Protein AF-A0A2N2PPZ5-F1 (afdb_monomer_lite)

Sequence (526 aa):
MNNPAYANFDLLLERAGGGSEGCYSARVIDSPAGQGSNDFPPPFTPEELADFPLANPTPALARDRGGRLFEAVFAGPVRDRFRASLHGAEIEGGSLRLRLRLVAVPALVAWPWEYLYDRERDRFLALSGRTPVVRYLDLPGRVGPLAVQPPLHMLVVIAQPRDYPPVEGEAEWMGLQTELASLVGRGLLVLERLKTPTVAALQRRLQEGGWHILHFVGHGGYDPHAGGLLVLEDGAGRGDVIPADRLAPLLHDERDTLRLAVLNACSGGMTAPDDAFSGTAQALVRGGIPAVLAAQARLEGAVAQTFAREFYAALAAGQPVDMALAEARKAIYARGGSMAWGALALYLRAADARLFDFGAGSATGNEEENMSKPDQADTGGGAFVGGNVDTGGGKFVGRDEIISIGRGGVYAGGDISGSTIVTGDDNVVGSPAADASLADLTDLLAQIRALLPDAGLDEDSNAAVTGELDDVEKQVARDKPNQAIVVAKLKTIAEFMAAAGGLAAAAGKLAPLVEKALQVAGQVLR

Structure (mmCIF, N/CA/C/O backbone):
data_AF-A0A2N2PPZ5-F1
#
_entry.id   AF-A0A2N2PPZ5-F1
#
loop_
_atom_site.group_PDB
_atom_site.id
_atom_site.type_symbol
_atom_site.label_atom_id
_atom_site.label_alt_id
_atom_site.label_comp_id
_atom_site.label_asym_id
_atom_site.label_entity_id
_atom_site.label_seq_id
_atom_site.pdbx_PDB_ins_code
_atom_site.Cartn_x
_atom_site.Cartn_y
_atom_site.Cartn_z
_atom_site.occupancy
_atom_site.B_iso_or_equiv
_atom_site.auth_seq_id
_atom_site.auth_comp_id
_atom_site.auth_asym_id
_atom_site.auth_atom_id
_atom_site.pdbx_PDB_model_num
ATOM 1 N N . MET A 1 1 ? -17.965 10.147 -13.844 1.00 34.16 1 MET A N 1
ATOM 2 C CA . MET A 1 1 ? -16.891 10.099 -14.862 1.00 34.16 1 MET A CA 1
ATOM 3 C C . MET A 1 1 ? -16.569 8.635 -15.098 1.00 34.16 1 MET A C 1
ATOM 5 O O . MET A 1 1 ? -16.349 7.940 -14.114 1.00 34.16 1 MET A O 1
ATOM 9 N N . ASN A 1 2 ? -16.619 8.148 -16.342 1.00 40.94 2 ASN A N 1
ATOM 10 C CA . ASN A 1 2 ? -16.209 6.774 -16.645 1.00 40.94 2 ASN A CA 1
ATOM 11 C C . ASN A 1 2 ? -14.732 6.610 -16.282 1.00 40.94 2 ASN A C 1
ATOM 13 O O . ASN A 1 2 ? -13.900 7.411 -16.703 1.00 40.94 2 ASN A O 1
ATOM 17 N N . ASN A 1 3 ? -14.431 5.604 -15.469 1.00 52.03 3 ASN A N 1
ATOM 18 C CA . ASN A 1 3 ? -13.064 5.257 -15.109 1.00 52.03 3 ASN A CA 1
ATOM 19 C C . ASN A 1 3 ? -12.295 4.870 -16.386 1.00 52.03 3 ASN A C 1
ATOM 21 O O . ASN A 1 3 ? -12.849 4.083 -17.161 1.00 52.03 3 ASN A O 1
ATOM 25 N N . PRO A 1 4 ? -11.085 5.397 -16.658 1.00 56.66 4 PRO A N 1
ATOM 26 C CA . PRO A 1 4 ? -10.316 4.966 -17.820 1.00 56.66 4 PRO A CA 1
ATOM 27 C C . PRO A 1 4 ? -10.116 3.447 -17.784 1.00 56.66 4 PRO A C 1
ATOM 29 O O . PRO A 1 4 ? -9.725 2.878 -16.764 1.00 56.66 4 PRO A O 1
ATOM 32 N N . ALA A 1 5 ? -10.402 2.780 -18.901 1.00 79.12 5 ALA A N 1
ATOM 33 C CA . ALA A 1 5 ? -10.145 1.355 -19.031 1.00 79.12 5 ALA A CA 1
ATOM 34 C C . ALA A 1 5 ? -8.631 1.099 -18.924 1.00 79.12 5 ALA A C 1
ATOM 36 O O . ALA A 1 5 ? -7.829 1.759 -19.591 1.00 79.12 5 ALA A O 1
ATOM 37 N N . TYR A 1 6 ? -8.241 0.150 -18.071 1.00 88.69 6 TYR A N 1
ATOM 38 C CA . TYR A 1 6 ? -6.851 -0.287 -17.952 1.00 88.69 6 TYR A CA 1
ATOM 39 C C . TYR A 1 6 ? -6.580 -1.450 -18.900 1.00 88.69 6 TYR A C 1
ATOM 41 O O . TYR A 1 6 ? -7.206 -2.505 -18.789 1.00 88.69 6 TYR A O 1
ATOM 49 N N . ALA A 1 7 ? -5.584 -1.284 -19.766 1.00 93.56 7 ALA A N 1
ATOM 50 C CA . ALA A 1 7 ? -4.878 -2.404 -20.365 1.00 93.56 7 ALA A CA 1
ATOM 51 C C . ALA A 1 7 ? -3.838 -2.950 -19.372 1.00 93.56 7 ALA A C 1
ATOM 53 O O . ALA A 1 7 ? -3.322 -2.209 -18.532 1.00 93.56 7 ALA A O 1
ATOM 54 N N . ASN A 1 8 ? -3.503 -4.236 -19.475 1.00 95.12 8 ASN A N 1
ATOM 55 C CA . ASN A 1 8 ? -2.490 -4.867 -18.630 1.00 95.12 8 ASN A CA 1
ATOM 56 C C . ASN A 1 8 ? -1.185 -5.088 -19.405 1.00 95.12 8 ASN A C 1
ATOM 58 O O . ASN A 1 8 ? -1.199 -5.423 -20.585 1.00 95.12 8 ASN A O 1
ATOM 62 N N . PHE A 1 9 ? -0.060 -4.920 -18.716 1.00 97.31 9 PHE A N 1
ATOM 63 C CA . PHE A 1 9 ? 1.270 -5.322 -19.153 1.00 97.31 9 PHE A CA 1
ATOM 64 C C . PHE A 1 9 ? 1.804 -6.354 -18.159 1.00 97.31 9 PHE A C 1
ATOM 66 O O . PHE A 1 9 ? 2.238 -6.001 -17.059 1.00 97.31 9 PHE A O 1
ATOM 73 N N . ASP A 1 10 ? 1.719 -7.632 -18.516 1.00 97.31 10 ASP A N 1
ATOM 74 C CA . ASP A 1 10 ? 2.119 -8.743 -17.661 1.00 97.31 10 ASP A CA 1
ATOM 75 C C . ASP A 1 10 ? 3.583 -9.091 -17.855 1.00 97.31 10 ASP A C 1
ATOM 77 O O . ASP A 1 10 ? 3.980 -9.653 -18.879 1.00 97.31 10 ASP A O 1
ATOM 81 N N . LEU A 1 11 ? 4.370 -8.802 -16.826 1.00 97.88 11 LEU A N 1
ATOM 82 C CA . LEU A 1 11 ? 5.794 -9.064 -16.803 1.00 97.88 11 LEU A CA 1
ATOM 83 C C . LEU A 1 11 ? 6.090 -10.219 -15.847 1.00 97.88 11 LEU A C 1
ATOM 85 O O . LEU A 1 11 ? 5.963 -10.082 -14.629 1.00 97.88 11 LEU A O 1
ATOM 89 N N . LEU A 1 12 ? 6.479 -11.361 -16.407 1.00 97.25 12 LEU A N 1
ATOM 90 C CA . LEU A 1 12 ? 6.986 -12.511 -15.673 1.00 97.25 12 LEU A CA 1
ATOM 91 C C . LEU A 1 12 ? 8.489 -12.368 -15.457 1.00 97.25 12 LEU A C 1
ATOM 93 O O . LEU A 1 12 ? 9.233 -12.143 -16.410 1.00 97.25 12 LEU A O 1
ATOM 97 N N . LEU A 1 13 ? 8.914 -12.515 -14.204 1.00 96.00 13 LEU A N 1
ATOM 98 C CA . LEU A 1 13 ? 10.319 -12.561 -13.829 1.00 96.00 13 LEU A CA 1
ATOM 99 C C . LEU A 1 13 ? 10.661 -13.994 -13.424 1.00 96.00 13 LEU A C 1
ATOM 101 O O . LEU A 1 13 ? 9.966 -14.601 -12.608 1.00 96.00 13 LEU A O 1
ATOM 105 N N . GLU A 1 14 ? 11.732 -14.532 -13.993 1.00 94.19 14 GLU A N 1
ATOM 106 C CA . GLU A 1 14 ? 12.215 -15.889 -13.733 1.00 94.19 14 GLU A CA 1
ATOM 107 C C . GLU A 1 14 ? 13.750 -15.935 -13.746 1.00 94.19 14 GLU A C 1
ATOM 109 O O . GLU A 1 14 ? 14.406 -14.957 -14.104 1.00 94.19 14 GLU A O 1
ATOM 114 N N . ARG A 1 15 ? 14.362 -17.040 -13.305 1.00 92.19 15 ARG A N 1
ATOM 115 C CA . ARG A 1 15 ? 15.813 -17.220 -13.488 1.00 92.19 15 ARG A CA 1
ATOM 116 C C . ARG A 1 15 ? 16.101 -17.472 -14.966 1.00 92.19 15 ARG A C 1
ATOM 118 O O . ARG A 1 15 ? 15.378 -18.239 -15.597 1.00 92.19 15 ARG A O 1
ATOM 125 N N . ALA A 1 16 ? 17.155 -16.857 -15.499 1.00 90.00 16 ALA A N 1
ATOM 126 C CA . ALA A 1 16 ? 17.576 -17.119 -16.871 1.00 90.00 16 ALA A CA 1
ATOM 127 C C . ALA A 1 16 ? 18.029 -18.584 -17.021 1.00 90.00 16 ALA A C 1
ATOM 129 O O . ALA A 1 16 ? 18.671 -19.147 -16.131 1.00 90.00 16 ALA A O 1
ATOM 130 N N . GLY A 1 17 ? 17.674 -19.214 -18.142 1.00 81.50 17 GLY A N 1
ATOM 131 C CA . GLY A 1 17 ? 18.150 -20.552 -18.496 1.00 81.50 17 GLY A CA 1
ATOM 132 C C . GLY A 1 17 ? 19.462 -20.508 -19.291 1.00 81.50 17 GLY A C 1
ATOM 133 O O . GLY A 1 17 ? 19.814 -19.481 -19.855 1.00 81.50 17 GLY A O 1
ATOM 134 N N . GLY A 1 18 ? 20.169 -21.640 -19.389 1.00 64.19 18 GLY A N 1
ATOM 135 C CA . GLY A 1 18 ? 21.185 -21.853 -20.434 1.00 64.19 18 GLY A CA 1
ATOM 136 C C . GLY A 1 18 ? 22.507 -21.078 -20.302 1.00 64.19 18 GLY A C 1
ATOM 137 O O . GLY A 1 18 ? 22.875 -20.349 -21.213 1.00 64.19 18 GLY A O 1
ATOM 138 N N . GLY A 1 19 ? 23.272 -21.293 -19.225 1.00 57.31 19 GLY A N 1
ATOM 139 C CA . GLY A 1 19 ? 24.676 -20.847 -19.111 1.00 57.31 19 GLY A CA 1
ATOM 140 C C . GLY A 1 19 ? 24.894 -19.431 -18.562 1.00 57.31 19 GLY A C 1
ATOM 141 O O . GLY A 1 19 ? 26.019 -19.092 -18.207 1.00 57.31 19 GLY A O 1
ATOM 142 N N . SER A 1 20 ? 23.834 -18.635 -18.412 1.00 61.69 20 SER A N 1
ATOM 143 C CA . SER A 1 20 ? 23.875 -17.314 -17.766 1.00 61.69 20 SER A CA 1
ATOM 144 C C . SER A 1 20 ? 23.659 -17.425 -16.251 1.00 61.69 20 SER A C 1
ATOM 146 O O . SER A 1 20 ? 22.636 -16.989 -15.716 1.00 61.69 20 SER A O 1
ATOM 148 N N . GLU A 1 21 ? 24.607 -18.055 -15.546 1.00 67.19 21 GLU A N 1
ATOM 149 C CA . GLU A 1 21 ? 24.556 -18.177 -14.082 1.00 67.19 21 GLU A CA 1
ATOM 150 C C . GLU A 1 21 ? 24.406 -16.802 -13.410 1.00 67.19 21 GLU A C 1
ATOM 152 O O . GLU A 1 21 ? 25.110 -15.845 -13.722 1.00 67.19 21 GLU A O 1
ATOM 157 N N . GLY A 1 22 ? 23.448 -16.698 -12.486 1.00 80.31 22 GLY A N 1
ATOM 158 C CA . GLY A 1 22 ? 23.180 -15.472 -11.727 1.00 80.31 22 GLY A CA 1
ATOM 159 C C . GLY A 1 22 ? 22.303 -14.426 -12.428 1.00 80.31 22 GLY A C 1
ATOM 160 O O . GLY A 1 22 ? 21.941 -13.446 -11.782 1.00 80.31 22 GLY A O 1
ATOM 161 N N . CYS A 1 23 ? 21.916 -14.627 -13.693 1.00 91.75 23 CYS A N 1
ATOM 162 C CA . CYS A 1 23 ? 21.013 -13.721 -14.410 1.00 91.75 23 CYS A CA 1
ATOM 163 C C . CYS A 1 23 ? 19.527 -14.069 -14.211 1.00 91.75 23 CYS A C 1
ATOM 165 O O . CYS A 1 23 ? 19.147 -15.206 -13.904 1.00 91.75 23 CYS A O 1
ATOM 167 N N . TYR A 1 24 ? 18.677 -13.074 -14.441 1.00 95.44 24 TYR A N 1
ATOM 168 C CA . TYR A 1 24 ? 17.223 -13.193 -14.480 1.00 95.44 24 TYR A CA 1
ATOM 169 C C . TYR A 1 24 ? 16.715 -12.991 -15.909 1.00 95.44 24 TYR A C 1
ATOM 171 O O . TYR A 1 24 ? 17.406 -12.407 -16.739 1.00 95.44 24 TYR A O 1
ATOM 179 N N . SER A 1 25 ? 15.505 -13.464 -16.188 1.00 96.19 25 SER A N 1
ATOM 180 C CA . SER A 1 25 ? 14.792 -13.225 -17.440 1.00 96.19 25 SER A CA 1
ATOM 181 C C . SER A 1 25 ? 13.526 -12.427 -17.163 1.00 96.19 25 SER A C 1
ATOM 183 O O . SER A 1 25 ? 12.759 -12.760 -16.255 1.00 96.19 25 SER A O 1
ATOM 185 N N . ALA A 1 26 ? 13.321 -11.360 -17.932 1.00 97.75 26 ALA A N 1
ATOM 186 C CA . ALA A 1 26 ? 12.090 -10.588 -17.967 1.00 97.75 26 ALA A CA 1
ATOM 187 C C . ALA A 1 26 ? 11.310 -10.988 -19.218 1.00 97.75 26 ALA A C 1
ATOM 189 O O . ALA A 1 26 ? 11.809 -10.855 -20.336 1.00 97.75 26 ALA A O 1
ATOM 190 N N . ARG A 1 27 ? 10.080 -11.473 -19.045 1.00 97.81 27 ARG A N 1
ATOM 191 C CA . ARG A 1 27 ? 9.231 -11.944 -20.141 1.00 97.81 27 ARG A CA 1
ATOM 192 C C . ARG A 1 27 ? 7.858 -11.293 -20.090 1.00 97.81 27 ARG A C 1
ATOM 194 O O . ARG A 1 27 ? 7.096 -11.484 -19.147 1.00 97.81 27 ARG A O 1
ATOM 201 N N . VAL A 1 28 ? 7.529 -10.548 -21.137 1.00 98.19 28 VAL A N 1
ATOM 202 C CA . VAL A 1 28 ? 6.182 -10.033 -21.387 1.00 98.19 28 VAL A CA 1
ATOM 203 C C . VAL A 1 28 ? 5.331 -11.194 -21.874 1.00 98.19 28 VAL A C 1
ATOM 205 O O . VAL A 1 28 ? 5.500 -11.659 -23.002 1.00 98.19 28 VAL A O 1
ATOM 208 N N . ILE A 1 29 ? 4.449 -11.685 -21.011 1.00 96.38 29 ILE A N 1
ATOM 209 C CA . ILE A 1 29 ? 3.576 -12.824 -21.326 1.00 96.38 29 ILE A CA 1
ATOM 210 C C . ILE A 1 29 ? 2.256 -12.376 -21.956 1.00 96.38 29 ILE A C 1
ATOM 212 O O . ILE A 1 29 ? 1.688 -13.117 -22.755 1.00 96.38 29 ILE A O 1
ATOM 216 N N . ASP A 1 30 ? 1.796 -11.168 -21.634 1.00 94.06 30 ASP A N 1
ATOM 217 C CA . ASP A 1 30 ? 0.604 -10.555 -22.209 1.00 94.06 30 ASP A CA 1
ATOM 218 C C . ASP A 1 30 ? 0.754 -9.028 -22.208 1.00 94.06 30 ASP A C 1
ATOM 220 O O . ASP A 1 30 ? 1.181 -8.432 -21.215 1.00 94.06 30 ASP A O 1
ATOM 224 N N . SER A 1 31 ? 0.466 -8.399 -23.345 1.00 96.56 31 SER A N 1
ATOM 225 C CA . SER A 1 31 ? 0.394 -6.944 -23.477 1.00 96.56 31 SER A CA 1
ATOM 226 C C . SER A 1 31 ? -0.303 -6.546 -24.783 1.00 96.56 31 SER A C 1
ATOM 228 O O . SER A 1 31 ? -0.255 -7.315 -25.751 1.00 96.56 31 SER A O 1
ATOM 230 N N . PRO A 1 32 ? -0.862 -5.324 -24.880 1.00 94.94 32 PRO A N 1
ATOM 231 C CA . PRO A 1 32 ? -1.435 -4.808 -26.124 1.00 94.94 32 PRO A CA 1
ATOM 232 C C . PRO A 1 32 ? -0.480 -4.857 -27.324 1.00 94.94 32 PRO A C 1
ATOM 234 O O . PRO A 1 32 ? -0.912 -5.069 -28.453 1.00 94.94 32 PRO A O 1
ATOM 237 N N . ALA A 1 33 ? 0.825 -4.680 -27.095 1.00 96.25 33 ALA A N 1
ATOM 238 C CA . ALA A 1 33 ? 1.830 -4.675 -28.156 1.00 96.25 33 ALA A CA 1
ATOM 239 C C . ALA A 1 33 ? 2.471 -6.050 -28.422 1.00 96.25 33 ALA A C 1
ATOM 241 O O . ALA A 1 33 ? 3.455 -6.123 -29.168 1.00 96.25 33 ALA A O 1
ATOM 242 N N . GLY A 1 34 ? 1.948 -7.126 -27.824 1.00 95.75 34 GLY A N 1
ATOM 243 C CA . GLY A 1 34 ? 2.445 -8.494 -27.968 1.00 95.75 34 GLY A CA 1
ATOM 244 C C . GLY A 1 34 ? 3.489 -8.898 -26.922 1.00 95.75 34 GLY A C 1
ATOM 245 O O . GLY A 1 34 ? 3.626 -8.282 -25.867 1.00 95.75 34 GLY A O 1
ATOM 246 N N . GLN A 1 35 ? 4.235 -9.960 -27.215 1.00 97.56 35 GLN A N 1
ATOM 247 C CA . GLN A 1 35 ? 5.193 -10.569 -26.288 1.00 97.56 35 GLN A CA 1
ATOM 248 C C . GLN A 1 35 ? 6.642 -10.165 -26.601 1.00 97.56 35 GLN A C 1
ATOM 250 O O . GLN A 1 35 ? 6.967 -9.679 -27.690 1.00 97.56 35 GLN A O 1
ATOM 255 N N . GLY A 1 36 ? 7.527 -10.370 -25.631 1.00 95.56 36 GLY A N 1
ATOM 256 C CA . GLY A 1 36 ? 8.960 -10.117 -25.751 1.00 95.56 36 GLY A CA 1
ATOM 257 C C . GLY A 1 36 ? 9.694 -10.541 -24.487 1.00 95.56 36 GLY A C 1
ATOM 258 O O . GLY A 1 36 ? 9.092 -10.598 -23.418 1.00 95.56 36 GLY A O 1
ATOM 259 N N . SER A 1 37 ? 10.981 -10.850 -24.599 1.00 97.12 37 SER A N 1
ATOM 260 C CA . SER A 1 37 ? 11.803 -11.193 -23.442 1.00 97.12 37 SER A CA 1
ATOM 261 C C . SER A 1 37 ? 13.235 -10.709 -23.600 1.00 97.12 37 SER A C 1
ATOM 263 O O . SER A 1 37 ? 13.728 -10.553 -24.720 1.00 97.12 37 SER A O 1
ATOM 265 N N . ASN A 1 38 ? 13.901 -10.496 -22.473 1.00 96.44 38 ASN A N 1
ATOM 266 C CA . ASN A 1 38 ? 15.340 -10.297 -22.397 1.00 96.44 38 ASN A CA 1
ATOM 267 C C . ASN A 1 38 ? 15.869 -10.842 -21.071 1.00 96.44 38 ASN A C 1
ATOM 269 O O . ASN A 1 38 ? 15.173 -10.817 -20.056 1.00 96.44 38 ASN A O 1
ATOM 273 N N . ASP A 1 39 ? 17.124 -11.273 -21.083 1.00 96.25 39 ASP A N 1
ATOM 274 C CA . ASP A 1 39 ? 17.845 -11.592 -19.858 1.00 96.25 39 ASP A CA 1
ATOM 275 C C . ASP A 1 39 ? 18.559 -10.344 -19.335 1.00 96.25 39 ASP A C 1
ATOM 277 O O . ASP A 1 39 ? 18.905 -9.438 -20.103 1.00 96.25 39 ASP A O 1
ATOM 281 N N . PHE A 1 40 ? 18.753 -10.280 -18.022 1.00 95.44 40 PHE A N 1
ATOM 282 C CA . PHE A 1 40 ? 19.432 -9.180 -17.354 1.00 95.44 40 PHE A CA 1
ATOM 283 C C . PHE A 1 40 ? 20.177 -9.658 -16.096 1.00 95.44 40 PHE A C 1
ATOM 285 O O . PHE A 1 40 ? 19.691 -10.538 -15.375 1.00 95.44 40 PHE A O 1
ATOM 292 N N . PRO A 1 41 ? 21.365 -9.099 -15.805 1.00 93.94 41 PRO A N 1
ATOM 293 C CA . PRO A 1 41 ? 22.054 -9.346 -14.546 1.00 93.94 41 PRO A CA 1
ATOM 294 C C . PRO A 1 41 ? 21.383 -8.570 -13.396 1.00 93.94 41 PRO A C 1
ATOM 296 O O . PRO A 1 41 ? 20.683 -7.585 -13.647 1.00 93.94 41 PRO A O 1
ATOM 299 N N . PRO A 1 42 ? 21.611 -8.948 -12.125 1.00 93.75 42 PRO A N 1
ATOM 300 C CA . PRO A 1 42 ? 21.162 -8.158 -10.986 1.00 93.75 42 PRO A CA 1
ATOM 301 C C . PRO A 1 42 ? 21.702 -6.720 -11.085 1.00 93.75 42 PRO A C 1
ATOM 303 O O . PRO A 1 42 ? 22.915 -6.540 -11.198 1.00 93.75 42 PRO A O 1
ATOM 306 N N . PRO A 1 43 ? 20.844 -5.686 -11.036 1.00 95.12 43 PRO A N 1
ATOM 307 C CA . PRO A 1 43 ? 21.284 -4.306 -11.140 1.00 95.12 43 PRO A CA 1
ATOM 308 C C . PRO A 1 43 ? 21.878 -3.783 -9.835 1.00 95.12 43 PRO A C 1
ATOM 310 O O . PRO A 1 43 ? 22.309 -2.637 -9.834 1.00 95.12 43 PRO A O 1
ATOM 313 N N . PHE A 1 44 ? 21.894 -4.574 -8.755 1.00 91.94 44 PHE A N 1
ATOM 314 C CA . PHE A 1 44 ? 22.351 -4.201 -7.414 1.00 91.94 44 PHE A CA 1
ATOM 315 C C . PHE A 1 44 ? 23.159 -5.330 -6.776 1.00 91.94 44 PHE A C 1
ATOM 317 O O . PHE A 1 44 ? 22.886 -6.507 -7.034 1.00 91.94 44 PHE A O 1
ATOM 324 N N . THR A 1 45 ? 24.091 -4.980 -5.892 1.00 91.00 45 THR A N 1
ATOM 325 C CA . THR A 1 45 ? 24.658 -5.947 -4.939 1.00 91.00 45 THR A CA 1
ATOM 326 C C . THR A 1 45 ? 23.698 -6.179 -3.757 1.00 91.00 45 THR A C 1
ATOM 328 O O . THR A 1 45 ? 22.792 -5.369 -3.537 1.00 91.00 45 THR A O 1
ATOM 331 N N . PRO A 1 46 ? 23.858 -7.267 -2.977 1.00 87.00 46 PRO A N 1
ATOM 332 C CA . PRO A 1 46 ? 23.084 -7.473 -1.750 1.00 87.00 46 PRO A CA 1
ATOM 333 C C . PRO A 1 46 ? 23.211 -6.317 -0.748 1.00 87.00 46 PRO A C 1
ATOM 335 O O . PRO A 1 46 ? 22.223 -5.941 -0.126 1.00 87.00 46 PRO A O 1
ATOM 338 N N . GLU A 1 47 ? 24.399 -5.721 -0.633 1.00 88.12 47 GLU A N 1
ATOM 339 C CA . GLU A 1 47 ? 24.656 -4.564 0.232 1.00 88.12 47 GLU A CA 1
ATOM 340 C C . GLU A 1 47 ? 23.889 -3.333 -0.261 1.00 88.12 47 GLU A C 1
ATOM 342 O O . GLU A 1 47 ? 23.209 -2.673 0.515 1.00 88.12 47 GLU A O 1
ATOM 347 N N . GLU A 1 48 ? 23.903 -3.068 -1.572 1.00 90.50 48 GLU A N 1
ATOM 348 C CA . GLU A 1 48 ? 23.164 -1.943 -2.154 1.00 90.50 48 GLU A CA 1
ATOM 349 C C . GLU A 1 48 ? 21.643 -2.032 -1.966 1.00 90.50 48 GLU A C 1
ATOM 351 O O . GLU A 1 48 ? 20.976 -0.993 -2.004 1.00 90.50 48 GLU A O 1
ATOM 356 N N . LEU A 1 49 ? 21.104 -3.249 -1.830 1.00 85.88 49 LEU A N 1
ATOM 357 C CA . LEU A 1 49 ? 19.697 -3.500 -1.515 1.00 85.88 49 LEU A CA 1
ATOM 358 C C . LEU A 1 49 ? 19.415 -3.286 -0.029 1.00 85.88 49 LEU A C 1
ATOM 360 O O . LEU A 1 49 ? 18.476 -2.564 0.294 1.00 85.88 49 LEU A O 1
ATOM 364 N N . ALA A 1 50 ? 20.244 -3.858 0.848 1.00 84.69 50 ALA A N 1
ATOM 365 C CA . ALA A 1 50 ? 20.108 -3.708 2.296 1.00 84.69 50 ALA A CA 1
ATOM 366 C C . ALA A 1 50 ? 20.246 -2.242 2.750 1.00 84.69 50 ALA A C 1
ATOM 368 O O . ALA A 1 50 ? 19.569 -1.806 3.678 1.00 84.69 50 ALA A O 1
ATOM 369 N N . ASP A 1 51 ? 21.081 -1.463 2.058 1.00 87.00 51 ASP A N 1
ATOM 370 C CA . ASP A 1 51 ? 21.308 -0.046 2.343 1.00 87.00 51 ASP A CA 1
ATOM 371 C C . ASP A 1 51 ? 20.221 0.878 1.765 1.00 87.00 51 ASP A C 1
ATOM 373 O O . ASP A 1 51 ? 20.294 2.096 1.944 1.00 87.00 51 ASP A O 1
ATOM 377 N N . PHE A 1 52 ? 19.217 0.356 1.048 1.00 88.38 52 PHE A N 1
ATOM 378 C CA . PHE A 1 52 ? 18.134 1.176 0.507 1.00 88.38 52 PHE A CA 1
ATOM 379 C C . PHE A 1 52 ? 17.073 1.446 1.586 1.00 88.38 52 PHE A C 1
ATOM 381 O O . PHE A 1 52 ? 16.315 0.545 1.949 1.00 88.38 52 PHE A O 1
ATOM 388 N N . PRO A 1 53 ? 16.939 2.685 2.098 1.00 89.19 53 PRO A N 1
ATOM 389 C CA . PRO A 1 53 ? 16.075 2.946 3.240 1.00 89.19 53 PRO A CA 1
ATOM 390 C C . PRO A 1 53 ? 14.622 3.086 2.774 1.00 89.19 53 PRO A C 1
ATOM 392 O O . PRO A 1 53 ? 14.138 4.193 2.547 1.00 89.19 53 PRO A O 1
ATOM 395 N N . LEU A 1 54 ? 13.916 1.958 2.642 1.00 83.31 54 LEU A N 1
ATOM 396 C CA . LEU A 1 54 ? 12.540 1.879 2.124 1.00 83.31 54 LEU A CA 1
ATOM 397 C C . LEU A 1 54 ? 11.554 2.829 2.814 1.00 83.31 54 LEU A C 1
ATOM 399 O O . LEU A 1 54 ? 10.627 3.311 2.163 1.00 83.31 54 LEU A O 1
ATOM 403 N N . ALA A 1 55 ? 11.784 3.133 4.094 1.00 85.44 55 ALA A N 1
ATOM 404 C CA . ALA A 1 55 ? 10.998 4.095 4.859 1.00 85.44 55 ALA A CA 1
ATOM 405 C C . ALA A 1 55 ? 11.005 5.490 4.231 1.00 85.44 55 ALA A C 1
ATOM 407 O O . ALA A 1 55 ? 9.963 6.133 4.166 1.00 85.44 55 ALA A O 1
ATOM 408 N N . ASN A 1 56 ? 12.168 5.975 3.787 1.00 89.12 56 ASN A N 1
ATOM 409 C CA . ASN A 1 56 ? 12.297 7.318 3.235 1.00 89.12 56 ASN A CA 1
ATOM 410 C C . ASN A 1 56 ? 13.633 7.502 2.483 1.00 89.12 56 ASN A C 1
ATOM 412 O O . ASN A 1 56 ? 14.565 8.105 3.027 1.00 89.12 56 ASN A O 1
ATOM 416 N N . PRO A 1 57 ? 13.774 7.000 1.243 1.00 92.81 57 PRO A N 1
ATOM 417 C CA . PRO A 1 57 ? 14.994 7.212 0.472 1.00 92.81 57 PRO A CA 1
ATOM 418 C C . PRO A 1 57 ? 15.172 8.675 0.082 1.00 92.81 57 PRO A C 1
ATOM 420 O O . PRO A 1 57 ? 14.214 9.425 -0.080 1.00 92.81 57 PRO A O 1
ATOM 423 N N . THR A 1 58 ? 16.417 9.107 -0.122 1.00 94.62 58 THR A N 1
ATOM 424 C CA . THR A 1 58 ? 16.634 10.429 -0.719 1.00 94.62 58 THR A CA 1
ATOM 425 C C . THR A 1 58 ? 16.120 10.423 -2.165 1.00 94.62 58 THR A C 1
ATOM 427 O O . THR A 1 58 ? 16.205 9.391 -2.842 1.00 94.62 58 THR A O 1
ATOM 430 N N . PRO A 1 59 ? 15.624 11.556 -2.699 1.00 94.94 59 PRO A N 1
ATOM 431 C CA . PRO A 1 59 ? 15.160 11.615 -4.084 1.00 94.94 59 PRO A CA 1
ATOM 432 C C . PRO A 1 59 ? 16.220 11.166 -5.099 1.00 94.94 59 PRO A C 1
ATOM 434 O O . PRO A 1 59 ? 15.895 10.476 -6.063 1.00 94.94 59 PRO A O 1
ATOM 437 N N . ALA A 1 60 ? 17.491 11.513 -4.867 1.00 95.44 60 ALA A N 1
ATOM 438 C CA . ALA A 1 60 ? 18.602 11.105 -5.722 1.00 95.44 60 ALA A CA 1
ATOM 439 C C . ALA A 1 60 ? 18.813 9.583 -5.701 1.00 95.44 60 ALA A C 1
ATOM 441 O O . ALA A 1 60 ? 18.902 8.968 -6.762 1.00 95.44 60 ALA A O 1
ATOM 442 N N . LEU A 1 61 ? 18.821 8.967 -4.512 1.00 95.38 61 LEU A N 1
ATOM 443 C CA . LEU A 1 61 ? 18.988 7.520 -4.374 1.00 95.38 61 LEU A CA 1
ATOM 444 C C . LEU A 1 61 ? 17.805 6.755 -4.980 1.00 95.38 61 LEU A C 1
ATOM 446 O O . LEU A 1 61 ? 18.006 5.768 -5.682 1.00 95.38 61 LEU A O 1
ATOM 450 N N . ALA A 1 62 ? 16.578 7.235 -4.770 1.00 95.94 62 ALA A N 1
ATOM 451 C CA . ALA A 1 62 ? 15.380 6.649 -5.364 1.00 95.94 62 ALA A CA 1
ATOM 452 C C . ALA A 1 62 ? 15.414 6.689 -6.903 1.00 95.94 62 ALA A C 1
ATOM 454 O O . ALA A 1 62 ? 15.100 5.689 -7.544 1.00 95.94 62 ALA A O 1
ATOM 455 N N . ARG A 1 63 ? 15.833 7.812 -7.509 1.00 97.19 63 ARG A N 1
ATOM 456 C CA . ARG A 1 63 ? 15.996 7.927 -8.973 1.00 97.19 63 ARG A CA 1
ATOM 457 C C . ARG A 1 63 ? 17.130 7.051 -9.501 1.00 97.19 63 ARG A C 1
ATOM 459 O O . ARG A 1 63 ? 16.998 6.467 -10.576 1.00 97.19 63 ARG A O 1
ATOM 466 N N . ASP A 1 64 ? 18.238 6.950 -8.769 1.00 96.81 64 ASP A N 1
ATOM 467 C CA . ASP A 1 64 ? 19.355 6.084 -9.148 1.00 96.81 64 ASP A CA 1
ATOM 468 C C . ASP A 1 64 ? 18.938 4.609 -9.157 1.00 96.81 64 ASP A C 1
ATOM 470 O O . ASP A 1 64 ? 18.992 3.959 -10.204 1.00 96.81 64 ASP A O 1
ATOM 474 N N . ARG A 1 65 ? 18.457 4.107 -8.013 1.00 96.25 65 ARG A N 1
ATOM 475 C CA . ARG A 1 65 ? 18.041 2.709 -7.852 1.00 96.25 65 ARG A CA 1
ATOM 476 C C . ARG A 1 65 ? 16.875 2.375 -8.771 1.00 96.25 65 ARG A C 1
ATOM 478 O O . ARG A 1 65 ? 16.934 1.398 -9.512 1.00 96.25 65 ARG A O 1
ATOM 485 N N . GLY A 1 66 ? 15.870 3.241 -8.811 1.00 97.62 66 GLY A N 1
ATOM 486 C CA . GLY A 1 66 ? 14.736 3.125 -9.716 1.00 97.62 66 GLY A CA 1
ATOM 487 C C . GLY A 1 66 ? 15.123 3.057 -11.190 1.00 97.62 66 GLY A C 1
ATOM 488 O O . GLY A 1 66 ? 14.558 2.261 -11.940 1.00 97.62 66 GLY A O 1
ATOM 489 N N . GLY A 1 67 ? 16.094 3.877 -11.603 1.00 98.31 67 GLY A N 1
ATOM 490 C CA . GLY A 1 67 ? 16.571 3.944 -12.981 1.00 98.31 67 GLY A CA 1
ATOM 491 C C . GLY A 1 67 ? 17.392 2.722 -13.376 1.00 98.31 67 GLY A C 1
ATOM 492 O O . GLY A 1 67 ? 17.131 2.133 -14.420 1.00 98.31 67 GLY A O 1
ATOM 493 N N . ARG A 1 68 ? 18.319 2.283 -12.514 1.00 98.19 68 ARG A N 1
ATOM 494 C CA . ARG A 1 68 ? 19.089 1.040 -12.715 1.00 98.19 68 ARG A CA 1
ATOM 495 C C . ARG A 1 68 ? 18.169 -0.176 -12.826 1.00 98.19 68 ARG A C 1
ATOM 497 O O . ARG A 1 68 ? 18.371 -1.015 -13.701 1.00 98.19 68 ARG A O 1
ATOM 504 N N . LEU A 1 69 ? 17.139 -0.255 -11.978 1.00 98.06 69 LEU A N 1
ATOM 505 C CA . LEU A 1 69 ? 16.144 -1.325 -12.045 1.00 98.06 69 LEU A CA 1
ATOM 506 C C . LEU A 1 69 ? 15.350 -1.282 -13.355 1.00 98.06 69 LEU A C 1
ATOM 508 O O . LEU A 1 69 ? 15.183 -2.313 -14.006 1.00 98.06 69 LEU A O 1
ATOM 512 N N . PHE A 1 70 ? 14.880 -0.097 -13.756 1.00 98.44 70 PHE A N 1
ATOM 513 C CA . PHE A 1 70 ? 14.138 0.069 -15.002 1.00 98.44 70 PHE A CA 1
ATOM 514 C C . PHE A 1 70 ? 14.985 -0.324 -16.217 1.00 98.44 70 PHE A C 1
ATOM 516 O O . PHE A 1 70 ? 14.523 -1.095 -17.048 1.00 98.44 70 PHE A O 1
ATOM 523 N N . GLU A 1 71 ? 16.227 0.150 -16.308 1.00 97.69 71 GLU A N 1
ATOM 524 C CA . GLU A 1 71 ? 17.127 -0.129 -17.435 1.00 97.69 71 GLU A CA 1
ATOM 525 C C . GLU A 1 71 ? 17.515 -1.603 -17.550 1.00 97.69 71 GLU A C 1
ATOM 527 O O . GLU A 1 71 ? 17.625 -2.114 -18.663 1.00 97.69 71 GLU A O 1
ATOM 532 N N . ALA A 1 72 ? 17.699 -2.293 -16.422 1.00 97.25 72 ALA A N 1
ATOM 533 C CA . ALA A 1 72 ? 17.999 -3.719 -16.429 1.00 97.25 72 ALA A CA 1
ATOM 534 C C . ALA A 1 72 ? 16.802 -4.548 -16.921 1.00 97.25 72 ALA A C 1
ATOM 536 O O . ALA A 1 72 ? 16.954 -5.431 -17.761 1.00 97.25 72 ALA A O 1
ATOM 537 N N . VAL A 1 73 ? 15.601 -4.249 -16.420 1.00 97.75 73 VAL A N 1
ATOM 538 C CA . VAL A 1 73 ? 14.400 -5.052 -16.690 1.00 97.75 73 VAL A CA 1
ATOM 539 C C . VAL A 1 73 ? 13.757 -4.696 -18.032 1.00 97.75 73 VAL A C 1
ATOM 541 O O . VAL A 1 73 ? 13.361 -5.580 -18.787 1.00 97.75 73 VAL A O 1
ATOM 544 N N . PHE A 1 74 ? 13.646 -3.408 -18.351 1.00 97.56 74 PHE A N 1
ATOM 545 C CA . PHE A 1 74 ? 13.045 -2.904 -19.584 1.00 97.56 74 PHE A CA 1
ATOM 546 C C . PHE A 1 74 ? 14.138 -2.625 -20.613 1.00 97.56 74 PHE A C 1
ATOM 548 O O . PHE A 1 74 ? 14.420 -1.474 -20.953 1.00 97.56 74 PHE A O 1
ATOM 555 N N . ALA A 1 75 ? 14.722 -3.699 -21.144 1.00 96.00 75 ALA A N 1
ATOM 556 C CA . ALA A 1 75 ? 15.712 -3.651 -22.214 1.00 96.00 75 ALA A CA 1
ATOM 557 C C . ALA A 1 75 ? 15.222 -4.382 -23.471 1.00 96.00 75 ALA A C 1
ATOM 559 O O . ALA A 1 75 ? 14.367 -5.266 -23.415 1.00 96.00 75 ALA A O 1
ATOM 560 N N . GLY A 1 76 ? 15.761 -3.986 -24.628 1.00 96.62 76 GLY A N 1
ATOM 561 C CA . GLY A 1 76 ? 15.473 -4.619 -25.918 1.00 96.62 76 GLY A CA 1
ATOM 562 C C . GLY A 1 76 ? 13.969 -4.862 -26.155 1.00 96.62 76 GLY A C 1
ATOM 563 O O . GLY A 1 76 ? 13.175 -3.933 -25.973 1.00 96.62 76 GLY A O 1
ATOM 564 N N . PRO A 1 77 ? 13.555 -6.102 -26.497 1.00 97.75 77 PRO A N 1
ATOM 565 C CA . PRO A 1 77 ? 12.156 -6.417 -26.784 1.00 97.75 77 PRO A CA 1
ATOM 566 C C . PRO A 1 77 ? 11.176 -6.048 -25.665 1.00 97.75 77 PRO A C 1
ATOM 568 O O . PRO A 1 77 ? 10.071 -5.604 -25.962 1.00 97.75 77 PRO A O 1
ATOM 571 N N . VAL A 1 78 ? 11.542 -6.195 -24.386 1.00 98.19 78 VAL A N 1
ATOM 572 C CA . VAL A 1 78 ? 10.637 -5.861 -23.268 1.00 98.19 78 VAL A CA 1
ATOM 573 C C . VAL A 1 78 ? 10.357 -4.361 -23.235 1.00 98.19 78 VAL A C 1
ATOM 575 O O . VAL A 1 78 ? 9.200 -3.952 -23.100 1.00 98.19 78 VAL A O 1
ATOM 578 N N . ARG A 1 79 ? 11.392 -3.533 -23.435 1.00 97.62 79 ARG A N 1
ATOM 579 C CA . ARG A 1 79 ? 11.236 -2.075 -23.527 1.00 97.62 79 ARG A CA 1
ATOM 580 C C . ARG A 1 79 ? 10.329 -1.694 -24.684 1.00 97.62 79 ARG A C 1
ATOM 582 O O . ARG A 1 79 ? 9.401 -0.915 -24.490 1.00 97.62 79 ARG A O 1
ATOM 589 N N . ASP A 1 80 ? 10.570 -2.261 -25.861 1.00 97.81 80 ASP A N 1
ATOM 590 C CA . ASP A 1 80 ? 9.817 -1.931 -27.072 1.00 97.81 80 ASP A CA 1
ATOM 591 C C . ASP A 1 80 ? 8.325 -2.251 -26.897 1.00 97.81 80 ASP A C 1
ATOM 593 O O . ASP A 1 80 ? 7.468 -1.420 -27.209 1.00 97.81 80 ASP A O 1
ATOM 597 N N . ARG A 1 81 ? 8.001 -3.410 -26.301 1.00 98.25 81 ARG A N 1
ATOM 598 C CA . ARG A 1 81 ? 6.615 -3.794 -25.980 1.00 98.25 81 ARG A CA 1
ATOM 599 C C . ARG A 1 81 ? 5.992 -2.878 -24.936 1.00 98.25 81 ARG A C 1
ATOM 601 O O . ARG A 1 81 ? 4.833 -2.492 -25.093 1.00 98.25 81 ARG A O 1
ATOM 608 N N . PHE A 1 82 ? 6.740 -2.503 -23.898 1.00 97.62 82 PHE A N 1
ATOM 609 C CA . PHE A 1 82 ? 6.257 -1.582 -22.869 1.00 97.62 82 PHE A CA 1
ATOM 610 C C . PHE A 1 82 ? 5.933 -0.207 -23.456 1.00 97.62 82 PHE A C 1
ATOM 612 O O . PHE A 1 82 ? 4.834 0.307 -23.255 1.00 97.62 82 PHE A O 1
ATOM 619 N N . ARG A 1 83 ? 6.851 0.368 -24.245 1.00 96.00 83 ARG A N 1
ATOM 620 C CA . ARG A 1 83 ? 6.665 1.673 -24.897 1.00 96.00 83 ARG A CA 1
ATOM 621 C C . ARG A 1 83 ? 5.489 1.671 -25.866 1.00 96.00 83 ARG A C 1
ATOM 623 O O . ARG A 1 83 ? 4.671 2.584 -25.805 1.00 96.00 83 ARG A O 1
ATOM 630 N N . ALA A 1 84 ? 5.392 0.657 -26.725 1.00 96.88 84 ALA A N 1
ATOM 631 C CA . ALA A 1 84 ? 4.307 0.544 -27.693 1.00 96.88 84 ALA A CA 1
ATOM 632 C C . ALA A 1 84 ? 2.942 0.361 -27.008 1.00 96.88 84 ALA A C 1
ATOM 634 O O . ALA A 1 84 ? 1.984 1.033 -27.381 1.00 96.88 84 ALA A O 1
ATOM 635 N N . SER A 1 85 ? 2.863 -0.476 -25.967 1.00 97.12 85 SER A N 1
ATOM 636 C CA . SER A 1 85 ? 1.622 -0.679 -25.201 1.00 97.12 85 SER A CA 1
ATOM 637 C C . SER A 1 85 ? 1.189 0.591 -24.475 1.00 97.12 85 SER A C 1
ATOM 639 O O . SER A 1 85 ? 0.009 0.931 -24.467 1.00 97.12 85 SER A O 1
ATOM 641 N N . LEU A 1 86 ? 2.147 1.307 -23.881 1.00 94.69 86 LEU A N 1
ATOM 642 C CA . LEU A 1 86 ? 1.879 2.549 -23.167 1.00 94.69 86 LEU A CA 1
ATOM 643 C C . LEU A 1 86 ? 1.378 3.632 -24.123 1.00 94.69 86 LEU A C 1
ATOM 645 O O . LEU A 1 86 ? 0.379 4.282 -23.839 1.00 94.69 86 LEU A O 1
ATOM 649 N N . HIS A 1 87 ? 2.039 3.785 -25.270 1.00 94.00 87 HIS A N 1
ATOM 650 C CA . HIS A 1 87 ? 1.632 4.739 -26.295 1.00 94.00 87 HIS A CA 1
ATOM 651 C C . HIS A 1 87 ? 0.244 4.417 -26.871 1.00 94.00 87 HIS A C 1
ATOM 653 O O . HIS A 1 87 ? -0.573 5.321 -27.026 1.00 94.00 87 HIS A O 1
ATOM 659 N N . GLY A 1 88 ? -0.048 3.137 -27.132 1.00 93.88 88 GLY A N 1
ATOM 660 C CA . GLY A 1 88 ? -1.370 2.694 -27.583 1.00 93.88 88 GLY A CA 1
ATOM 661 C C . GLY A 1 88 ? -2.471 3.034 -26.575 1.00 93.88 88 GLY A C 1
ATOM 662 O O . GLY A 1 88 ? -3.455 3.674 -26.935 1.00 93.88 88 GLY A O 1
ATOM 663 N N . ALA A 1 89 ? -2.257 2.711 -25.295 1.00 92.19 89 ALA A N 1
ATOM 664 C CA . ALA A 1 89 ? -3.195 3.063 -24.229 1.00 92.19 89 ALA A CA 1
ATOM 665 C C . ALA A 1 89 ? -3.385 4.587 -24.099 1.00 92.19 89 ALA A C 1
ATOM 667 O O . ALA A 1 89 ? -4.497 5.054 -23.863 1.00 92.19 89 ALA A O 1
ATOM 668 N N . GLU A 1 90 ? -2.320 5.377 -24.275 1.00 89.88 90 GLU A N 1
ATOM 669 C CA . GLU A 1 90 ? -2.398 6.840 -24.243 1.00 89.88 90 GLU A CA 1
ATOM 670 C C . GLU A 1 90 ? -3.258 7.411 -25.384 1.00 89.88 90 GLU A C 1
ATOM 672 O O . GLU A 1 90 ? -4.061 8.309 -25.121 1.00 89.88 90 GLU A O 1
ATOM 677 N N . ILE A 1 91 ? -3.133 6.878 -26.608 1.00 89.56 91 ILE A N 1
ATOM 678 C CA . ILE A 1 91 ? -3.942 7.270 -27.780 1.00 89.56 91 ILE A CA 1
ATOM 679 C C . ILE A 1 91 ? -5.427 6.969 -27.557 1.00 89.56 91 ILE A C 1
ATOM 681 O O . ILE A 1 91 ? -6.282 7.784 -27.896 1.00 89.56 91 ILE A O 1
ATOM 685 N N . GLU A 1 92 ? -5.737 5.821 -26.960 1.00 88.31 92 GLU A N 1
ATOM 686 C CA . GLU A 1 92 ? -7.112 5.387 -26.688 1.00 88.31 92 GLU A CA 1
ATOM 687 C C . GLU A 1 92 ? -7.740 6.095 -25.471 1.00 88.31 92 GLU A C 1
ATOM 689 O O . GLU A 1 92 ? -8.871 5.799 -25.086 1.00 88.31 92 GLU A O 1
ATOM 694 N N . GLY A 1 93 ? -7.021 7.033 -24.840 1.00 85.31 93 GLY A N 1
ATOM 695 C CA . GLY A 1 93 ? -7.472 7.719 -23.625 1.00 85.31 93 GLY A CA 1
ATOM 696 C C . GLY A 1 93 ? -7.492 6.822 -22.380 1.00 85.31 93 GLY A C 1
ATOM 697 O O . GLY A 1 93 ? -8.046 7.211 -21.352 1.00 85.31 93 GLY A O 1
ATOM 698 N N . GLY A 1 94 ? -6.888 5.636 -22.463 1.00 88.69 94 GLY A N 1
ATOM 699 C CA . GLY A 1 94 ? -6.779 4.663 -21.386 1.00 88.69 94 GLY A CA 1
ATOM 700 C C . GLY A 1 94 ? -5.485 4.778 -20.576 1.00 88.69 94 GLY A C 1
ATOM 701 O O . GLY A 1 94 ? -4.737 5.769 -20.626 1.00 88.69 94 GLY A O 1
ATOM 702 N N . SER A 1 95 ? -5.239 3.715 -19.815 1.00 93.44 95 SER A N 1
ATOM 703 C CA . SER A 1 95 ? -4.104 3.553 -18.903 1.00 93.44 95 SER A CA 1
ATOM 704 C C . SER A 1 95 ? -3.477 2.164 -19.063 1.00 93.44 95 SER A C 1
ATOM 706 O O . SER A 1 95 ? -4.147 1.225 -19.492 1.00 93.44 95 SER A O 1
ATOM 708 N N . LEU A 1 96 ? -2.202 2.008 -18.692 1.00 95.75 96 LEU A N 1
ATOM 709 C CA . LEU A 1 96 ? -1.479 0.734 -18.761 1.00 95.75 96 LEU A CA 1
ATOM 710 C C . LEU A 1 96 ? -1.016 0.300 -17.366 1.00 95.75 96 LEU A C 1
ATOM 712 O O . LEU A 1 96 ? -0.105 0.891 -16.795 1.00 95.75 96 LEU A O 1
ATOM 716 N N . ARG A 1 97 ? -1.601 -0.768 -16.827 1.00 96.56 97 ARG A N 1
ATOM 717 C CA . ARG A 1 97 ? -1.193 -1.363 -15.550 1.00 96.56 97 ARG A CA 1
ATOM 718 C C . ARG A 1 97 ? -0.004 -2.297 -15.742 1.00 96.56 97 ARG A C 1
ATOM 720 O O . ARG A 1 97 ? -0.108 -3.287 -16.461 1.00 96.56 97 ARG A O 1
ATOM 727 N N . LEU A 1 98 ? 1.092 -2.041 -15.033 1.00 97.44 98 LEU A N 1
ATOM 728 C CA . LEU A 1 98 ? 2.239 -2.944 -14.968 1.00 97.44 98 LEU A CA 1
ATOM 729 C C . LEU A 1 98 ? 2.003 -4.012 -13.891 1.00 97.44 98 LEU A C 1
ATOM 731 O O . LEU A 1 98 ? 1.992 -3.707 -12.697 1.00 97.44 98 LEU A O 1
ATOM 735 N N . ARG A 1 99 ? 1.832 -5.268 -14.316 1.00 97.31 99 ARG A N 1
ATOM 736 C CA . ARG A 1 99 ? 1.634 -6.431 -13.441 1.00 97.31 99 ARG A CA 1
ATOM 737 C C . ARG A 1 99 ? 2.929 -7.230 -13.326 1.00 97.31 99 ARG A C 1
ATOM 739 O O . ARG A 1 99 ? 3.295 -7.963 -14.241 1.00 97.31 99 ARG A O 1
ATOM 746 N N . LEU A 1 100 ? 3.609 -7.095 -12.192 1.00 97.25 100 LEU A N 1
ATOM 747 C CA . LEU A 1 100 ? 4.858 -7.791 -11.888 1.00 97.25 100 LEU A CA 1
ATOM 748 C C . LEU A 1 100 ? 4.563 -9.171 -11.299 1.00 97.25 100 LEU A C 1
ATOM 750 O O . LEU A 1 100 ? 3.986 -9.272 -10.217 1.00 97.25 100 LEU A O 1
ATOM 754 N N . ARG A 1 101 ? 4.980 -10.239 -11.979 1.00 95.25 101 ARG A N 1
ATOM 755 C CA . ARG A 1 101 ? 4.825 -11.622 -11.511 1.00 95.25 101 ARG A CA 1
ATOM 756 C C . ARG A 1 101 ? 6.172 -12.144 -11.025 1.00 95.25 101 ARG A C 1
ATOM 758 O O . ARG A 1 101 ? 7.016 -12.549 -11.818 1.00 95.25 101 ARG A O 1
ATOM 765 N N . LEU A 1 102 ? 6.352 -12.123 -9.706 1.00 91.75 102 LEU A N 1
ATOM 766 C CA . LEU A 1 102 ? 7.631 -12.396 -9.033 1.00 91.75 102 LEU A CA 1
ATOM 767 C C . LEU A 1 102 ? 7.712 -13.801 -8.404 1.00 91.75 102 LEU A C 1
ATOM 769 O O . LEU A 1 102 ? 8.733 -14.160 -7.828 1.00 91.75 102 LEU A O 1
ATOM 773 N N . VAL A 1 103 ? 6.648 -14.611 -8.505 1.00 85.81 103 VAL A N 1
ATOM 774 C CA . VAL A 1 103 ? 6.503 -15.888 -7.771 1.00 85.81 103 VAL A CA 1
ATOM 775 C C . VAL A 1 103 ? 7.640 -16.879 -8.053 1.00 85.81 103 VAL A C 1
ATOM 777 O O . VAL A 1 103 ? 8.037 -17.615 -7.155 1.00 85.81 103 VAL A O 1
ATOM 780 N N . ALA A 1 104 ? 8.178 -16.899 -9.275 1.00 85.69 104 ALA A N 1
ATOM 781 C CA . ALA A 1 104 ? 9.262 -17.810 -9.649 1.00 85.69 104 ALA A CA 1
ATOM 782 C C . ALA A 1 104 ? 10.634 -17.400 -9.076 1.00 85.69 104 ALA A C 1
ATOM 784 O O . ALA A 1 104 ? 11.579 -18.188 -9.117 1.00 85.69 104 ALA A O 1
ATOM 785 N N . VAL A 1 105 ? 10.760 -16.179 -8.548 1.00 88.56 105 VAL A N 1
ATOM 786 C CA . VAL A 1 105 ? 12.019 -15.588 -8.074 1.00 88.56 105 VAL A CA 1
ATOM 787 C C . VAL A 1 105 ? 11.802 -14.772 -6.791 1.00 88.56 105 VAL A C 1
ATOM 789 O O . VAL A 1 105 ? 11.893 -13.545 -6.818 1.00 88.56 105 VAL A O 1
ATOM 792 N N . PRO A 1 106 ? 11.572 -15.432 -5.636 1.00 81.75 106 PRO A N 1
ATOM 793 C CA . PRO A 1 106 ? 11.334 -14.747 -4.361 1.00 81.75 106 PRO A CA 1
ATOM 794 C C . PRO A 1 106 ? 12.410 -13.715 -3.992 1.00 81.75 106 PRO A C 1
ATOM 796 O O . PRO A 1 106 ? 12.091 -12.659 -3.466 1.00 81.75 106 PRO A O 1
ATOM 799 N N . ALA A 1 107 ? 13.671 -13.946 -4.376 1.00 82.62 107 ALA A N 1
ATOM 800 C CA . ALA A 1 107 ? 14.771 -13.003 -4.150 1.00 82.62 107 ALA A CA 1
ATOM 801 C C . ALA A 1 107 ? 14.544 -11.601 -4.755 1.00 82.62 107 ALA A C 1
ATOM 803 O O . ALA A 1 107 ? 15.125 -10.629 -4.281 1.00 82.62 107 ALA A O 1
ATOM 804 N N . LEU A 1 108 ? 13.710 -11.479 -5.795 1.00 89.12 108 LEU A N 1
ATOM 805 C CA . LEU A 1 108 ? 13.399 -10.190 -6.416 1.00 89.12 108 LEU A CA 1
ATOM 806 C C . LEU A 1 108 ? 12.324 -9.405 -5.670 1.00 89.12 108 LEU A C 1
ATOM 808 O O . LEU A 1 108 ? 12.127 -8.230 -5.951 1.00 89.12 108 LEU A O 1
ATOM 812 N N . VAL A 1 109 ? 11.601 -10.018 -4.739 1.00 85.06 109 VAL A N 1
ATOM 813 C CA . VAL A 1 109 ? 10.531 -9.349 -3.995 1.00 85.06 109 VAL A CA 1
ATOM 814 C C . VAL A 1 109 ? 11.057 -8.146 -3.210 1.00 85.06 109 VAL A C 1
ATOM 816 O O . VAL A 1 109 ? 10.385 -7.114 -3.175 1.00 85.06 109 VAL A O 1
ATOM 819 N N . ALA A 1 110 ? 12.233 -8.269 -2.594 1.00 83.00 110 ALA A N 1
ATOM 820 C CA . ALA A 1 110 ? 12.837 -7.213 -1.781 1.00 83.00 110 ALA A CA 1
ATOM 821 C C . ALA A 1 110 ? 13.280 -5.991 -2.606 1.00 83.00 110 ALA A C 1
ATOM 823 O O . ALA A 1 110 ? 13.648 -4.959 -2.056 1.00 83.00 110 ALA A O 1
ATOM 824 N N . TRP A 1 111 ? 13.268 -6.085 -3.939 1.00 91.00 111 TRP A N 1
ATOM 825 C CA . TRP A 1 111 ? 13.712 -4.987 -4.785 1.00 91.00 111 TRP A CA 1
ATOM 826 C C . TRP A 1 111 ? 12.690 -3.839 -4.793 1.00 91.00 111 TRP A C 1
ATOM 828 O O . TRP A 1 111 ? 11.480 -4.083 -4.696 1.00 91.00 111 TRP A O 1
ATOM 838 N N . PRO A 1 112 ? 13.151 -2.585 -4.974 1.00 92.94 112 PRO A N 1
ATOM 839 C CA . PRO A 1 112 ? 12.314 -1.389 -4.901 1.00 92.94 112 PRO A CA 1
ATOM 840 C C . PRO A 1 112 ? 11.510 -1.167 -6.196 1.00 92.94 112 PRO A C 1
ATOM 842 O O . PRO A 1 112 ? 11.633 -0.136 -6.856 1.00 92.94 112 PRO A O 1
ATOM 845 N N . TRP A 1 113 ? 10.682 -2.140 -6.585 1.00 95.81 113 TRP A N 1
ATOM 846 C CA . TRP A 1 113 ? 9.856 -2.103 -7.802 1.00 95.81 113 TRP A CA 1
ATOM 847 C C . TRP A 1 113 ? 8.942 -0.883 -7.872 1.00 95.81 113 TRP A C 1
ATOM 849 O O . TRP A 1 113 ? 8.696 -0.327 -8.943 1.00 95.81 113 TRP A O 1
ATOM 859 N N . GLU A 1 114 ? 8.450 -0.444 -6.720 1.00 96.19 114 GLU A N 1
ATOM 860 C CA . GLU A 1 114 ? 7.616 0.740 -6.585 1.00 96.19 114 GLU A CA 1
ATOM 861 C C . GLU A 1 114 ? 8.365 2.023 -6.993 1.00 96.19 114 GLU A C 1
ATOM 863 O O . GLU A 1 114 ? 7.736 2.989 -7.414 1.00 96.19 114 GLU A O 1
ATOM 868 N N . TYR A 1 115 ? 9.700 2.015 -6.970 1.00 97.06 115 TYR A N 1
ATOM 869 C CA . TYR A 1 115 ? 10.547 3.131 -7.386 1.00 97.06 115 TYR A CA 1
ATOM 870 C C . TYR A 1 115 ? 11.031 3.031 -8.837 1.00 97.06 115 TYR A C 1
ATOM 872 O O . TYR A 1 115 ? 11.890 3.820 -9.217 1.00 97.06 115 TYR A O 1
ATOM 880 N N . LEU A 1 116 ? 10.498 2.126 -9.673 1.00 98.12 116 LEU A N 1
ATOM 881 C CA . LEU A 1 116 ? 10.818 2.072 -11.109 1.00 98.12 116 LEU A CA 1
ATOM 882 C C . LEU A 1 116 ? 10.768 3.475 -11.739 1.00 98.12 116 LEU A C 1
ATOM 884 O O . LEU A 1 116 ? 9.715 4.125 -11.764 1.00 98.12 116 LEU A O 1
ATOM 888 N N . TYR A 1 117 ? 11.916 3.926 -12.243 1.00 98.12 117 TYR A N 1
ATOM 889 C CA . TYR A 1 117 ? 12.113 5.291 -12.717 1.00 98.12 117 TYR A CA 1
ATOM 890 C C . TYR A 1 117 ? 12.564 5.294 -14.171 1.00 98.12 117 TYR A C 1
ATOM 892 O O . TYR A 1 117 ? 13.593 4.735 -14.541 1.00 98.12 117 TYR A O 1
ATOM 900 N N . ASP A 1 118 ? 11.770 5.950 -15.002 1.00 97.00 118 ASP A N 1
ATOM 901 C CA . ASP A 1 118 ? 12.019 6.094 -16.422 1.00 97.00 118 ASP A CA 1
ATOM 902 C C . ASP A 1 118 ? 12.834 7.365 -16.671 1.00 97.00 118 ASP A C 1
ATOM 904 O O . ASP A 1 118 ? 12.281 8.467 -16.692 1.00 97.00 118 ASP A O 1
ATOM 908 N N . ARG A 1 119 ? 14.148 7.207 -16.869 1.00 96.62 119 ARG A N 1
ATOM 909 C CA . ARG A 1 119 ? 15.074 8.328 -17.098 1.00 96.62 119 ARG A CA 1
ATOM 910 C C . ARG A 1 119 ? 14.783 9.091 -18.387 1.00 96.62 119 ARG A C 1
ATOM 912 O O . ARG A 1 119 ? 14.995 10.296 -18.431 1.00 96.62 119 ARG A O 1
ATOM 919 N N . GLU A 1 120 ? 14.265 8.421 -19.416 1.00 93.56 120 GLU A N 1
ATOM 920 C CA . GLU A 1 120 ? 13.927 9.074 -20.688 1.00 93.56 120 GLU A CA 1
ATOM 921 C C . GLU A 1 120 ? 12.736 10.028 -20.536 1.00 93.56 120 GLU A C 1
ATOM 923 O O . GLU A 1 120 ? 12.660 11.036 -21.233 1.00 93.56 120 GLU A O 1
ATOM 928 N N . ARG A 1 121 ? 11.794 9.707 -19.637 1.00 91.19 121 ARG A N 1
ATOM 929 C CA . ARG A 1 121 ? 10.594 10.521 -19.363 1.00 91.19 121 ARG A CA 1
ATOM 930 C C . ARG A 1 121 ? 10.669 11.302 -18.050 1.00 91.19 121 ARG A C 1
ATOM 932 O O . ARG A 1 121 ? 9.667 11.906 -17.678 1.00 91.19 121 ARG A O 1
ATOM 939 N N . ASP A 1 122 ? 11.804 11.246 -17.353 1.00 95.38 122 ASP A N 1
ATOM 940 C CA . ASP A 1 122 ? 12.044 11.858 -16.039 1.00 95.38 122 ASP A CA 1
ATOM 941 C C . ASP A 1 122 ? 10.887 11.629 -15.044 1.00 95.38 122 ASP A C 1
ATOM 943 O O . ASP A 1 122 ? 10.359 12.557 -14.429 1.00 95.38 122 ASP A O 1
ATOM 947 N N . ARG A 1 123 ? 10.424 10.377 -14.911 1.00 95.25 123 ARG A N 1
ATOM 948 C CA . ARG A 1 123 ? 9.277 10.069 -14.039 1.00 95.25 123 ARG A CA 1
ATOM 949 C C . ARG A 1 123 ? 9.326 8.689 -13.403 1.00 95.25 123 ARG A C 1
ATOM 951 O O . ARG A 1 123 ? 9.730 7.710 -14.025 1.00 95.25 123 ARG A O 1
ATOM 958 N N . PHE A 1 124 ? 8.815 8.600 -12.178 1.00 97.50 124 PHE A N 1
ATOM 959 C CA . PHE A 1 124 ? 8.496 7.325 -11.538 1.00 97.50 124 PHE A CA 1
ATOM 960 C C . PHE A 1 124 ? 7.200 6.759 -12.119 1.00 97.50 124 PHE A C 1
ATOM 962 O O . PHE A 1 124 ? 6.209 7.481 -12.238 1.00 97.50 124 PHE A O 1
ATOM 969 N N . LEU A 1 125 ? 7.178 5.464 -12.440 1.00 97.19 125 LEU A N 1
ATOM 970 C CA . LEU A 1 125 ? 5.976 4.826 -12.990 1.00 97.19 125 LEU A CA 1
ATOM 971 C C . LEU A 1 125 ? 4.830 4.801 -11.970 1.00 97.19 125 LEU A C 1
ATOM 973 O O . LEU A 1 125 ? 3.688 5.100 -12.309 1.00 97.19 125 LEU A O 1
ATOM 977 N N . ALA A 1 126 ? 5.152 4.507 -10.709 1.00 96.56 126 ALA A N 1
ATOM 978 C CA . ALA A 1 126 ? 4.196 4.364 -9.613 1.00 96.56 126 ALA A CA 1
ATOM 979 C C . ALA A 1 126 ? 3.556 5.683 -9.133 1.00 96.56 126 ALA A C 1
ATOM 981 O O . ALA A 1 126 ? 2.569 5.633 -8.398 1.00 96.56 126 ALA A O 1
ATOM 982 N N . LEU A 1 127 ? 4.083 6.843 -9.549 1.00 95.81 127 LEU A N 1
ATOM 983 C CA . LEU A 1 127 ? 3.527 8.179 -9.274 1.00 95.81 127 LEU A CA 1
ATOM 984 C C . LEU A 1 127 ? 2.538 8.633 -10.359 1.00 95.81 127 LEU A C 1
ATOM 986 O O . LEU A 1 127 ? 2.449 9.810 -10.706 1.00 95.81 127 LEU A O 1
ATOM 990 N N . SER A 1 128 ? 1.792 7.693 -10.932 1.00 93.94 128 SER A N 1
ATOM 991 C CA . SER A 1 128 ? 0.834 7.969 -11.994 1.00 93.94 128 SER A CA 1
ATOM 992 C C . SER A 1 128 ? -0.306 6.965 -11.948 1.00 93.94 128 SER A C 1
ATOM 994 O O . SER A 1 128 ? -0.092 5.760 -12.064 1.00 93.94 128 SER A O 1
ATOM 996 N N . GLY A 1 129 ? -1.539 7.474 -11.879 1.00 91.94 129 GLY A N 1
ATOM 997 C CA . GLY A 1 129 ? -2.735 6.654 -12.072 1.00 91.94 129 GLY A CA 1
ATOM 998 C C . GLY A 1 129 ? -2.798 6.028 -13.470 1.00 91.94 129 GLY A C 1
ATOM 999 O O . GLY A 1 129 ? -3.514 5.059 -13.667 1.00 91.94 129 GLY A O 1
ATOM 1000 N N . ARG A 1 130 ? -2.017 6.512 -14.446 1.00 91.81 130 ARG A N 1
ATOM 1001 C CA . ARG A 1 130 ? -1.977 5.939 -15.801 1.00 91.81 130 ARG A CA 1
ATOM 1002 C C . ARG A 1 130 ? -1.031 4.750 -15.943 1.00 91.81 130 ARG A C 1
ATOM 1004 O O . ARG A 1 130 ? -1.155 4.008 -16.912 1.00 91.81 130 ARG A O 1
ATOM 1011 N N . THR A 1 131 ? -0.095 4.588 -15.008 1.00 94.75 131 THR A N 1
ATOM 1012 C CA . THR A 1 131 ? 0.918 3.521 -15.024 1.00 94.75 131 THR A CA 1
ATOM 1013 C C . THR A 1 131 ? 1.070 2.833 -13.665 1.00 94.75 131 THR A C 1
ATOM 1015 O O . THR A 1 131 ? 2.184 2.760 -13.143 1.00 94.75 131 THR A O 1
ATOM 1018 N N . PRO A 1 132 ? -0.022 2.339 -13.050 1.00 95.06 132 PRO A N 1
ATOM 1019 C CA . PRO A 1 132 ? 0.063 1.710 -11.742 1.00 95.06 132 PRO A CA 1
ATOM 1020 C C . PRO A 1 132 ? 0.956 0.468 -11.803 1.00 95.06 132 PRO A C 1
ATOM 1022 O O . PRO A 1 132 ? 0.892 -0.322 -12.748 1.00 95.06 132 PRO A O 1
ATOM 1025 N N . VAL A 1 133 ? 1.782 0.304 -10.771 1.00 96.94 133 VAL A N 1
ATOM 1026 C CA . VAL A 1 133 ? 2.688 -0.835 -10.595 1.00 96.94 133 VAL A CA 1
ATOM 1027 C C . VAL A 1 133 ? 2.128 -1.725 -9.493 1.00 96.94 133 VAL A C 1
ATOM 1029 O O . VAL A 1 133 ? 1.942 -1.257 -8.366 1.00 96.94 133 VAL A O 1
ATOM 1032 N N . VAL A 1 134 ? 1.853 -2.990 -9.819 1.00 96.44 134 VAL A N 1
ATOM 1033 C CA . VAL A 1 134 ? 1.280 -3.974 -8.887 1.00 96.44 134 VAL A CA 1
ATOM 1034 C C . VAL A 1 134 ? 2.061 -5.284 -8.910 1.00 96.44 134 VAL A C 1
ATOM 1036 O O . VAL A 1 134 ? 2.537 -5.718 -9.959 1.00 96.44 134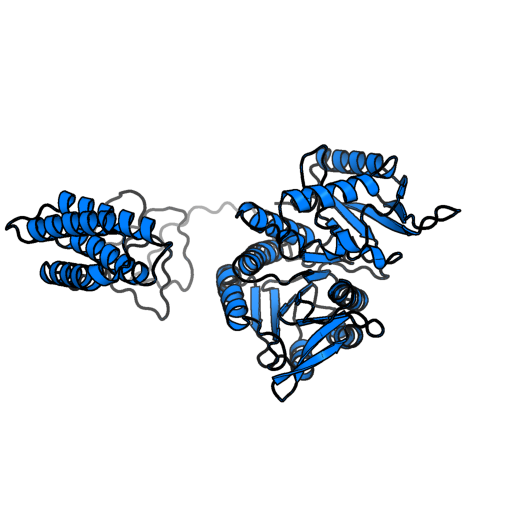 VAL A O 1
ATOM 1039 N N . ARG A 1 135 ? 2.150 -5.952 -7.758 1.00 95.69 135 ARG A N 1
ATOM 1040 C CA . ARG A 1 135 ? 2.696 -7.308 -7.626 1.00 95.69 135 ARG A CA 1
ATOM 1041 C C . ARG A 1 135 ? 1.551 -8.300 -7.829 1.00 95.69 135 ARG A C 1
ATOM 1043 O O . ARG A 1 135 ? 0.681 -8.442 -6.973 1.00 95.69 135 ARG A O 1
ATOM 1050 N N . TYR A 1 136 ? 1.498 -8.936 -8.993 1.00 94.75 136 TYR A N 1
ATOM 1051 C CA . TYR A 1 136 ? 0.361 -9.751 -9.414 1.00 94.75 136 TYR A CA 1
ATOM 1052 C C . TYR A 1 136 ? 0.584 -11.242 -9.149 1.00 94.75 136 TYR A C 1
ATOM 1054 O O . TYR A 1 136 ? 1.612 -11.808 -9.531 1.00 94.75 136 TYR A O 1
ATOM 1062 N N . LEU A 1 137 ? -0.403 -11.884 -8.523 1.00 91.81 137 LEU A N 1
ATOM 1063 C CA . LEU A 1 137 ? -0.439 -13.326 -8.297 1.00 91.81 137 LEU A CA 1
ATOM 1064 C C . LEU A 1 137 ? -1.501 -13.948 -9.205 1.00 91.81 137 LEU A C 1
ATOM 1066 O O . LEU A 1 137 ? -2.699 -13.736 -9.016 1.00 91.81 137 LEU A O 1
ATOM 1070 N N . ASP A 1 138 ? -1.049 -14.746 -10.169 1.00 86.12 138 ASP A N 1
ATOM 1071 C CA . ASP A 1 138 ? -1.929 -15.502 -11.056 1.00 86.12 138 ASP A CA 1
ATOM 1072 C C . ASP A 1 138 ? -2.368 -16.797 -10.364 1.00 86.12 138 ASP A C 1
ATOM 1074 O O . ASP A 1 138 ? -1.619 -17.774 -10.291 1.00 86.12 138 ASP A O 1
ATOM 1078 N N . LEU A 1 139 ? -3.557 -16.761 -9.762 1.00 85.75 139 LEU A N 1
ATOM 1079 C CA . LEU A 1 139 ? -4.144 -17.872 -9.019 1.00 85.75 139 LEU A CA 1
ATOM 1080 C C . LEU A 1 139 ? -5.434 -18.345 -9.699 1.00 85.75 139 LEU A C 1
ATOM 1082 O O . LEU A 1 139 ? -6.198 -17.512 -10.194 1.00 85.75 139 LEU A O 1
ATOM 1086 N N . PRO A 1 140 ? -5.743 -19.656 -9.662 1.00 77.31 140 PRO A N 1
ATOM 1087 C CA . PRO A 1 140 ? -7.007 -20.174 -10.169 1.00 77.31 140 PRO A CA 1
ATOM 1088 C C . PRO A 1 140 ? -8.225 -19.504 -9.516 1.00 77.31 140 PRO A C 1
ATOM 1090 O O . PRO A 1 140 ? -8.230 -19.203 -8.318 1.00 77.31 140 PRO A O 1
ATOM 1093 N N . GLY A 1 141 ? -9.284 -19.327 -10.309 1.00 70.69 141 GLY A N 1
ATOM 1094 C CA . GLY A 1 141 ? -10.536 -18.701 -9.884 1.00 70.69 141 GLY A CA 1
ATOM 1095 C C . GLY A 1 141 ? -10.546 -17.188 -10.108 1.00 70.69 141 GLY A C 1
ATOM 1096 O O . GLY A 1 141 ? -9.652 -16.461 -9.668 1.00 70.69 141 GLY A O 1
ATOM 1097 N N . ARG A 1 142 ? -11.587 -16.709 -10.801 1.00 71.31 142 ARG A N 1
ATOM 1098 C CA . ARG A 1 142 ? -11.816 -15.276 -11.001 1.00 71.31 142 ARG A CA 1
ATOM 1099 C C . ARG A 1 142 ? -12.366 -14.655 -9.725 1.00 71.31 142 ARG A C 1
ATOM 1101 O O . ARG A 1 142 ? -13.312 -15.171 -9.142 1.00 71.31 142 ARG A O 1
ATOM 1108 N N . VAL A 1 143 ? -11.800 -13.514 -9.360 1.00 80.94 143 VAL A N 1
ATOM 1109 C CA . VAL A 1 143 ? -12.321 -12.648 -8.307 1.00 80.94 143 VAL A CA 1
ATOM 1110 C C . VAL A 1 143 ? -12.890 -11.409 -8.984 1.00 80.94 143 VAL A C 1
ATOM 1112 O O . VAL A 1 143 ? -12.138 -10.647 -9.590 1.00 80.94 143 VAL A O 1
ATOM 1115 N N . GLY A 1 144 ? -14.213 -11.264 -8.939 1.00 81.12 144 GLY A N 1
ATOM 1116 C CA . GLY A 1 144 ? -14.904 -10.061 -9.397 1.00 81.12 144 GLY A CA 1
ATOM 1117 C C . GLY A 1 144 ? -15.060 -9.027 -8.276 1.00 81.12 144 GLY A C 1
ATOM 1118 O O . GLY A 1 144 ? -14.871 -9.367 -7.101 1.00 81.12 144 GLY A O 1
ATOM 1119 N N . PRO A 1 145 ? -15.427 -7.781 -8.618 1.00 87.44 145 PRO A N 1
ATOM 1120 C CA . PRO A 1 145 ? -15.777 -6.778 -7.621 1.00 87.44 145 PRO A CA 1
ATOM 1121 C C . PRO A 1 145 ? -16.970 -7.245 -6.776 1.00 87.44 145 PRO A C 1
ATOM 1123 O O . PRO A 1 145 ? -17.865 -7.937 -7.264 1.00 87.44 145 PRO A O 1
ATOM 1126 N N . LEU A 1 146 ? -16.986 -6.866 -5.498 1.00 90.50 146 LEU A N 1
ATOM 1127 C CA . LEU A 1 146 ? -18.162 -7.033 -4.646 1.00 90.50 146 LEU A CA 1
ATOM 1128 C C . LEU A 1 146 ? -19.168 -5.927 -4.941 1.00 90.50 146 LEU A C 1
ATOM 1130 O O . LEU A 1 146 ? -18.818 -4.756 -4.824 1.00 90.50 146 LEU A O 1
ATOM 1134 N N . ALA A 1 147 ? -20.411 -6.290 -5.243 1.00 91.81 147 ALA A N 1
ATOM 1135 C CA . ALA A 1 147 ? -21.502 -5.328 -5.212 1.00 91.81 147 ALA A CA 1
ATOM 1136 C C . ALA A 1 147 ? -21.733 -4.884 -3.759 1.00 91.81 147 ALA A C 1
ATOM 1138 O O . ALA A 1 147 ? -22.080 -5.709 -2.914 1.00 91.81 147 ALA A O 1
ATOM 1139 N N . VAL A 1 148 ? -21.517 -3.604 -3.465 1.00 91.19 148 VAL A N 1
ATOM 1140 C CA . VAL A 1 148 ? -21.672 -3.033 -2.121 1.00 91.19 148 VAL A CA 1
ATOM 1141 C C . VAL A 1 148 ? -22.571 -1.814 -2.203 1.00 91.19 148 VAL A C 1
ATOM 1143 O O . VAL A 1 148 ? -22.316 -0.911 -2.989 1.00 91.19 148 VAL A O 1
ATOM 1146 N N . GLN A 1 149 ? -23.587 -1.741 -1.350 1.00 90.62 149 GLN A N 1
ATOM 1147 C CA . GLN A 1 149 ? -24.212 -0.457 -1.049 1.00 90.62 149 GLN A CA 1
ATOM 1148 C C . GLN A 1 149 ? -23.445 0.181 0.110 1.00 90.62 149 GLN A C 1
ATOM 1150 O O . GLN A 1 149 ? -23.195 -0.518 1.094 1.00 90.62 149 GLN A O 1
ATOM 1155 N N . PRO A 1 150 ? -23.030 1.458 0.010 1.00 91.75 150 PRO A N 1
ATOM 1156 C CA . PRO A 1 150 ? -22.357 2.124 1.115 1.00 91.75 150 PRO A CA 1
ATOM 1157 C C . PRO A 1 150 ? -23.158 2.017 2.427 1.00 91.75 150 PRO A C 1
ATOM 1159 O O . PRO A 1 150 ? -24.392 2.007 2.380 1.00 91.75 150 PRO A O 1
ATOM 1162 N N . PRO A 1 151 ? -22.479 1.967 3.586 1.00 95.62 151 PRO A N 1
ATOM 1163 C CA . PRO A 1 151 ? -21.045 2.209 3.773 1.00 95.62 151 PRO A CA 1
ATOM 1164 C C . PRO A 1 151 ? -20.141 0.988 3.526 1.00 95.62 151 PRO A C 1
ATOM 1166 O O . PRO A 1 151 ? -20.504 -0.160 3.770 1.00 95.62 151 PRO A O 1
ATOM 1169 N N . LEU A 1 152 ? -18.888 1.247 3.132 1.00 97.19 152 LEU A N 1
ATOM 1170 C CA . LEU A 1 152 ? -17.812 0.271 3.319 1.00 97.19 152 LEU A CA 1
ATOM 1171 C C . LEU A 1 152 ? -17.572 0.059 4.820 1.00 97.19 152 LEU A C 1
ATOM 1173 O O . LEU A 1 152 ? -17.654 0.996 5.606 1.00 97.19 152 LEU A O 1
ATOM 1177 N N . HIS A 1 153 ? -17.229 -1.160 5.225 1.00 97.31 153 HIS A N 1
ATOM 1178 C CA . HIS A 1 153 ? -17.027 -1.527 6.627 1.00 97.31 153 HIS A CA 1
ATOM 1179 C C . HIS A 1 153 ? -15.565 -1.907 6.812 1.00 97.31 153 HIS A C 1
ATOM 1181 O O . HIS A 1 153 ? -15.087 -2.869 6.200 1.00 97.31 153 HIS A O 1
ATOM 1187 N N . MET A 1 154 ? -14.860 -1.135 7.631 1.00 98.12 154 MET A N 1
ATOM 1188 C CA . MET A 1 154 ? -13.447 -1.324 7.917 1.00 98.12 154 MET A CA 1
ATOM 1189 C C . MET A 1 154 ? -13.247 -1.754 9.366 1.00 98.12 154 MET A C 1
ATOM 1191 O O . MET A 1 154 ? -13.552 -0.997 10.289 1.00 98.12 154 MET A O 1
ATOM 1195 N N . LEU A 1 155 ? -12.668 -2.938 9.550 1.00 97.94 155 LEU A N 1
ATOM 1196 C CA . LEU A 1 155 ? -12.157 -3.379 10.840 1.00 97.94 155 LEU A CA 1
ATOM 1197 C C . LEU A 1 155 ? -10.708 -2.914 10.981 1.00 97.94 155 LEU A C 1
ATOM 1199 O O . LEU A 1 155 ? -9.844 -3.301 10.195 1.00 97.94 155 LEU A O 1
ATOM 1203 N N . VAL A 1 156 ? -10.441 -2.090 11.988 1.00 98.19 156 VAL A N 1
ATOM 1204 C CA . VAL A 1 156 ? -9.117 -1.564 12.317 1.00 98.19 156 VAL A CA 1
ATOM 1205 C C . VAL A 1 156 ? -8.553 -2.348 13.499 1.00 98.19 156 VAL A C 1
ATOM 1207 O O . VAL A 1 156 ? -9.127 -2.368 14.587 1.00 98.19 156 VAL A O 1
ATOM 1210 N N . VAL A 1 157 ? -7.414 -2.999 13.295 1.00 97.50 157 VAL A N 1
ATOM 1211 C CA . VAL A 1 157 ? -6.693 -3.772 14.309 1.00 97.50 157 VAL A CA 1
ATOM 1212 C C . VAL A 1 157 ? -5.395 -3.046 14.613 1.00 97.50 157 VAL A C 1
ATOM 1214 O O . VAL A 1 157 ? -4.529 -2.948 13.752 1.00 97.50 157 VAL A O 1
ATOM 1217 N N . ILE A 1 158 ? -5.258 -2.545 15.836 1.00 95.94 158 ILE A N 1
ATOM 1218 C CA . ILE A 1 158 ? -4.051 -1.859 16.301 1.00 95.94 158 ILE A CA 1
ATOM 1219 C C . ILE A 1 158 ? -3.485 -2.693 17.441 1.00 95.94 158 ILE A C 1
ATOM 1221 O O . ILE A 1 158 ? -4.107 -2.749 18.498 1.00 95.94 158 ILE A O 1
ATOM 1225 N N . ALA A 1 159 ? -2.362 -3.369 17.205 1.00 94.88 159 ALA A N 1
ATOM 1226 C CA . ALA A 1 159 ? -1.698 -4.213 18.196 1.00 94.88 159 ALA A CA 1
ATOM 1227 C C . ALA A 1 159 ? -0.472 -3.492 18.770 1.00 94.88 159 ALA A C 1
ATOM 1229 O O . ALA A 1 159 ? 0.417 -3.078 18.020 1.00 94.88 159 ALA A O 1
ATOM 1230 N N . GLN A 1 160 ? -0.422 -3.355 20.098 1.00 93.25 160 GLN A N 1
ATOM 1231 C CA . GLN A 1 160 ? 0.646 -2.668 20.831 1.00 93.25 160 GLN A CA 1
ATOM 1232 C C . GLN A 1 160 ? 1.158 -3.536 21.992 1.00 93.25 160 GLN A C 1
ATOM 1234 O O . GLN A 1 160 ? 1.052 -3.146 23.159 1.00 93.25 160 GLN A O 1
ATOM 1239 N N . PRO A 1 161 ? 1.717 -4.723 21.699 1.00 94.06 161 PRO A N 1
ATOM 1240 C CA . PRO A 1 161 ? 2.213 -5.603 22.743 1.00 94.06 161 PRO A CA 1
ATOM 1241 C C . PRO A 1 161 ? 3.330 -4.935 23.553 1.00 94.06 161 PRO A C 1
ATOM 1243 O O . PRO A 1 161 ? 4.271 -4.364 23.002 1.00 94.06 161 PRO A O 1
ATOM 1246 N N . ARG A 1 162 ? 3.238 -5.018 24.884 1.00 92.38 162 ARG A N 1
ATOM 1247 C CA . ARG A 1 162 ? 4.107 -4.278 25.823 1.00 92.38 162 ARG A CA 1
ATOM 1248 C C . ARG A 1 162 ? 5.585 -4.685 25.805 1.00 92.38 162 ARG A C 1
ATOM 1250 O O . ARG A 1 162 ? 6.413 -3.996 26.390 1.00 92.38 162 ARG A O 1
ATOM 1257 N N . ASP A 1 163 ? 5.892 -5.840 25.227 1.00 92.88 163 ASP A N 1
ATOM 1258 C CA . ASP A 1 163 ? 7.230 -6.418 25.072 1.00 92.88 163 ASP A CA 1
ATOM 1259 C C . ASP A 1 163 ? 7.842 -6.161 23.683 1.00 92.88 163 ASP A C 1
ATOM 1261 O O . ASP A 1 163 ? 8.931 -6.654 23.395 1.00 92.88 163 ASP A O 1
ATOM 1265 N N . TYR A 1 164 ? 7.178 -5.362 22.842 1.00 90.56 164 TYR A N 1
ATOM 1266 C CA . TYR A 1 164 ? 7.688 -4.892 21.553 1.00 90.56 164 TYR A CA 1
ATOM 1267 C C . TYR A 1 164 ? 8.008 -3.390 21.587 1.00 90.56 164 TYR A C 1
ATOM 1269 O O . TYR A 1 164 ? 7.545 -2.676 22.482 1.00 90.56 164 TYR A O 1
ATOM 1277 N N . PRO A 1 165 ? 8.799 -2.879 20.619 1.00 88.25 165 PRO A N 1
ATOM 1278 C CA . PRO A 1 165 ? 9.006 -1.444 20.470 1.00 88.25 165 PRO A CA 1
ATOM 1279 C C . PRO A 1 165 ? 7.665 -0.703 20.393 1.00 88.25 165 PRO A C 1
ATOM 1281 O O . PRO A 1 165 ? 6.774 -1.158 19.677 1.00 88.25 165 PRO A O 1
ATOM 1284 N N . PRO A 1 166 ? 7.504 0.431 21.090 1.00 85.06 166 PRO A N 1
ATOM 1285 C CA . PRO A 1 166 ? 6.227 1.124 21.131 1.00 85.06 166 PRO A CA 1
ATOM 1286 C C . PRO A 1 166 ? 5.770 1.537 19.726 1.00 85.06 166 PRO A C 1
ATOM 1288 O O . PRO A 1 166 ? 6.565 1.953 18.883 1.00 85.06 166 PRO A O 1
ATOM 1291 N N . VAL A 1 167 ? 4.466 1.422 19.493 1.00 84.12 167 VAL A N 1
ATOM 1292 C CA . VAL A 1 167 ? 3.764 1.988 18.333 1.00 84.12 167 VAL A CA 1
ATOM 1293 C C . VAL A 1 167 ? 2.869 3.098 18.856 1.00 84.12 167 VAL A C 1
ATOM 1295 O O . VAL A 1 167 ? 2.269 2.929 19.915 1.00 84.12 167 VAL A O 1
ATOM 1298 N N . GLU A 1 168 ? 2.725 4.208 18.139 1.00 86.62 168 GLU A N 1
ATOM 1299 C CA . GLU A 1 168 ? 1.813 5.296 18.519 1.00 86.62 168 GLU A CA 1
ATOM 1300 C C . GLU A 1 168 ? 0.350 4.976 18.151 1.00 86.62 168 GLU A C 1
ATOM 1302 O O . GLU A 1 168 ? -0.321 5.715 17.439 1.00 86.62 168 GLU A O 1
ATOM 1307 N N . GLY A 1 169 ? -0.170 3.843 18.627 1.00 89.06 169 GLY A N 1
ATOM 1308 C CA . GLY A 1 169 ? -1.461 3.299 18.198 1.00 89.06 169 GLY A CA 1
ATOM 1309 C C . GLY A 1 169 ? -2.665 4.210 18.453 1.00 89.06 169 GLY A C 1
ATOM 1310 O O . GLY A 1 169 ? -3.576 4.245 17.630 1.00 89.06 169 GLY A O 1
ATOM 1311 N N . GLU A 1 170 ? -2.670 4.992 19.538 1.00 92.50 170 GLU A N 1
ATOM 1312 C CA . GLU A 1 170 ? -3.722 5.998 19.756 1.00 92.50 170 GLU A CA 1
ATOM 1313 C C . GLU A 1 170 ? -3.621 7.165 18.769 1.00 92.50 170 GLU A C 1
ATOM 1315 O O . GLU A 1 170 ? -4.645 7.632 18.276 1.00 92.50 170 GLU A O 1
ATOM 1320 N N . ALA A 1 171 ? -2.407 7.617 18.438 1.00 90.19 171 ALA A N 1
ATOM 1321 C CA . ALA A 1 171 ? -2.212 8.671 17.446 1.00 90.19 171 ALA A CA 1
ATOM 1322 C C . ALA A 1 171 ? -2.639 8.198 16.048 1.00 90.19 171 ALA A C 1
ATOM 1324 O O . ALA A 1 171 ? -3.322 8.932 15.336 1.00 90.19 171 ALA A O 1
ATOM 1325 N N . GLU A 1 172 ? -2.321 6.951 15.691 1.00 92.00 172 GLU A N 1
ATOM 1326 C CA . GLU A 1 172 ? -2.780 6.309 14.454 1.00 92.00 172 GLU A CA 1
ATOM 1327 C C . GLU A 1 172 ? -4.311 6.174 14.418 1.00 92.00 172 GLU A C 1
ATOM 1329 O O . GLU A 1 172 ? -4.944 6.510 13.417 1.00 92.00 172 GLU A O 1
ATOM 1334 N N . TRP A 1 173 ? -4.937 5.753 15.523 1.00 96.06 173 TRP A N 1
ATOM 1335 C CA . TRP A 1 173 ? -6.396 5.674 15.623 1.00 96.06 173 TRP A CA 1
ATOM 1336 C C . TRP A 1 173 ? -7.065 7.044 15.455 1.00 96.06 173 TRP A C 1
ATOM 1338 O O . TRP A 1 173 ? -7.957 7.194 14.618 1.00 96.06 173 TRP A O 1
ATOM 1348 N N . MET A 1 174 ? -6.615 8.055 16.202 1.00 96.12 174 MET A N 1
ATOM 1349 C CA . MET A 1 174 ? -7.138 9.422 16.104 1.00 96.12 174 MET A CA 1
ATOM 1350 C C . MET A 1 174 ? -6.901 10.023 14.715 1.00 96.12 174 MET A C 1
ATOM 1352 O O . MET A 1 174 ? -7.782 10.696 14.177 1.00 96.12 174 MET A O 1
ATOM 1356 N N . GLY A 1 175 ? -5.741 9.751 14.111 1.00 94.62 175 GLY A N 1
ATOM 1357 C CA . GLY A 1 175 ? -5.419 10.147 12.745 1.00 94.62 175 GLY A CA 1
ATOM 1358 C C . GLY A 1 175 ? -6.405 9.550 11.744 1.00 94.62 175 GLY A C 1
ATOM 1359 O O . GLY A 1 175 ? -6.996 10.288 10.961 1.00 94.62 175 GLY A O 1
ATOM 1360 N N . LEU A 1 176 ? -6.669 8.241 11.819 1.00 96.44 176 LEU A N 1
ATOM 1361 C CA . LEU A 1 176 ? -7.666 7.583 10.968 1.00 96.44 176 LEU A CA 1
ATOM 1362 C C . LEU A 1 176 ? -9.066 8.174 11.151 1.00 96.44 176 LEU A C 1
ATOM 1364 O O . LEU A 1 176 ? -9.743 8.445 10.162 1.00 96.44 176 LEU A O 1
ATOM 1368 N N . GLN A 1 177 ? -9.504 8.394 12.393 1.00 97.44 177 GLN A N 1
ATOM 1369 C CA . GLN A 1 177 ? -10.816 8.988 12.659 1.00 97.44 177 GLN A CA 1
ATOM 1370 C C . GLN A 1 177 ? -10.933 10.399 12.077 1.00 97.44 177 GLN A C 1
ATOM 1372 O O . GLN A 1 177 ? -11.946 10.721 11.460 1.00 97.44 177 GLN A O 1
ATOM 1377 N N . THR A 1 178 ? -9.893 11.216 12.243 1.00 97.44 178 THR A N 1
ATOM 1378 C CA . THR A 1 178 ? -9.857 12.605 11.769 1.00 97.44 178 THR A CA 1
ATOM 1379 C C . THR A 1 178 ? -9.870 12.662 10.245 1.00 97.44 178 THR A C 1
ATOM 1381 O O . THR A 1 178 ? -10.736 13.297 9.646 1.00 97.44 178 THR A O 1
ATOM 1384 N N . GLU A 1 179 ? -8.954 11.940 9.602 1.00 97.25 179 GLU A N 1
ATOM 1385 C CA . GLU A 1 179 ? -8.766 11.976 8.150 1.00 97.25 179 GLU A CA 1
ATOM 1386 C C . GLU A 1 179 ? -9.932 11.345 7.377 1.00 97.25 179 GLU A C 1
ATOM 1388 O O . GLU A 1 179 ? -10.175 11.681 6.216 1.00 97.25 179 GLU A O 1
ATOM 1393 N N . LEU A 1 180 ? -10.686 10.446 8.018 1.00 98.12 180 LEU A N 1
ATOM 1394 C CA . LEU A 1 180 ? -11.817 9.744 7.408 1.00 98.12 180 LEU A CA 1
ATOM 1395 C C . LEU A 1 180 ? -13.181 10.267 7.876 1.00 98.12 180 LEU A C 1
ATOM 1397 O O . LEU A 1 180 ? -14.210 9.778 7.401 1.00 98.12 180 LEU A O 1
ATOM 1401 N N . ALA A 1 181 ? -13.216 11.300 8.727 1.00 97.69 181 ALA A N 1
ATOM 1402 C CA . ALA A 1 181 ? -14.444 11.871 9.284 1.00 97.69 181 ALA A CA 1
ATOM 1403 C C . ALA A 1 181 ? -15.461 12.273 8.203 1.00 97.69 181 ALA A C 1
ATOM 1405 O O . ALA A 1 181 ? -16.655 12.015 8.346 1.00 97.69 181 ALA A O 1
ATOM 1406 N N . SER A 1 182 ? -14.998 12.844 7.085 1.00 96.94 182 SER A N 1
ATOM 1407 C CA . SER A 1 182 ? -15.868 13.233 5.964 1.00 96.94 182 SER A CA 1
ATOM 1408 C C . SER A 1 182 ? -16.538 12.029 5.287 1.00 96.94 182 SER A C 1
ATOM 1410 O O . SER A 1 182 ? -17.723 12.080 4.955 1.00 96.94 182 SER A O 1
ATOM 1412 N N . LEU A 1 183 ? -15.821 10.911 5.118 1.00 97.44 183 LEU A N 1
ATOM 1413 C CA . LEU A 1 183 ? -16.394 9.688 4.542 1.00 97.44 183 LEU A CA 1
ATOM 1414 C C . LEU A 1 183 ? -17.418 9.056 5.487 1.00 97.44 183 LEU A C 1
ATOM 1416 O O . LEU A 1 183 ? -18.465 8.596 5.030 1.00 97.44 183 LE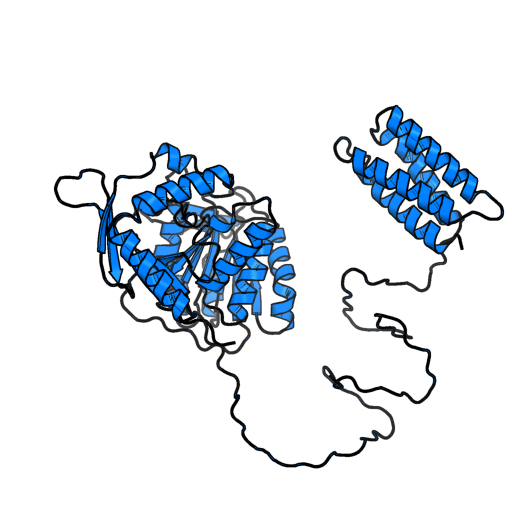U A O 1
ATOM 1420 N N . VAL A 1 184 ? -17.137 9.086 6.792 1.00 97.75 184 VAL A N 1
ATOM 1421 C CA . VAL A 1 184 ? -18.054 8.605 7.833 1.00 97.75 184 VAL A CA 1
ATOM 1422 C C . VAL A 1 184 ? -19.316 9.460 7.891 1.00 97.75 184 VAL A C 1
ATOM 1424 O O . VAL A 1 184 ? -20.419 8.926 7.810 1.00 97.75 184 VAL A O 1
ATOM 1427 N N . GLY A 1 185 ? -19.177 10.787 7.941 1.00 96.94 185 GLY A N 1
ATOM 1428 C CA . GLY A 1 185 ? -20.310 11.716 7.985 1.00 96.94 185 GLY A CA 1
ATOM 1429 C C . GLY A 1 185 ? -21.217 11.637 6.753 1.00 96.94 185 GLY A C 1
ATOM 1430 O O . GLY A 1 185 ? -22.410 11.911 6.844 1.00 96.94 185 GLY A O 1
ATOM 1431 N N . ARG A 1 186 ? -20.675 11.207 5.607 1.00 96.75 186 ARG A N 1
ATOM 1432 C CA . ARG A 1 186 ? -21.430 10.967 4.367 1.00 96.75 186 ARG A CA 1
ATOM 1433 C C . ARG A 1 186 ? -22.021 9.558 4.254 1.00 96.75 186 ARG A C 1
ATOM 1435 O O . ARG A 1 186 ? -22.624 9.254 3.229 1.00 96.75 186 ARG A O 1
ATOM 1442 N N . GLY A 1 187 ? -21.819 8.689 5.247 1.00 96.75 187 GLY A N 1
ATOM 1443 C CA . GLY A 1 187 ? -22.282 7.299 5.207 1.00 96.75 187 GLY A CA 1
ATOM 1444 C C . GLY A 1 187 ? -21.577 6.439 4.152 1.00 96.75 187 GLY A C 1
ATOM 1445 O O . GLY A 1 187 ? -22.131 5.441 3.704 1.00 96.75 187 GLY A O 1
ATOM 1446 N N . LEU A 1 188 ? -20.368 6.821 3.723 1.00 96.94 188 LEU A N 1
ATOM 1447 C CA . LEU A 1 188 ? -19.587 6.070 2.733 1.00 96.94 188 LEU A CA 1
ATOM 1448 C C . LEU A 1 188 ? -18.665 5.029 3.369 1.00 96.94 188 LEU A C 1
ATOM 1450 O O . LEU A 1 188 ? -18.294 4.052 2.718 1.00 96.94 188 LEU A O 1
ATOM 1454 N N . LEU A 1 189 ? -18.288 5.238 4.628 1.00 97.75 189 LEU A N 1
ATOM 1455 C CA . LEU A 1 189 ? -17.363 4.386 5.360 1.00 97.75 189 LEU A CA 1
ATOM 1456 C C . LEU A 1 189 ? -17.776 4.297 6.829 1.00 97.75 189 LEU A C 1
ATOM 1458 O O . LEU A 1 189 ? -18.159 5.291 7.433 1.00 97.75 189 LEU A O 1
ATOM 1462 N N . VAL A 1 190 ? -17.637 3.115 7.414 1.00 97.75 190 VAL A N 1
ATOM 1463 C CA . VAL A 1 190 ? -17.703 2.875 8.854 1.00 97.75 190 VAL A CA 1
ATOM 1464 C C . VAL A 1 190 ? -16.376 2.266 9.277 1.00 97.75 190 VAL A C 1
ATOM 1466 O O . VAL A 1 190 ? -15.889 1.327 8.645 1.00 97.75 190 VAL A O 1
ATOM 1469 N N . LEU A 1 191 ? -15.792 2.812 10.343 1.00 97.25 191 LEU A N 1
ATOM 1470 C CA . LEU A 1 191 ? -14.577 2.291 10.957 1.00 97.25 191 LEU A CA 1
ATOM 1471 C C . LEU A 1 191 ? -14.896 1.754 12.339 1.00 97.25 191 LEU A C 1
ATOM 1473 O O . LEU A 1 191 ? -15.535 2.433 13.142 1.00 97.25 191 LEU A O 1
ATOM 1477 N N . GLU A 1 192 ? -14.372 0.575 12.639 1.00 97.75 192 GLU A N 1
ATOM 1478 C CA . GLU A 1 192 ? -14.428 0.017 13.978 1.00 97.75 192 GLU A CA 1
ATOM 1479 C C . GLU A 1 192 ? -13.053 -0.446 14.428 1.00 97.75 192 GLU A C 1
ATOM 1481 O O . GLU A 1 192 ? -12.380 -1.193 13.723 1.00 97.75 192 GLU A O 1
ATOM 1486 N N . ARG A 1 193 ? -12.655 -0.043 15.634 1.00 97.81 193 ARG A N 1
ATOM 1487 C CA . ARG A 1 193 ? -11.434 -0.535 16.266 1.00 97.81 193 ARG A CA 1
ATOM 1488 C C . ARG A 1 193 ? -11.699 -1.833 17.019 1.00 97.81 193 ARG A C 1
ATOM 1490 O O . ARG A 1 193 ? -12.555 -1.879 17.904 1.00 97.81 193 ARG A O 1
ATOM 1497 N N . LEU A 1 194 ? -10.891 -2.856 16.750 1.00 97.38 194 LEU A N 1
ATOM 1498 C CA . LEU A 1 194 ? -10.847 -4.061 17.568 1.00 97.38 194 LEU A CA 1
ATOM 1499 C C . LEU A 1 194 ? -10.306 -3.705 18.961 1.00 97.38 194 LEU A C 1
ATOM 1501 O O . LEU A 1 194 ? -9.130 -3.387 19.118 1.00 97.38 194 LEU A O 1
ATOM 1505 N N . LYS A 1 195 ? -11.175 -3.760 19.975 1.00 92.19 195 LYS A N 1
ATOM 1506 C CA . LYS A 1 195 ? -10.857 -3.336 21.354 1.00 92.19 195 LYS A CA 1
ATOM 1507 C C . LYS A 1 195 ? -9.735 -4.141 22.007 1.00 92.19 195 LYS A C 1
ATOM 1509 O O . LYS A 1 195 ? -8.996 -3.611 22.826 1.00 92.19 195 LYS A O 1
ATOM 1514 N N . THR A 1 196 ? -9.655 -5.428 21.687 1.00 93.56 196 THR A N 1
ATOM 1515 C CA . THR A 1 196 ? -8.664 -6.351 22.242 1.00 93.56 196 THR A CA 1
ATOM 1516 C C . THR A 1 196 ? -8.018 -7.067 21.067 1.00 93.56 196 THR A C 1
ATOM 1518 O O . THR A 1 196 ? -8.639 -7.986 20.532 1.00 93.56 196 THR A O 1
ATOM 1521 N N . PRO A 1 197 ? -6.825 -6.656 20.614 1.00 95.56 197 PRO A N 1
ATOM 1522 C CA . PRO A 1 197 ? -6.222 -7.140 19.376 1.00 95.56 197 PRO A CA 1
ATOM 1523 C C . PRO A 1 197 ? -5.572 -8.519 19.568 1.00 95.56 197 PRO A C 1
ATOM 1525 O O . PRO A 1 197 ? -4.402 -8.711 19.270 1.00 95.56 197 PRO A O 1
ATOM 1528 N N . THR A 1 198 ? -6.344 -9.489 20.065 1.00 96.81 198 THR A N 1
ATOM 1529 C CA . THR A 1 198 ? -5.964 -10.907 20.180 1.00 96.81 198 THR A CA 1
ATOM 1530 C C . THR A 1 198 ? -6.486 -11.687 18.978 1.00 96.81 198 THR A C 1
ATOM 1532 O O . THR A 1 198 ? -7.509 -11.323 18.391 1.00 96.81 198 THR A O 1
ATOM 1535 N N . VAL A 1 199 ? -5.854 -12.818 18.652 1.00 95.25 199 VAL A N 1
ATOM 1536 C CA . VAL A 1 199 ? -6.312 -13.709 17.568 1.00 95.25 199 VAL A CA 1
ATOM 1537 C C . VAL A 1 199 ? -7.757 -14.172 17.793 1.00 95.25 199 VAL A C 1
ATOM 1539 O O . VAL A 1 199 ? -8.576 -14.141 16.876 1.00 95.25 199 VAL A O 1
ATOM 1542 N N . ALA A 1 200 ? -8.101 -14.540 19.031 1.00 94.81 200 ALA A N 1
ATOM 1543 C CA . ALA A 1 200 ? -9.444 -15.000 19.377 1.00 94.81 200 ALA A CA 1
ATOM 1544 C C . ALA A 1 200 ? -10.507 -13.899 19.217 1.00 94.81 200 ALA A C 1
ATOM 1546 O O . ALA A 1 200 ? -11.614 -14.173 18.756 1.00 94.81 200 ALA A O 1
ATOM 1547 N N . ALA A 1 201 ? -10.193 -12.657 19.593 1.00 96.00 201 ALA A N 1
ATOM 1548 C CA . ALA A 1 201 ? -11.110 -11.533 19.421 1.00 96.00 201 ALA A CA 1
ATOM 1549 C C . ALA A 1 201 ? -11.256 -11.138 17.948 1.00 96.00 201 ALA A C 1
ATOM 1551 O O . ALA A 1 201 ? -12.374 -10.877 17.507 1.00 96.00 201 ALA A O 1
ATOM 1552 N N . LEU A 1 202 ? -10.158 -11.155 17.184 1.00 95.56 202 LEU A N 1
ATOM 1553 C CA . LEU A 1 202 ? -10.186 -10.925 15.743 1.00 95.56 202 LEU A CA 1
ATOM 1554 C C . LEU A 1 202 ? -11.088 -11.949 15.048 1.00 95.56 202 LEU A C 1
ATOM 1556 O O . LEU A 1 202 ? -11.989 -11.558 14.316 1.00 95.56 202 LEU A O 1
ATOM 1560 N N . GLN A 1 203 ? -10.907 -13.242 15.332 1.00 93.81 203 GLN A N 1
ATOM 1561 C CA . GLN A 1 203 ? -11.741 -14.300 14.763 1.00 93.81 203 GLN A CA 1
ATOM 1562 C C . GLN A 1 203 ? -13.226 -14.090 15.081 1.00 93.81 203 GLN A C 1
ATOM 1564 O O . GLN A 1 203 ? -14.054 -14.133 14.177 1.00 93.81 203 GLN A O 1
ATOM 1569 N N . ARG A 1 204 ? -13.573 -13.832 16.350 1.00 93.62 204 ARG A N 1
ATOM 1570 C CA . ARG A 1 204 ? -14.971 -13.591 16.744 1.00 93.62 204 ARG A CA 1
ATOM 1571 C C . ARG A 1 204 ? -15.563 -12.388 16.025 1.00 93.62 204 ARG A C 1
ATOM 1573 O O . ARG A 1 204 ? -16.696 -12.460 15.571 1.00 93.62 204 ARG A O 1
ATOM 1580 N N . ARG A 1 205 ? -14.803 -11.296 15.913 1.00 94.44 205 ARG A N 1
ATOM 1581 C CA . ARG A 1 205 ? -15.306 -10.083 15.273 1.00 94.44 205 ARG A CA 1
ATOM 1582 C C . ARG A 1 205 ? -15.452 -10.251 13.763 1.00 94.44 205 ARG A C 1
ATOM 1584 O O . ARG A 1 205 ? -16.395 -9.716 13.193 1.00 94.44 205 ARG A O 1
ATOM 1591 N N . LEU A 1 206 ? -14.563 -11.010 13.123 1.00 92.31 206 LEU A N 1
ATOM 1592 C CA . LEU A 1 206 ? -14.694 -11.378 11.713 1.00 92.31 206 LEU A CA 1
ATOM 1593 C C . LEU A 1 206 ? -15.957 -12.211 11.466 1.00 92.31 206 LEU A C 1
ATOM 1595 O O . LEU A 1 206 ? -16.701 -11.870 10.560 1.00 92.31 206 LEU A O 1
ATOM 1599 N N . GLN A 1 207 ? -16.255 -13.187 12.334 1.00 90.75 207 GLN A N 1
ATOM 1600 C CA . GLN A 1 207 ? -17.441 -14.059 12.242 1.00 90.75 207 GLN A CA 1
ATOM 1601 C C . GLN A 1 207 ? -18.788 -13.330 12.346 1.00 90.75 207 GLN A C 1
ATOM 1603 O O . GLN A 1 207 ? -19.819 -13.887 11.975 1.00 90.75 207 GLN A O 1
ATOM 1608 N N . GLU A 1 208 ? -18.810 -12.101 12.866 1.00 90.56 208 GLU A N 1
ATOM 1609 C CA . GLU A 1 208 ? -20.012 -11.259 12.829 1.00 90.56 208 GLU A CA 1
ATOM 1610 C C . GLU A 1 208 ? -20.336 -10.774 11.400 1.00 90.56 208 GLU A C 1
ATOM 1612 O O . GLU A 1 208 ? -21.455 -10.330 11.144 1.00 90.56 208 GLU A O 1
ATOM 1617 N N . GLY A 1 209 ? -19.388 -10.918 10.468 1.00 85.69 209 GLY A N 1
ATOM 1618 C CA . GLY A 1 209 ? -19.566 -10.737 9.035 1.00 85.69 209 GLY A CA 1
ATOM 1619 C C . GLY A 1 209 ? -19.670 -9.284 8.573 1.00 85.69 209 GLY A C 1
ATOM 1620 O O . GLY A 1 209 ? -19.675 -8.328 9.352 1.00 85.69 209 GLY A O 1
ATOM 1621 N N . GLY A 1 210 ? -19.755 -9.116 7.250 1.00 89.75 210 GLY A N 1
ATOM 1622 C CA . GLY A 1 210 ? -20.007 -7.818 6.615 1.00 89.75 210 GLY A CA 1
ATOM 1623 C C . GLY A 1 210 ? -18.795 -6.888 6.569 1.00 89.75 210 GLY A C 1
ATOM 1624 O O . GLY A 1 210 ? -18.956 -5.684 6.375 1.00 89.75 210 GLY A O 1
ATOM 1625 N N . TRP A 1 211 ? -17.588 -7.422 6.750 1.00 95.06 211 TRP A N 1
ATOM 1626 C CA . TRP A 1 211 ? -16.350 -6.659 6.644 1.00 95.06 211 TRP A CA 1
ATOM 1627 C C . TRP A 1 211 ? -15.875 -6.566 5.205 1.00 95.06 211 TRP A C 1
ATOM 1629 O O . TRP A 1 211 ? -15.790 -7.571 4.503 1.00 95.06 211 TRP A O 1
ATOM 1639 N N . HIS A 1 212 ? -15.514 -5.357 4.791 1.00 96.88 212 HIS A N 1
ATOM 1640 C CA . HIS A 1 212 ? -15.022 -5.063 3.448 1.00 96.88 212 HIS A CA 1
ATOM 1641 C C . HIS A 1 212 ? -13.504 -4.852 3.434 1.00 96.88 212 HIS A C 1
ATOM 1643 O O . HIS A 1 212 ? -12.828 -5.231 2.470 1.00 96.88 212 HIS A O 1
ATOM 1649 N N . ILE A 1 213 ? -12.971 -4.262 4.511 1.00 97.94 213 ILE A N 1
ATOM 1650 C CA . ILE A 1 213 ? -11.563 -3.884 4.658 1.00 97.94 213 ILE A CA 1
ATOM 1651 C C . ILE A 1 213 ? -11.055 -4.300 6.045 1.00 97.94 213 ILE A C 1
ATOM 1653 O O . ILE A 1 213 ? -11.706 -4.025 7.050 1.00 97.94 213 ILE A O 1
ATOM 1657 N N . LEU A 1 214 ? -9.865 -4.896 6.102 1.00 97.38 214 LEU A N 1
ATOM 1658 C CA . LEU A 1 214 ? -9.088 -5.076 7.330 1.00 97.38 214 LEU A CA 1
ATOM 1659 C C . LEU A 1 214 ? -7.894 -4.115 7.303 1.00 97.38 214 LEU A C 1
ATOM 1661 O O . LEU A 1 214 ? -7.067 -4.211 6.401 1.00 97.38 214 LEU A O 1
ATOM 1665 N N . HIS A 1 215 ? -7.773 -3.214 8.273 1.00 97.62 215 HIS A N 1
ATOM 1666 C CA . HIS A 1 215 ? -6.620 -2.322 8.420 1.00 97.62 215 HIS A CA 1
ATOM 1667 C C . HIS A 1 215 ? -5.841 -2.708 9.677 1.00 97.62 215 HIS A C 1
ATOM 1669 O O . HIS A 1 215 ? -6.297 -2.471 10.790 1.00 97.62 215 HIS A O 1
ATOM 1675 N N . PHE A 1 216 ? -4.667 -3.305 9.503 1.00 95.88 216 PHE A N 1
ATOM 1676 C CA . PHE A 1 216 ? -3.772 -3.694 10.585 1.00 95.88 216 PHE A CA 1
ATOM 1677 C C . PHE A 1 216 ? -2.649 -2.669 10.780 1.00 95.88 216 PHE A C 1
ATOM 1679 O O . PHE A 1 216 ? -1.964 -2.315 9.820 1.00 95.88 216 PHE A O 1
ATOM 1686 N N . VAL A 1 217 ? -2.428 -2.257 12.028 1.00 93.94 217 VAL A N 1
ATOM 1687 C CA . VAL A 1 217 ? -1.300 -1.434 12.476 1.00 93.94 217 VAL A CA 1
ATOM 1688 C C . VAL A 1 217 ? -0.588 -2.169 13.607 1.00 93.94 217 VAL A C 1
ATOM 1690 O O . VAL A 1 217 ? -1.213 -2.549 14.598 1.00 93.94 217 VAL A O 1
ATOM 1693 N N . GLY A 1 218 ? 0.721 -2.377 13.480 1.00 91.62 218 GLY A N 1
ATOM 1694 C CA . GLY A 1 218 ? 1.478 -3.076 14.517 1.00 91.62 218 GLY A CA 1
ATOM 1695 C C . GLY A 1 218 ? 2.846 -3.549 14.053 1.00 91.62 218 GLY A C 1
ATOM 1696 O O . GLY A 1 218 ? 3.552 -2.855 13.313 1.00 91.62 218 GLY A O 1
ATOM 1697 N N . HIS A 1 219 ? 3.237 -4.735 14.507 1.00 89.50 219 HIS A N 1
ATOM 1698 C CA . HIS A 1 219 ? 4.492 -5.374 14.120 1.00 89.50 219 HIS A CA 1
ATOM 1699 C C . HIS A 1 219 ? 4.244 -6.571 13.215 1.00 89.50 219 HIS A C 1
ATOM 1701 O O . HIS A 1 219 ? 3.189 -7.207 13.246 1.00 89.50 219 HIS A O 1
ATOM 1707 N N . GLY A 1 220 ? 5.259 -6.891 12.430 1.00 85.31 220 GLY A N 1
ATOM 1708 C CA . GLY A 1 220 ? 5.348 -8.148 11.718 1.00 85.31 220 GLY A CA 1
ATOM 1709 C C . GLY A 1 220 ? 6.796 -8.568 11.560 1.00 85.31 220 GLY A C 1
ATOM 1710 O O . GLY A 1 220 ? 7.708 -7.981 12.149 1.00 85.31 220 GLY A O 1
ATOM 1711 N N . GLY A 1 221 ? 6.996 -9.624 10.791 1.00 78.88 221 GLY A N 1
ATOM 1712 C CA . GLY A 1 221 ? 8.306 -10.225 10.620 1.00 78.88 221 GLY A CA 1
ATOM 1713 C C . GLY A 1 221 ? 8.294 -11.325 9.576 1.00 78.88 221 GLY A C 1
ATOM 1714 O O . GLY A 1 221 ? 7.274 -11.592 8.941 1.00 78.88 221 GLY A O 1
ATOM 1715 N N . TYR A 1 222 ? 9.457 -11.931 9.389 1.00 76.94 222 TYR A N 1
ATOM 1716 C CA . TYR A 1 222 ? 9.654 -13.074 8.517 1.00 76.94 222 TYR A CA 1
ATOM 1717 C C . TYR A 1 222 ? 10.221 -14.220 9.338 1.00 76.94 222 TYR A C 1
ATOM 1719 O O . TYR A 1 222 ? 11.164 -14.015 10.102 1.00 76.94 222 TYR A O 1
ATOM 1727 N N . ASP A 1 223 ? 9.697 -15.416 9.127 1.00 75.00 223 ASP A N 1
ATOM 1728 C CA . ASP A 1 223 ? 10.324 -16.658 9.541 1.00 75.00 223 ASP A CA 1
ATOM 1729 C C . ASP A 1 223 ? 10.661 -17.497 8.293 1.00 75.00 223 ASP A C 1
ATOM 1731 O O . ASP A 1 223 ? 9.795 -17.690 7.437 1.00 75.00 223 ASP A O 1
ATOM 1735 N N . PRO A 1 224 ? 11.887 -18.034 8.158 1.00 69.31 224 PRO A N 1
ATOM 1736 C CA . PRO A 1 224 ? 12.270 -18.849 7.002 1.00 69.31 224 PRO A CA 1
ATOM 1737 C C . PRO A 1 224 ? 11.421 -20.108 6.776 1.00 69.31 224 PRO A C 1
ATOM 1739 O O . PRO A 1 224 ? 11.407 -20.632 5.662 1.00 69.31 224 PRO A O 1
ATOM 1742 N N . HIS A 1 225 ? 10.747 -20.618 7.810 1.00 73.75 225 HIS A N 1
ATOM 1743 C CA . HIS A 1 225 ? 9.925 -21.824 7.744 1.00 73.75 225 HIS A CA 1
ATOM 1744 C C . HIS A 1 225 ? 8.426 -21.512 7.680 1.00 73.75 225 HIS A C 1
ATOM 1746 O O . HIS A 1 225 ? 7.707 -22.163 6.924 1.00 73.75 225 HIS A O 1
ATOM 1752 N N . ALA A 1 226 ? 7.956 -20.535 8.456 1.00 70.31 226 ALA A N 1
ATOM 1753 C CA . ALA A 1 226 ? 6.548 -20.156 8.560 1.00 70.31 226 ALA A CA 1
ATOM 1754 C C . ALA A 1 226 ? 6.146 -19.002 7.618 1.00 70.31 226 ALA A C 1
ATOM 175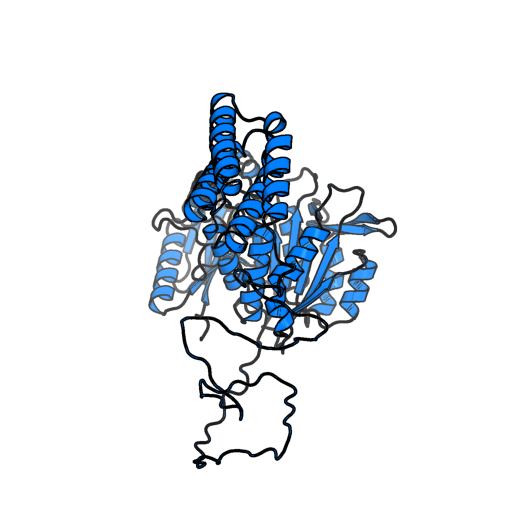6 O O . ALA A 1 226 ? 4.960 -18.713 7.458 1.00 70.31 226 ALA A O 1
ATOM 1757 N N . GLY A 1 227 ? 7.113 -18.354 6.964 1.00 77.31 227 GLY A N 1
ATOM 1758 C CA . GLY A 1 227 ? 6.888 -17.222 6.073 1.00 77.31 227 GLY A CA 1
ATOM 1759 C C . GLY A 1 227 ? 6.608 -15.926 6.835 1.00 77.31 227 GLY A C 1
ATOM 1760 O O . GLY A 1 227 ? 7.189 -15.659 7.884 1.00 77.31 227 GLY A O 1
ATOM 1761 N N . GLY A 1 228 ? 5.738 -15.081 6.284 1.00 81.25 228 GLY A N 1
ATOM 1762 C CA . GLY A 1 228 ? 5.410 -13.801 6.906 1.00 81.25 228 GLY A CA 1
ATOM 1763 C C . GLY A 1 228 ? 4.630 -13.948 8.213 1.00 81.25 228 GLY A C 1
ATOM 1764 O O . GLY A 1 228 ? 3.830 -14.870 8.379 1.00 81.25 228 GLY A O 1
ATOM 1765 N N . LEU A 1 229 ? 4.858 -13.019 9.136 1.00 87.50 229 LEU A N 1
ATOM 1766 C CA . LEU A 1 229 ? 4.295 -13.002 10.483 1.00 87.50 229 LEU A CA 1
ATOM 1767 C C . LEU A 1 229 ? 3.642 -11.645 10.767 1.00 87.50 229 LEU A C 1
ATOM 1769 O O . LEU A 1 229 ? 4.153 -10.609 10.334 1.00 87.50 229 LEU A O 1
ATOM 1773 N N . LEU A 1 230 ? 2.573 -11.642 11.561 1.00 91.06 230 LEU A N 1
ATOM 1774 C CA . LEU A 1 230 ? 2.067 -10.457 12.262 1.00 91.06 230 LEU A CA 1
ATOM 1775 C C . LEU A 1 230 ? 2.132 -10.695 13.769 1.00 91.06 230 LEU A C 1
ATOM 1777 O O . LEU A 1 230 ? 2.123 -11.837 14.224 1.00 91.06 230 LEU A O 1
ATOM 1781 N N . VAL A 1 231 ? 2.186 -9.620 14.548 1.00 93.06 231 VAL A N 1
ATOM 1782 C CA . VAL A 1 231 ? 2.183 -9.699 16.012 1.00 93.06 231 VAL A CA 1
ATOM 1783 C C . VAL A 1 231 ? 0.900 -9.074 16.538 1.00 93.06 231 VAL A C 1
ATOM 1785 O O . VAL A 1 231 ? 0.669 -7.879 16.361 1.00 93.06 231 VAL A O 1
ATOM 1788 N N . LEU A 1 232 ? 0.066 -9.901 17.160 1.00 95.19 232 LEU A N 1
ATOM 1789 C CA . LEU A 1 232 ? -1.116 -9.500 17.918 1.00 95.19 232 LEU A CA 1
ATOM 1790 C C . LEU A 1 232 ? -0.782 -9.497 19.416 1.00 95.19 232 LEU A C 1
ATOM 1792 O O . LEU A 1 232 ? 0.378 -9.625 19.804 1.00 95.19 232 LEU A O 1
ATOM 1796 N N . GLU A 1 233 ? -1.786 -9.330 20.266 1.00 96.31 233 GLU A N 1
ATOM 1797 C CA . GLU A 1 233 ? -1.638 -9.416 21.716 1.00 96.31 233 GLU A CA 1
ATOM 1798 C C . GLU A 1 233 ? -2.139 -10.761 22.265 1.00 96.31 233 GLU A C 1
ATOM 1800 O O . GLU A 1 233 ? -3.133 -11.316 21.790 1.00 96.31 233 GLU A O 1
ATOM 1805 N N . ASP A 1 234 ? -1.473 -11.268 23.303 1.00 95.62 234 ASP A N 1
ATOM 1806 C CA . ASP A 1 234 ? -1.966 -12.340 24.165 1.00 95.62 234 ASP A CA 1
ATOM 1807 C C . ASP A 1 234 ? -2.910 -11.784 25.254 1.00 95.62 234 ASP A C 1
ATOM 1809 O O . ASP A 1 234 ? -3.085 -10.575 25.423 1.00 95.62 234 ASP A O 1
ATOM 1813 N N . GLY A 1 235 ? -3.528 -12.664 26.050 1.00 92.38 235 GLY A N 1
ATOM 1814 C CA . GLY A 1 235 ? -4.418 -12.249 27.147 1.00 92.38 235 GLY A CA 1
ATOM 1815 C C . GLY A 1 235 ? -3.739 -11.443 28.268 1.00 92.38 235 GLY A C 1
ATOM 1816 O O . GLY A 1 235 ? -4.426 -10.940 29.154 1.00 92.38 235 GLY A O 1
ATOM 1817 N N . ALA A 1 236 ? -2.409 -11.326 28.248 1.00 93.88 236 ALA A N 1
ATOM 1818 C CA . ALA A 1 236 ? -1.604 -10.536 29.170 1.00 93.88 236 ALA A CA 1
ATOM 1819 C C . ALA A 1 236 ? -0.997 -9.281 28.503 1.00 93.88 236 ALA A C 1
ATOM 1821 O O . ALA A 1 236 ? -0.121 -8.652 29.108 1.00 93.88 236 ALA A O 1
ATOM 1822 N N . GLY A 1 237 ? -1.423 -8.927 27.283 1.00 93.50 237 GLY A N 1
ATOM 1823 C CA . GLY A 1 237 ? -0.944 -7.763 26.530 1.00 93.50 237 GLY A CA 1
ATOM 1824 C C . GLY A 1 237 ? 0.500 -7.883 26.030 1.00 93.50 237 GLY A C 1
ATOM 1825 O O . GLY A 1 237 ? 1.162 -6.865 25.835 1.00 93.50 237 GLY A O 1
ATOM 1826 N N . ARG A 1 238 ? 1.038 -9.103 25.905 1.00 95.50 238 ARG A N 1
ATOM 1827 C CA . ARG A 1 238 ? 2.348 -9.383 25.283 1.00 95.50 238 ARG A CA 1
ATOM 1828 C C . ARG A 1 238 ? 2.170 -9.814 23.834 1.00 95.50 238 ARG A C 1
ATOM 1830 O O . ARG A 1 238 ? 1.062 -10.149 23.436 1.00 95.50 238 ARG A O 1
ATOM 1837 N N . GLY A 1 239 ? 3.247 -9.841 23.062 1.00 94.56 239 GLY A N 1
ATOM 1838 C CA . GLY A 1 239 ? 3.210 -10.222 21.658 1.00 94.56 239 GLY A CA 1
ATOM 1839 C C . GLY A 1 239 ? 2.814 -11.682 21.464 1.00 94.56 239 GLY A C 1
ATOM 1840 O O . GLY A 1 239 ? 3.474 -12.587 21.972 1.00 94.56 239 GLY A O 1
ATOM 1841 N N . ASP A 1 240 ? 1.765 -11.900 20.680 1.00 94.50 240 ASP A N 1
ATOM 1842 C CA . ASP A 1 240 ? 1.370 -13.196 20.141 1.00 94.50 240 ASP A CA 1
ATOM 1843 C C . ASP A 1 240 ? 1.676 -13.215 18.640 1.00 94.50 240 ASP A C 1
ATOM 1845 O O . ASP A 1 240 ? 1.030 -12.535 17.836 1.00 94.50 240 ASP A O 1
ATOM 1849 N N . VAL A 1 241 ? 2.727 -13.944 18.265 1.00 92.69 241 VAL A N 1
ATOM 1850 C CA . VAL A 1 241 ? 3.188 -14.030 16.877 1.00 92.69 241 VAL A CA 1
ATOM 1851 C C . VAL A 1 241 ? 2.281 -14.987 16.112 1.00 92.69 241 VAL A C 1
ATOM 1853 O O . VAL A 1 241 ? 2.265 -16.190 16.375 1.00 92.69 241 VAL A O 1
ATOM 1856 N N . ILE A 1 242 ? 1.575 -14.465 15.110 1.00 91.19 242 ILE A N 1
ATOM 1857 C CA . ILE A 1 242 ? 0.754 -15.256 14.199 1.00 91.19 242 ILE A CA 1
ATOM 1858 C C . ILE A 1 242 ? 1.422 -15.359 12.818 1.00 91.19 242 ILE A C 1
ATOM 1860 O O . ILE A 1 242 ? 1.579 -14.361 12.109 1.00 91.19 242 ILE A O 1
ATOM 1864 N N . PRO A 1 243 ? 1.803 -16.573 12.398 1.00 90.31 243 PRO A N 1
ATOM 1865 C CA . PRO A 1 243 ? 2.141 -16.853 11.012 1.00 90.31 243 PRO A CA 1
ATOM 1866 C C . PRO A 1 243 ? 0.988 -16.561 10.051 1.00 90.31 243 PRO A C 1
ATOM 1868 O O . PRO A 1 243 ? -0.183 -16.810 10.354 1.00 90.31 243 PRO A O 1
ATOM 1871 N N . ALA A 1 244 ? 1.307 -16.052 8.866 1.00 85.81 244 ALA A N 1
ATOM 1872 C CA . ALA A 1 244 ? 0.304 -15.659 7.887 1.00 85.81 244 ALA A CA 1
ATOM 1873 C C . ALA A 1 244 ? -0.531 -16.839 7.365 1.00 85.81 244 ALA A C 1
ATOM 1875 O O . ALA A 1 244 ? -1.699 -16.656 7.029 1.00 85.81 244 ALA A O 1
ATOM 1876 N N . ASP A 1 245 ? 0.028 -18.051 7.343 1.00 83.69 245 ASP A N 1
ATOM 1877 C CA . ASP A 1 245 ? -0.688 -19.286 7.002 1.00 83.69 245 ASP A CA 1
ATOM 1878 C C . ASP A 1 245 ? -1.732 -19.690 8.059 1.00 83.69 245 ASP A C 1
ATOM 1880 O O . ASP A 1 245 ? -2.698 -20.375 7.729 1.00 83.69 245 ASP A O 1
ATOM 1884 N N . ARG A 1 246 ? -1.591 -19.223 9.306 1.00 88.75 246 ARG A N 1
ATOM 1885 C CA . ARG A 1 246 ? -2.593 -19.358 10.374 1.00 88.75 246 ARG A CA 1
ATOM 1886 C C . ARG A 1 246 ? -3.600 -18.217 10.383 1.00 88.75 246 ARG A C 1
ATOM 1888 O O . ARG A 1 246 ? -4.744 -18.432 10.774 1.00 88.75 246 ARG A O 1
ATOM 1895 N N . LEU A 1 247 ? -3.202 -17.026 9.937 1.00 88.56 247 LEU A N 1
ATOM 1896 C CA . LEU A 1 247 ? -4.111 -15.890 9.784 1.00 88.56 247 LEU A CA 1
ATOM 1897 C C . LEU A 1 247 ? -5.035 -16.052 8.568 1.00 88.56 247 LEU A C 1
ATOM 1899 O O . LEU A 1 247 ? -6.218 -15.730 8.651 1.00 88.56 247 LEU A O 1
ATOM 1903 N N . ALA A 1 248 ? -4.520 -16.567 7.449 1.00 87.25 248 ALA A N 1
ATOM 1904 C CA . ALA A 1 248 ? -5.276 -16.711 6.207 1.00 87.25 248 ALA A CA 1
ATOM 1905 C C . ALA A 1 248 ? -6.584 -17.518 6.369 1.00 87.25 248 ALA A C 1
ATOM 1907 O O . ALA A 1 248 ? -7.608 -17.034 5.893 1.00 87.25 248 ALA A O 1
ATOM 1908 N N . PRO A 1 249 ? -6.625 -18.667 7.078 1.00 87.50 249 PRO A N 1
ATOM 1909 C CA . PRO A 1 249 ? -7.865 -19.390 7.359 1.00 87.50 249 PRO A CA 1
ATOM 1910 C C . PRO A 1 249 ? -8.906 -18.575 8.132 1.00 87.50 249 PRO A C 1
ATOM 1912 O O . PRO A 1 249 ? -10.091 -18.719 7.861 1.00 87.50 249 PRO A O 1
ATOM 1915 N N . LEU A 1 250 ? -8.487 -17.689 9.045 1.00 87.50 250 LEU A N 1
ATOM 1916 C CA . LEU A 1 250 ? -9.415 -16.833 9.800 1.00 87.50 250 LEU A CA 1
ATOM 1917 C C . LEU A 1 250 ? -10.123 -15.817 8.898 1.00 87.50 250 LEU A C 1
ATOM 1919 O O . LEU A 1 250 ? -11.237 -15.403 9.191 1.00 87.50 250 LEU A O 1
ATOM 1923 N N . LEU A 1 251 ? -9.463 -15.412 7.811 1.00 86.69 251 LEU A N 1
ATOM 1924 C CA . LEU A 1 251 ? -9.979 -14.457 6.830 1.00 86.69 251 LEU A CA 1
ATOM 1925 C C . LEU A 1 251 ? -10.641 -15.159 5.634 1.00 86.69 251 LEU A C 1
ATOM 1927 O O . LEU A 1 251 ? -11.368 -14.524 4.874 1.00 86.69 251 LEU A O 1
ATOM 1931 N N . HIS A 1 252 ? -10.391 -16.460 5.457 1.00 81.75 252 HIS A N 1
ATOM 1932 C CA . HIS A 1 252 ? -10.855 -17.240 4.312 1.00 81.75 252 HIS A CA 1
ATOM 1933 C C . HIS A 1 252 ? -12.376 -17.369 4.266 1.00 81.75 252 HIS A C 1
ATOM 1935 O O . HIS A 1 252 ? -12.952 -17.334 3.180 1.00 81.75 252 HIS A O 1
ATOM 1941 N N . ASP A 1 253 ? -13.030 -17.517 5.415 1.00 78.88 253 ASP A N 1
ATOM 1942 C CA . ASP A 1 253 ? -14.489 -17.656 5.476 1.00 78.88 253 ASP A CA 1
ATOM 1943 C C . ASP A 1 253 ? -15.207 -16.319 5.244 1.00 78.88 253 ASP A C 1
ATOM 1945 O O . ASP A 1 253 ? -16.321 -16.301 4.732 1.00 78.88 253 ASP A O 1
ATOM 1949 N N . GLU A 1 254 ? -14.510 -15.199 5.447 1.00 82.31 254 GLU A N 1
ATOM 1950 C CA . GLU A 1 254 ? -14.996 -13.853 5.123 1.00 82.31 254 GLU A CA 1
ATOM 1951 C C . GLU A 1 254 ? -14.686 -13.435 3.676 1.00 82.31 254 GLU A C 1
ATOM 1953 O O . GLU A 1 254 ? -14.949 -12.297 3.282 1.00 82.31 254 GLU A O 1
ATOM 1958 N N . ARG A 1 255 ? -14.132 -14.331 2.842 1.00 70.75 255 ARG A N 1
ATOM 1959 C CA . ARG A 1 255 ? -13.745 -14.030 1.446 1.00 70.75 255 ARG A CA 1
ATOM 1960 C C . ARG A 1 255 ? -14.899 -13.538 0.578 1.00 70.75 255 ARG A C 1
ATOM 1962 O O . ARG A 1 255 ? -14.657 -12.950 -0.474 1.00 70.75 255 ARG A O 1
ATOM 1969 N N . ASP A 1 256 ? -16.141 -13.781 0.984 1.00 79.62 256 ASP A N 1
ATOM 1970 C CA . ASP A 1 256 ? -17.317 -13.349 0.237 1.00 79.62 256 ASP A CA 1
ATOM 1971 C C . ASP A 1 256 ? -17.553 -11.840 0.370 1.00 79.62 256 ASP A C 1
ATOM 1973 O O . ASP A 1 256 ? -18.014 -11.235 -0.601 1.00 79.62 256 ASP A O 1
ATOM 1977 N N . THR A 1 257 ? -17.106 -11.202 1.462 1.00 90.12 257 THR A N 1
ATOM 1978 C CA . THR A 1 257 ? -17.229 -9.747 1.683 1.00 90.12 257 THR A CA 1
ATOM 1979 C C . THR A 1 257 ? -15.888 -9.020 1.787 1.00 90.12 257 THR A C 1
ATOM 1981 O O . THR A 1 257 ? -15.749 -7.911 1.269 1.00 90.12 257 THR A O 1
ATOM 1984 N N . LEU A 1 258 ? -14.875 -9.630 2.407 1.00 93.94 258 LEU A N 1
ATOM 1985 C CA . LEU A 1 258 ? -13.571 -9.009 2.607 1.00 93.94 258 LEU A CA 1
ATOM 1986 C C . LEU A 1 258 ? -12.840 -8.919 1.266 1.00 93.94 258 LEU A C 1
ATOM 1988 O O . LEU A 1 258 ? -12.587 -9.923 0.595 1.00 93.94 258 LEU A O 1
ATOM 1992 N N . ARG A 1 259 ? -12.511 -7.695 0.845 1.00 94.94 259 ARG A N 1
ATOM 1993 C CA . ARG A 1 259 ? -11.858 -7.439 -0.448 1.00 94.94 259 ARG A CA 1
ATOM 1994 C C . ARG A 1 259 ? -10.449 -6.878 -0.322 1.00 94.94 259 ARG A C 1
ATOM 1996 O O . ARG A 1 259 ? -9.657 -7.045 -1.250 1.00 94.94 259 ARG A O 1
ATOM 2003 N N . LEU A 1 260 ? -10.131 -6.248 0.806 1.00 97.12 260 LEU A N 1
ATOM 2004 C CA . LEU A 1 260 ? -8.857 -5.572 1.019 1.00 97.12 260 LEU A CA 1
ATOM 2005 C C . LEU A 1 260 ? -8.311 -5.821 2.425 1.00 97.12 260 LEU A C 1
ATOM 2007 O O . LEU A 1 260 ? -9.021 -5.625 3.408 1.00 97.12 260 LEU A O 1
ATOM 2011 N N . ALA A 1 261 ? -7.025 -6.155 2.515 1.00 96.62 261 ALA A N 1
ATOM 2012 C CA . ALA A 1 261 ? -6.255 -6.004 3.746 1.00 96.62 261 ALA A CA 1
ATOM 2013 C C . ALA A 1 261 ? -5.166 -4.937 3.562 1.00 96.62 261 ALA A C 1
ATOM 2015 O O . ALA A 1 261 ? -4.451 -4.940 2.562 1.00 96.62 261 ALA A O 1
ATOM 2016 N N . VAL A 1 262 ? -5.033 -4.031 4.525 1.00 97.06 262 VAL A N 1
ATOM 2017 C CA . VAL A 1 262 ? -3.972 -3.024 4.609 1.00 97.06 262 VAL A CA 1
ATOM 2018 C C . VAL A 1 262 ? -3.108 -3.365 5.813 1.00 97.06 262 VAL A C 1
ATOM 2020 O O . VAL A 1 262 ? -3.594 -3.366 6.938 1.00 97.06 262 VAL A O 1
ATOM 2023 N N . LEU A 1 263 ? -1.842 -3.694 5.577 1.00 94.75 263 LEU A N 1
ATOM 2024 C CA . LEU A 1 263 ? -0.879 -4.104 6.594 1.00 94.75 263 LEU A CA 1
ATOM 2025 C C . LEU A 1 263 ? 0.159 -2.995 6.771 1.00 94.75 263 LEU A C 1
ATOM 2027 O O . LEU A 1 263 ? 1.158 -2.961 6.052 1.00 94.75 263 LEU A O 1
ATOM 2031 N N . ASN A 1 264 ? -0.076 -2.087 7.716 1.00 91.31 264 ASN A N 1
ATOM 2032 C CA . ASN A 1 264 ? 0.901 -1.085 8.131 1.00 91.31 264 ASN A CA 1
ATOM 2033 C C . ASN A 1 264 ? 1.710 -1.613 9.321 1.00 91.31 264 ASN A C 1
ATOM 2035 O O . ASN A 1 264 ? 1.444 -1.310 10.486 1.00 91.31 264 ASN A O 1
ATOM 2039 N N . ALA A 1 265 ? 2.683 -2.466 9.029 1.00 82.62 265 ALA A N 1
ATOM 2040 C CA . ALA A 1 265 ? 3.522 -3.072 10.044 1.00 82.62 265 ALA A CA 1
ATOM 2041 C C . ALA A 1 265 ? 4.987 -3.081 9.609 1.00 82.62 265 ALA A C 1
ATOM 2043 O O . ALA A 1 265 ? 5.296 -3.095 8.424 1.00 82.62 265 ALA A O 1
ATOM 2044 N N . CYS A 1 266 ? 5.882 -3.026 10.595 1.00 70.75 266 CYS A N 1
ATOM 2045 C CA . CYS A 1 266 ? 7.332 -3.023 10.400 1.00 70.75 266 CYS A CA 1
ATOM 2046 C C . CYS A 1 266 ? 7.943 -4.340 10.877 1.00 70.75 266 CYS A C 1
ATOM 2048 O O . CYS A 1 266 ? 7.411 -4.960 11.804 1.00 70.75 266 CYS A O 1
ATOM 2050 N N . SER A 1 267 ? 9.087 -4.711 10.295 1.00 58.72 267 SER A N 1
ATOM 2051 C CA . SER A 1 267 ? 9.924 -5.822 10.749 1.00 58.72 267 SER A CA 1
ATOM 2052 C C . SER A 1 267 ? 10.482 -5.442 12.117 1.00 58.72 267 SER A C 1
ATOM 2054 O O . SER A 1 267 ? 11.445 -4.685 12.220 1.00 58.72 267 SER A O 1
ATOM 2056 N N . GLY A 1 268 ? 9.817 -5.877 13.186 1.00 39.31 268 GLY A N 1
ATOM 2057 C CA . GLY A 1 268 ? 10.192 -5.550 14.559 1.00 39.31 268 GLY A CA 1
ATOM 2058 C C . GLY A 1 268 ? 11.491 -6.247 14.956 1.00 39.31 268 GLY A C 1
ATOM 2059 O O . GLY A 1 268 ? 11.446 -7.301 15.573 1.00 39.31 268 GLY A O 1
ATOM 2060 N N . GLY A 1 269 ? 12.644 -5.688 14.580 1.00 35.34 269 GLY A N 1
ATOM 2061 C CA . GLY A 1 269 ? 13.959 -6.057 15.119 1.00 35.34 269 GLY A CA 1
ATOM 2062 C C . GLY A 1 269 ? 14.488 -7.463 14.795 1.00 35.34 269 GLY A C 1
ATOM 2063 O O . GLY A 1 269 ? 15.550 -7.817 15.299 1.00 35.34 269 GLY A O 1
ATOM 2064 N N . MET A 1 270 ? 13.808 -8.264 13.967 1.00 35.16 270 MET A N 1
ATOM 2065 C CA . MET A 1 270 ? 14.320 -9.568 13.530 1.00 35.16 270 MET A CA 1
ATOM 2066 C C . MET A 1 270 ? 15.149 -9.420 12.251 1.00 35.16 270 MET A C 1
ATOM 2068 O O . MET A 1 270 ? 14.634 -9.107 11.180 1.00 35.16 270 MET A O 1
ATOM 2072 N N . THR A 1 271 ? 16.455 -9.631 12.396 1.00 31.58 271 THR A N 1
ATOM 2073 C CA . THR A 1 271 ? 17.483 -9.624 11.354 1.00 31.58 271 THR A CA 1
ATOM 2074 C C . THR A 1 271 ? 17.348 -10.836 10.425 1.00 31.58 271 THR A C 1
ATOM 2076 O O . THR A 1 271 ? 18.017 -11.852 10.593 1.00 31.58 271 THR A O 1
ATOM 2079 N N . ALA A 1 272 ? 16.491 -10.723 9.415 1.00 37.31 272 ALA A N 1
ATOM 2080 C CA . ALA A 1 272 ? 16.520 -11.543 8.204 1.00 37.31 272 ALA A CA 1
ATOM 2081 C C . ALA A 1 272 ? 16.028 -10.685 7.020 1.00 37.31 272 ALA A C 1
ATOM 2083 O O . ALA A 1 272 ? 15.207 -9.794 7.239 1.00 37.31 272 ALA A O 1
ATOM 2084 N N . PRO A 1 273 ? 16.548 -10.893 5.796 1.00 45.16 273 PRO A N 1
ATOM 2085 C CA . PRO A 1 273 ? 16.438 -9.928 4.702 1.00 45.16 273 PRO A CA 1
ATOM 2086 C C . PRO A 1 273 ? 14.977 -9.714 4.289 1.00 45.16 273 PRO A C 1
ATOM 2088 O O . PRO A 1 273 ? 14.346 -10.655 3.826 1.00 45.16 273 PRO A O 1
ATOM 2091 N N . ASP A 1 274 ? 14.468 -8.495 4.495 1.00 49.75 274 ASP A N 1
ATOM 2092 C CA . ASP A 1 274 ? 13.410 -7.740 3.790 1.00 49.75 274 ASP A CA 1
ATOM 2093 C C . ASP A 1 274 ? 12.126 -8.437 3.248 1.00 49.75 274 ASP A C 1
ATOM 2095 O O . ASP A 1 274 ? 11.324 -7.795 2.571 1.00 49.75 274 ASP A O 1
ATOM 2099 N N . ASP A 1 275 ? 11.849 -9.710 3.560 1.00 52.72 275 ASP A N 1
ATOM 2100 C CA . ASP A 1 275 ? 10.777 -10.528 2.937 1.00 52.72 275 ASP A CA 1
ATOM 2101 C C . ASP A 1 275 ? 9.550 -10.775 3.853 1.00 52.72 275 ASP A C 1
ATOM 2103 O O . ASP A 1 275 ? 8.576 -11.433 3.481 1.00 52.72 275 ASP A O 1
ATOM 2107 N N . ALA A 1 276 ? 9.545 -10.189 5.056 1.00 49.53 276 ALA A N 1
ATOM 2108 C CA . ALA A 1 276 ? 8.512 -10.341 6.094 1.00 49.53 276 ALA A CA 1
ATOM 2109 C C . ALA A 1 276 ? 7.076 -10.132 5.602 1.00 49.53 276 ALA A C 1
ATOM 2111 O O . ALA A 1 276 ? 6.222 -11.017 5.697 1.00 49.53 276 ALA A O 1
ATOM 2112 N N . PHE A 1 277 ? 6.801 -8.957 5.039 1.00 54.62 277 PHE A N 1
ATOM 2113 C CA . PHE A 1 277 ? 5.439 -8.574 4.663 1.00 54.62 277 PHE A CA 1
ATOM 2114 C C . PHE A 1 277 ? 5.036 -9.038 3.276 1.00 54.62 277 PHE A C 1
ATOM 2116 O O . PHE A 1 277 ? 3.846 -9.185 3.005 1.00 54.62 277 PHE A O 1
ATOM 2123 N N . SER A 1 278 ? 6.010 -9.332 2.419 1.00 63.50 278 SER A N 1
ATOM 2124 C CA . SER A 1 278 ? 5.753 -10.072 1.191 1.00 63.50 278 SER A CA 1
ATOM 2125 C C . SER A 1 278 ? 5.209 -11.459 1.501 1.00 63.50 278 SER A C 1
ATOM 2127 O O . SER A 1 278 ? 4.180 -11.834 0.940 1.00 63.50 278 SER A O 1
ATOM 2129 N N . GLY A 1 279 ? 5.823 -12.178 2.448 1.00 74.31 279 GLY A N 1
ATOM 2130 C CA . GLY A 1 279 ? 5.326 -13.472 2.906 1.00 74.31 279 GLY A CA 1
ATOM 2131 C C . GLY A 1 279 ? 3.878 -13.389 3.390 1.00 74.31 279 GLY A C 1
ATOM 2132 O O . GLY A 1 279 ? 3.033 -14.166 2.940 1.00 74.31 279 GLY A O 1
ATOM 2133 N N . THR A 1 280 ? 3.559 -12.396 4.230 1.00 84.44 280 THR A N 1
ATOM 2134 C CA . THR A 1 280 ? 2.197 -12.217 4.758 1.00 84.44 280 THR A CA 1
ATOM 2135 C C . THR A 1 280 ? 1.210 -11.841 3.660 1.00 84.44 280 THR A C 1
ATOM 2137 O O . THR A 1 280 ? 0.161 -12.470 3.533 1.00 84.44 280 THR A O 1
ATOM 2140 N N . ALA A 1 281 ? 1.537 -10.858 2.822 1.00 89.06 281 ALA A N 1
ATOM 2141 C CA . ALA A 1 281 ? 0.649 -10.413 1.756 1.00 89.06 281 ALA A CA 1
ATOM 2142 C C . ALA A 1 281 ? 0.386 -11.514 0.723 1.00 89.06 281 ALA A C 1
ATOM 2144 O O . ALA A 1 281 ? -0.763 -11.744 0.345 1.00 89.06 281 ALA A O 1
ATOM 2145 N N . GLN A 1 282 ? 1.422 -12.248 0.310 1.00 87.12 282 GLN A N 1
ATOM 2146 C CA . GLN A 1 282 ? 1.270 -13.383 -0.595 1.00 87.12 282 GLN A CA 1
ATOM 2147 C C . GLN A 1 282 ? 0.419 -14.493 0.026 1.00 87.12 282 GLN A C 1
ATOM 2149 O O . GLN A 1 282 ? -0.447 -15.037 -0.661 1.00 87.12 282 GLN A O 1
ATOM 2154 N N . ALA A 1 283 ? 0.632 -14.822 1.304 1.00 88.19 283 ALA A N 1
ATOM 2155 C CA . ALA A 1 283 ? -0.157 -15.830 2.009 1.00 88.19 283 ALA A CA 1
ATOM 2156 C C . ALA A 1 283 ? -1.637 -15.433 2.094 1.00 88.19 283 ALA A C 1
ATOM 2158 O O . ALA A 1 283 ? -2.502 -16.249 1.785 1.00 88.19 283 ALA A O 1
ATOM 2159 N N . LEU A 1 284 ? -1.937 -14.172 2.408 1.00 91.06 284 LEU A N 1
ATOM 2160 C CA . LEU A 1 284 ? -3.306 -13.657 2.452 1.00 91.06 284 LEU A CA 1
ATOM 2161 C C . LEU A 1 284 ? -3.983 -13.644 1.070 1.00 91.06 284 LEU A C 1
ATOM 2163 O O . LEU A 1 284 ? -5.141 -14.046 0.949 1.00 91.06 284 LEU A O 1
ATOM 2167 N N . VAL A 1 285 ? -3.264 -13.266 0.006 1.00 91.56 285 VAL A N 1
ATOM 2168 C CA . VAL A 1 285 ? -3.796 -13.322 -1.370 1.00 91.56 285 VAL A CA 1
ATOM 2169 C C . VAL A 1 285 ? -4.058 -14.765 -1.816 1.00 91.56 285 VAL A C 1
ATOM 2171 O O . VAL A 1 285 ? -5.104 -15.061 -2.407 1.00 91.56 285 VAL A O 1
ATOM 2174 N N . ARG A 1 286 ? -3.145 -15.693 -1.495 1.00 87.81 286 ARG A N 1
ATOM 2175 C CA . ARG A 1 286 ? -3.340 -17.139 -1.710 1.00 87.81 286 ARG A CA 1
ATOM 2176 C C . ARG A 1 286 ? -4.504 -17.685 -0.886 1.00 87.81 286 ARG A C 1
ATOM 2178 O O . ARG A 1 286 ? -5.251 -18.515 -1.394 1.00 87.81 286 ARG A O 1
ATOM 2185 N N . GLY A 1 287 ? -4.690 -17.163 0.324 1.00 86.50 287 GLY A N 1
ATOM 2186 C CA . GLY A 1 287 ? -5.809 -17.445 1.221 1.00 86.50 287 GLY A CA 1
ATOM 2187 C C . GLY A 1 287 ? -7.163 -16.939 0.722 1.00 86.50 287 GLY A C 1
ATOM 2188 O O . GLY A 1 287 ? -8.189 -17.313 1.281 1.00 86.50 287 GLY A O 1
ATOM 2189 N N . GLY A 1 288 ? -7.195 -16.147 -0.353 1.00 87.25 288 GLY A N 1
ATOM 2190 C CA . GLY A 1 288 ? -8.427 -15.719 -1.014 1.00 87.25 288 GLY A CA 1
ATOM 2191 C C . GLY A 1 288 ? -8.691 -14.220 -0.955 1.00 87.25 288 GLY A C 1
ATOM 2192 O O . GLY A 1 288 ? -9.607 -13.768 -1.638 1.00 87.25 288 GLY A O 1
ATOM 2193 N N . ILE A 1 289 ? -7.883 -13.438 -0.228 1.00 92.00 289 ILE A N 1
ATOM 2194 C CA . ILE A 1 289 ? -8.062 -11.984 -0.185 1.00 92.00 289 ILE A CA 1
ATOM 2195 C C . ILE A 1 289 ? -7.706 -11.383 -1.559 1.00 92.00 289 ILE A C 1
ATOM 2197 O O . ILE A 1 289 ? -6.609 -11.610 -2.073 1.00 92.00 289 ILE A O 1
ATOM 2201 N N . PRO A 1 290 ? -8.602 -10.613 -2.194 1.00 94.19 290 PRO A N 1
ATOM 2202 C CA . PRO A 1 290 ? -8.389 -10.101 -3.552 1.00 94.19 290 PRO A CA 1
ATOM 2203 C C . PRO A 1 290 ? -7.212 -9.137 -3.714 1.00 94.19 290 PRO A C 1
ATOM 2205 O O . PRO A 1 290 ? -6.538 -9.156 -4.752 1.00 94.19 290 PRO A O 1
ATOM 2208 N N . ALA A 1 291 ? -6.989 -8.296 -2.707 1.00 95.94 291 ALA A N 1
ATOM 2209 C CA . ALA A 1 291 ? -5.909 -7.327 -2.664 1.00 95.94 291 ALA A CA 1
ATOM 2210 C C . ALA A 1 291 ? -5.350 -7.194 -1.249 1.00 95.94 291 ALA A C 1
ATOM 2212 O O . ALA A 1 291 ? -6.097 -7.112 -0.271 1.00 95.94 291 ALA A O 1
ATOM 2213 N N . VAL A 1 292 ? -4.027 -7.118 -1.155 1.00 96.12 292 VAL A N 1
ATOM 2214 C CA . VAL A 1 292 ? -3.326 -6.812 0.087 1.00 96.12 292 VAL A CA 1
ATOM 2215 C C . VAL A 1 292 ? -2.330 -5.702 -0.180 1.00 96.12 292 VAL A C 1
ATOM 2217 O O . VAL A 1 292 ? -1.447 -5.833 -1.026 1.00 96.12 292 VAL A O 1
ATOM 2220 N N . LEU A 1 293 ? -2.475 -4.604 0.543 1.00 96.06 293 LEU A N 1
ATOM 2221 C CA . LEU A 1 293 ? -1.516 -3.518 0.551 1.00 96.06 293 LEU A CA 1
ATOM 2222 C C . LEU A 1 293 ? -0.620 -3.707 1.771 1.00 96.06 293 LEU A C 1
ATOM 2224 O O . LEU A 1 293 ? -1.108 -3.727 2.895 1.00 96.06 293 LEU A O 1
ATOM 2228 N N . ALA A 1 294 ? 0.675 -3.880 1.547 1.00 92.31 294 ALA A N 1
ATOM 2229 C CA . ALA A 1 294 ? 1.636 -4.176 2.597 1.00 92.31 294 ALA A CA 1
ATOM 2230 C C . ALA A 1 294 ? 2.726 -3.111 2.643 1.00 92.31 294 ALA A C 1
ATOM 2232 O O . ALA A 1 294 ? 3.399 -2.848 1.642 1.00 92.31 294 ALA A O 1
ATOM 2233 N N . ALA A 1 295 ? 2.891 -2.508 3.814 1.00 88.75 295 ALA A N 1
ATOM 2234 C CA . ALA A 1 295 ? 3.995 -1.619 4.104 1.00 88.75 295 ALA A CA 1
ATOM 2235 C C . ALA A 1 295 ? 5.297 -2.430 4.179 1.00 88.75 295 ALA A C 1
ATOM 2237 O O . ALA A 1 295 ? 5.402 -3.402 4.920 1.00 88.75 295 ALA A O 1
ATOM 2238 N N . GLN A 1 296 ? 6.280 -2.044 3.376 1.00 79.31 296 GLN A N 1
ATOM 2239 C CA . GLN A 1 296 ? 7.658 -2.531 3.442 1.00 79.31 296 GLN A CA 1
ATOM 2240 C C . GLN A 1 296 ? 8.448 -1.790 4.529 1.00 79.31 296 GLN A C 1
ATOM 2242 O O . GLN A 1 296 ? 9.415 -2.308 5.074 1.00 79.31 296 GLN A O 1
ATOM 2247 N N . ALA A 1 297 ? 7.997 -0.584 4.864 1.00 82.44 297 ALA A N 1
ATOM 2248 C CA . ALA A 1 297 ? 8.403 0.180 6.025 1.00 82.44 297 ALA A CA 1
ATOM 2249 C C . ALA A 1 297 ? 7.169 0.894 6.580 1.00 82.44 297 ALA A C 1
ATOM 2251 O O . ALA A 1 297 ? 6.313 1.336 5.810 1.00 82.44 297 ALA A O 1
ATOM 2252 N N . ARG A 1 298 ? 7.069 0.983 7.907 1.00 83.69 298 ARG A N 1
ATOM 2253 C CA . ARG A 1 298 ? 5.902 1.539 8.588 1.00 83.69 298 ARG A CA 1
ATOM 2254 C C . ARG A 1 298 ? 5.693 2.987 8.169 1.00 83.69 298 ARG A C 1
ATOM 2256 O O . ARG A 1 298 ? 6.621 3.793 8.170 1.00 83.69 298 ARG A O 1
ATOM 2263 N N . LEU A 1 299 ? 4.450 3.287 7.823 1.00 87.38 299 LEU A N 1
ATOM 2264 C CA . LEU A 1 299 ? 3.993 4.651 7.640 1.00 87.38 299 LEU A CA 1
ATOM 2265 C C . LEU A 1 299 ? 3.536 5.179 8.992 1.00 87.38 299 LEU A C 1
ATOM 2267 O O . LEU A 1 299 ? 2.736 4.522 9.653 1.00 87.38 299 LEU A O 1
ATOM 2271 N N . GLU A 1 300 ? 4.013 6.358 9.370 1.00 85.44 300 GLU A N 1
ATOM 2272 C CA . GLU A 1 300 ? 3.641 7.013 10.625 1.00 85.44 300 GLU A CA 1
ATOM 2273 C C . GLU A 1 300 ? 3.291 8.487 10.371 1.00 85.44 300 GLU A C 1
ATOM 2275 O O . GLU A 1 300 ? 3.644 9.077 9.335 1.00 85.44 300 GLU A O 1
ATOM 2280 N N . GLY A 1 301 ? 2.569 9.084 11.319 1.00 89.19 301 GLY A N 1
ATOM 2281 C CA . GLY A 1 301 ? 2.298 10.520 11.370 1.00 89.19 301 GLY A CA 1
ATOM 2282 C C . GLY A 1 301 ? 1.668 11.073 10.088 1.00 89.19 301 GLY A C 1
ATOM 2283 O O . GLY A 1 301 ? 0.716 10.516 9.537 1.00 89.19 301 GLY A O 1
ATOM 2284 N N . ALA A 1 302 ? 2.212 12.183 9.582 1.00 90.88 302 ALA A N 1
ATOM 2285 C CA . ALA A 1 302 ? 1.653 12.889 8.427 1.00 90.88 302 ALA A CA 1
ATOM 2286 C C . ALA A 1 302 ? 1.607 12.037 7.144 1.00 90.88 302 ALA A C 1
ATOM 2288 O O . ALA A 1 302 ? 0.740 12.260 6.291 1.00 90.88 302 ALA A O 1
ATOM 2289 N N . VAL A 1 303 ? 2.514 11.063 6.988 1.00 93.00 303 VAL A N 1
ATOM 2290 C CA . VAL A 1 303 ? 2.526 10.167 5.821 1.00 93.00 303 VAL A CA 1
ATOM 2291 C C . VAL A 1 303 ? 1.370 9.174 5.906 1.00 93.00 303 VAL A C 1
ATOM 2293 O O . VAL A 1 303 ? 0.622 9.048 4.935 1.00 93.00 303 VAL A O 1
ATOM 2296 N N . ALA A 1 304 ? 1.175 8.527 7.060 1.00 93.06 304 ALA A N 1
ATOM 2297 C CA . ALA A 1 304 ? 0.062 7.602 7.292 1.00 93.06 304 ALA A CA 1
ATOM 2298 C C . ALA A 1 304 ? -1.300 8.300 7.156 1.00 93.06 304 ALA A C 1
ATOM 2300 O O . ALA A 1 304 ? -2.193 7.793 6.476 1.00 93.06 304 ALA A O 1
ATOM 2301 N N . GLN A 1 305 ? -1.428 9.507 7.712 1.00 94.44 305 GLN A N 1
ATOM 2302 C CA . GLN A 1 305 ? -2.633 10.336 7.610 1.00 94.44 305 GLN A CA 1
ATOM 2303 C C . GLN A 1 305 ? -2.951 10.721 6.158 1.00 94.44 305 GLN A C 1
ATOM 2305 O O . GLN A 1 305 ? -4.079 10.555 5.693 1.00 94.44 305 GLN A O 1
ATOM 2310 N N . THR A 1 306 ? -1.942 11.177 5.403 1.00 96.00 306 THR A N 1
ATOM 2311 C CA . THR A 1 306 ? -2.104 11.492 3.973 1.00 96.00 306 THR A CA 1
ATOM 2312 C C . THR A 1 306 ? -2.503 10.259 3.182 1.00 96.00 306 THR A C 1
ATOM 2314 O O . THR A 1 306 ? -3.427 10.327 2.379 1.00 96.00 306 THR A O 1
ATOM 2317 N N . PHE A 1 307 ? -1.833 9.130 3.420 1.00 96.56 307 PHE A N 1
ATOM 2318 C CA . PHE A 1 307 ? -2.189 7.870 2.788 1.00 96.56 307 PHE A CA 1
ATOM 2319 C C . PHE A 1 307 ? -3.655 7.522 3.055 1.00 96.56 307 PHE A C 1
ATOM 2321 O O . PHE A 1 307 ? -4.403 7.324 2.102 1.00 96.56 307 PHE A O 1
ATOM 2328 N N . ALA A 1 308 ? -4.071 7.492 4.324 1.00 97.19 308 ALA A N 1
ATOM 2329 C CA . ALA A 1 308 ? -5.417 7.097 4.712 1.00 97.19 308 ALA A CA 1
ATOM 2330 C C . ALA A 1 308 ? -6.482 7.974 4.042 1.00 97.19 308 ALA A C 1
ATOM 2332 O O . ALA A 1 308 ? -7.383 7.432 3.397 1.00 97.19 308 ALA A O 1
ATOM 2333 N N . ARG A 1 309 ? -6.351 9.305 4.134 1.00 97.50 309 ARG A N 1
ATOM 2334 C CA . ARG A 1 309 ? -7.311 10.247 3.540 1.00 97.50 309 ARG A CA 1
ATOM 2335 C C . ARG A 1 309 ? -7.504 9.986 2.050 1.00 97.50 309 ARG A C 1
ATOM 2337 O O . ARG A 1 309 ? -8.626 9.772 1.601 1.00 97.50 309 ARG A O 1
ATOM 2344 N N . GLU A 1 310 ? -6.415 9.986 1.287 1.00 97.94 310 GLU A N 1
ATOM 2345 C CA . GLU A 1 310 ? -6.488 9.944 -0.176 1.00 97.94 310 GLU A CA 1
ATOM 2346 C C . GLU A 1 310 ? -6.855 8.549 -0.688 1.00 97.94 310 GLU A C 1
ATOM 2348 O O . GLU A 1 310 ? -7.699 8.403 -1.574 1.00 97.94 310 GLU A O 1
ATOM 2353 N N . PHE A 1 311 ? -6.262 7.506 -0.100 1.00 98.31 311 PHE A N 1
ATOM 2354 C CA . PHE A 1 311 ? -6.490 6.126 -0.513 1.00 98.31 311 PHE A CA 1
ATOM 2355 C C . PHE A 1 311 ? -7.939 5.699 -0.265 1.00 98.31 311 PHE A C 1
ATOM 2357 O O . PHE A 1 311 ? -8.606 5.207 -1.178 1.00 98.31 311 PHE A O 1
ATOM 2364 N N . TYR A 1 312 ? -8.458 5.911 0.950 1.00 98.31 312 TYR A N 1
ATOM 2365 C CA . TYR A 1 312 ? -9.821 5.495 1.276 1.00 98.31 312 TYR A CA 1
ATOM 2366 C C . TYR A 1 312 ? -10.877 6.395 0.629 1.00 98.31 312 TYR A C 1
ATOM 2368 O O . TYR A 1 312 ? -11.938 5.887 0.267 1.00 98.31 312 TYR A O 1
ATOM 2376 N N . ALA A 1 313 ? -10.594 7.683 0.391 1.00 97.38 313 ALA A N 1
ATOM 2377 C CA . ALA A 1 313 ? -11.492 8.543 -0.380 1.00 97.38 313 ALA A CA 1
ATOM 2378 C C . ALA A 1 313 ? -11.614 8.080 -1.838 1.00 97.38 313 ALA A C 1
ATOM 2380 O O . ALA A 1 313 ? -12.728 7.959 -2.352 1.00 97.38 313 ALA A O 1
ATOM 2381 N N . ALA A 1 314 ? -10.494 7.759 -2.494 1.00 96.38 314 ALA A N 1
ATOM 2382 C CA . ALA A 1 314 ? -10.509 7.225 -3.854 1.00 96.38 314 ALA A CA 1
ATOM 2383 C C . ALA A 1 314 ? -11.228 5.866 -3.923 1.00 96.38 314 ALA A C 1
ATOM 2385 O O . ALA A 1 314 ? -12.046 5.639 -4.817 1.00 96.38 314 ALA A O 1
ATOM 2386 N N . LEU A 1 315 ? -10.985 4.983 -2.950 1.00 95.81 315 LEU A N 1
ATOM 2387 C CA . LEU A 1 315 ? -11.633 3.674 -2.881 1.00 95.81 315 LEU A CA 1
ATOM 2388 C C . LEU A 1 315 ? -13.153 3.792 -2.677 1.00 95.81 315 LEU A C 1
ATOM 2390 O O . LEU A 1 315 ? -13.917 3.144 -3.391 1.00 95.81 315 LEU A O 1
ATOM 2394 N N . ALA A 1 316 ? -13.602 4.663 -1.768 1.00 94.81 316 ALA A N 1
ATOM 2395 C CA . ALA A 1 316 ? -15.021 4.949 -1.544 1.00 94.81 316 ALA A CA 1
ATOM 2396 C C . ALA A 1 316 ? -15.694 5.628 -2.753 1.00 94.81 316 ALA A C 1
ATOM 2398 O O . ALA A 1 316 ? -16.902 5.513 -2.934 1.00 94.81 316 ALA A O 1
ATOM 2399 N N . ALA A 1 317 ? -14.919 6.298 -3.612 1.00 92.94 317 ALA A N 1
ATOM 2400 C CA . ALA A 1 317 ? -15.388 6.843 -4.886 1.00 92.94 317 ALA A CA 1
ATOM 2401 C C . ALA A 1 317 ? -15.468 5.794 -6.018 1.00 92.94 317 ALA A C 1
ATOM 2403 O O . ALA A 1 317 ? -15.736 6.151 -7.166 1.00 92.94 317 ALA A O 1
ATOM 2404 N N . GLY A 1 318 ? -15.219 4.511 -5.727 1.00 92.00 318 GLY A N 1
ATOM 2405 C CA . GLY A 1 318 ? -15.285 3.423 -6.707 1.00 92.00 318 GLY A CA 1
ATOM 2406 C C . GLY A 1 318 ? -14.072 3.337 -7.632 1.00 92.00 318 GLY A C 1
ATOM 2407 O O . GLY A 1 318 ? -14.154 2.706 -8.690 1.00 92.00 318 GLY A O 1
ATOM 2408 N N . GLN A 1 319 ? -12.953 3.971 -7.269 1.00 93.19 319 GLN A N 1
ATOM 2409 C CA . GLN A 1 319 ? -11.709 3.833 -8.024 1.00 93.19 319 GLN A CA 1
ATOM 2410 C C . GLN A 1 319 ? -11.095 2.436 -7.817 1.00 93.19 319 GLN A C 1
ATOM 2412 O O . GLN A 1 319 ? -11.231 1.860 -6.732 1.00 93.19 319 GLN A O 1
ATOM 2417 N N . PRO A 1 320 ? -10.396 1.871 -8.822 1.00 94.88 320 PRO A N 1
ATOM 2418 C CA . PRO A 1 320 ? -9.639 0.643 -8.657 1.00 94.88 320 PRO A CA 1
ATOM 2419 C C . PRO A 1 320 ? -8.555 0.849 -7.594 1.00 94.88 320 PRO A C 1
ATOM 2421 O O . PRO A 1 320 ? -8.003 1.943 -7.452 1.00 94.88 320 PRO A O 1
ATOM 2424 N N . VAL A 1 321 ? -8.247 -0.199 -6.831 1.00 97.31 321 VAL A N 1
ATOM 2425 C CA . VAL A 1 321 ? -7.384 -0.088 -5.642 1.00 97.31 321 VAL A CA 1
ATOM 2426 C C . VAL A 1 321 ? -5.963 0.380 -5.973 1.00 97.31 321 VAL A C 1
ATOM 2428 O O . VAL A 1 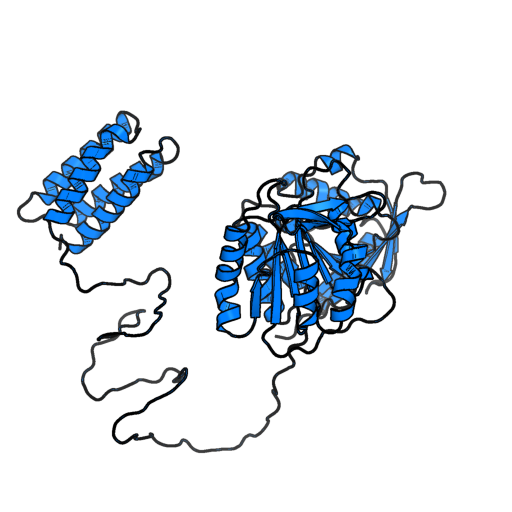321 ? -5.318 1.064 -5.183 1.00 97.31 321 VAL A O 1
ATOM 2431 N N . ASP A 1 322 ? -5.471 0.053 -7.161 1.00 96.38 322 ASP A N 1
ATOM 2432 C CA . ASP A 1 322 ? -4.162 0.473 -7.646 1.00 96.38 322 ASP A CA 1
ATOM 2433 C C . ASP A 1 322 ? -4.132 1.946 -8.077 1.00 96.38 322 ASP A C 1
ATOM 2435 O O . ASP A 1 322 ? -3.135 2.628 -7.841 1.00 96.38 322 ASP A O 1
ATOM 2439 N N . MET A 1 323 ? -5.234 2.465 -8.626 1.00 95.31 323 MET A N 1
ATOM 2440 C CA . MET A 1 323 ? -5.406 3.899 -8.858 1.00 95.31 323 MET A CA 1
ATOM 2441 C C . MET A 1 323 ? -5.513 4.658 -7.534 1.00 95.31 323 MET A C 1
ATOM 2443 O O . MET A 1 323 ? -4.837 5.670 -7.367 1.00 95.31 323 MET A O 1
ATOM 2447 N N . ALA A 1 324 ? -6.294 4.150 -6.575 1.00 97.19 324 ALA A N 1
ATOM 2448 C CA . ALA A 1 324 ? -6.386 4.731 -5.236 1.00 97.19 324 ALA A CA 1
ATOM 2449 C C . ALA A 1 324 ? -5.002 4.829 -4.570 1.00 97.19 324 ALA A C 1
ATOM 2451 O O . ALA A 1 324 ? -4.653 5.859 -3.992 1.00 97.19 324 ALA A O 1
ATOM 2452 N N . LEU A 1 325 ? -4.168 3.792 -4.719 1.00 97.94 325 LEU A N 1
ATOM 2453 C CA . LEU A 1 325 ? -2.783 3.825 -4.254 1.00 97.94 325 LEU A CA 1
ATOM 2454 C C . LEU A 1 325 ? -1.939 4.858 -5.013 1.00 97.94 325 LEU A C 1
ATOM 2456 O O . LEU A 1 325 ? -1.173 5.589 -4.391 1.00 97.94 325 LEU A O 1
ATOM 2460 N N . ALA A 1 326 ? -2.067 4.951 -6.337 1.00 96.69 326 ALA A N 1
ATOM 2461 C CA . ALA A 1 326 ? -1.337 5.947 -7.119 1.00 96.69 326 ALA A CA 1
ATOM 2462 C C . ALA A 1 326 ? -1.695 7.392 -6.715 1.00 96.69 326 ALA A C 1
ATOM 2464 O O . ALA A 1 326 ? -0.802 8.236 -6.630 1.00 96.69 326 ALA A O 1
ATOM 2465 N N . GLU A 1 327 ? -2.966 7.682 -6.420 1.00 96.19 327 GLU A N 1
ATOM 2466 C CA . GLU A 1 327 ? -3.399 8.988 -5.901 1.00 96.19 327 GLU A CA 1
ATOM 2467 C C . GLU A 1 327 ? -2.788 9.285 -4.527 1.00 96.19 327 GLU A C 1
ATOM 2469 O O . GLU A 1 327 ? -2.189 10.345 -4.338 1.00 96.19 327 GLU A O 1
ATOM 2474 N N . ALA A 1 328 ? -2.827 8.320 -3.604 1.00 97.25 328 ALA A N 1
ATOM 2475 C CA . ALA A 1 328 ? -2.199 8.469 -2.294 1.00 97.25 328 ALA A CA 1
ATOM 2476 C C . ALA A 1 328 ? -0.684 8.713 -2.398 1.00 97.25 328 ALA A C 1
ATOM 2478 O O . ALA A 1 328 ? -0.142 9.598 -1.734 1.00 97.25 328 ALA A O 1
ATOM 2479 N N . ARG A 1 329 ? 0.007 7.991 -3.289 1.00 97.06 329 ARG A N 1
ATOM 2480 C CA . ARG A 1 329 ? 1.440 8.194 -3.548 1.00 97.06 329 ARG A CA 1
ATOM 2481 C C . ARG A 1 329 ? 1.742 9.593 -4.079 1.00 97.06 329 ARG A C 1
ATOM 2483 O O . ARG A 1 329 ? 2.686 10.227 -3.610 1.00 97.06 329 ARG A O 1
ATOM 2490 N N . LYS A 1 330 ? 0.936 10.091 -5.025 1.00 96.25 330 LYS A N 1
ATOM 2491 C CA . LYS A 1 330 ? 1.073 11.459 -5.549 1.00 96.25 330 LYS A CA 1
ATOM 2492 C C . LYS A 1 330 ? 0.891 12.499 -4.454 1.00 96.25 330 LYS A C 1
ATOM 2494 O O . LYS A 1 330 ? 1.676 13.437 -4.403 1.00 96.25 330 LYS A O 1
ATOM 2499 N N . ALA A 1 331 ? -0.094 12.330 -3.577 1.00 96.31 331 ALA A N 1
ATOM 2500 C CA . ALA A 1 331 ? -0.330 13.268 -2.487 1.00 96.31 331 ALA A CA 1
ATOM 2501 C C . ALA A 1 331 ? 0.825 13.293 -1.475 1.00 96.31 331 ALA A C 1
ATOM 2503 O O . ALA A 1 331 ? 1.266 14.373 -1.083 1.00 96.31 331 ALA A O 1
ATOM 2504 N N . ILE A 1 332 ? 1.365 12.125 -1.104 1.00 95.50 332 ILE A N 1
ATOM 2505 C CA . ILE A 1 332 ? 2.556 12.032 -0.243 1.00 95.50 332 ILE A CA 1
ATOM 2506 C C . ILE A 1 332 ? 3.750 12.725 -0.912 1.00 95.50 332 ILE A C 1
ATOM 2508 O O . ILE A 1 332 ? 4.420 13.534 -0.279 1.00 95.50 332 ILE A O 1
ATOM 2512 N N . TYR A 1 333 ? 3.990 12.460 -2.200 1.00 94.62 333 TYR A N 1
ATOM 2513 C CA . TYR A 1 333 ? 5.095 13.071 -2.940 1.00 94.62 333 TYR A CA 1
ATOM 2514 C C . TYR A 1 333 ? 4.938 14.594 -3.097 1.00 94.62 333 TYR A C 1
ATOM 2516 O O . TYR A 1 333 ? 5.903 15.338 -2.933 1.00 94.62 333 TYR A O 1
ATOM 2524 N N . ALA A 1 334 ? 3.722 15.073 -3.379 1.00 92.69 334 ALA A N 1
ATOM 2525 C CA . ALA A 1 334 ? 3.426 16.484 -3.623 1.00 92.69 334 ALA A CA 1
ATOM 2526 C C . ALA A 1 334 ? 3.541 17.361 -2.369 1.00 92.69 334 ALA A C 1
ATOM 2528 O O . ALA A 1 334 ? 3.881 18.536 -2.487 1.00 92.69 334 ALA A O 1
ATOM 2529 N N . ARG A 1 335 ? 3.305 16.802 -1.172 1.00 86.56 335 ARG A N 1
ATOM 2530 C CA . ARG A 1 335 ? 3.544 17.506 0.102 1.00 86.56 335 ARG A CA 1
ATOM 2531 C C . ARG A 1 335 ? 5.021 17.868 0.314 1.00 86.56 335 ARG A C 1
ATOM 2533 O O . ARG A 1 335 ? 5.314 18.764 1.099 1.00 86.56 335 ARG A O 1
ATOM 2540 N N . GLY A 1 336 ? 5.933 17.217 -0.410 1.00 73.44 336 GLY A N 1
ATOM 2541 C CA . GLY A 1 336 ? 7.372 17.417 -0.280 1.00 73.44 336 GLY A CA 1
ATOM 2542 C C . GLY A 1 336 ? 7.948 16.751 0.974 1.00 73.44 336 GLY A C 1
ATOM 2543 O O . GLY A 1 336 ? 7.233 16.334 1.880 1.00 73.44 336 GLY A O 1
ATOM 2544 N N . GLY A 1 337 ? 9.274 16.604 1.011 1.00 71.12 337 GLY A N 1
ATOM 2545 C CA . GLY A 1 337 ? 10.002 16.146 2.204 1.00 71.12 337 GLY A CA 1
ATOM 2546 C C . GLY A 1 337 ? 9.987 14.637 2.489 1.00 71.12 337 GLY A C 1
ATOM 2547 O O . GLY A 1 337 ? 10.711 14.197 3.380 1.00 71.12 337 GLY A O 1
ATOM 2548 N N . SER A 1 338 ? 9.235 13.825 1.736 1.00 85.69 338 SER A N 1
ATOM 2549 C CA . SER A 1 338 ? 9.226 12.368 1.910 1.00 85.69 338 SER A CA 1
ATOM 2550 C C . SER A 1 338 ? 9.140 11.598 0.591 1.00 85.69 338 SER A C 1
ATOM 2552 O O . SER A 1 338 ? 8.343 11.906 -0.295 1.00 85.69 338 SER A O 1
ATOM 2554 N N . MET A 1 339 ? 9.947 10.544 0.486 1.00 92.00 339 MET A N 1
ATOM 2555 C CA . MET A 1 339 ? 9.875 9.513 -0.547 1.00 92.00 339 MET A CA 1
ATOM 2556 C C . MET A 1 339 ? 9.177 8.238 -0.053 1.00 92.00 339 MET A C 1
ATOM 2558 O O . MET A 1 339 ? 9.113 7.267 -0.796 1.00 92.00 339 MET A O 1
ATOM 2562 N N . ALA A 1 340 ? 8.588 8.247 1.149 1.00 92.31 340 ALA A N 1
ATOM 2563 C CA . ALA A 1 340 ? 7.890 7.106 1.753 1.00 92.31 340 ALA A CA 1
ATOM 2564 C C . ALA A 1 340 ? 6.689 6.589 0.935 1.00 92.31 340 ALA A C 1
ATOM 2566 O O . ALA A 1 340 ? 6.160 5.514 1.208 1.00 92.31 340 ALA A O 1
ATOM 2567 N N . TRP A 1 341 ? 6.253 7.320 -0.097 1.00 94.25 341 TRP A N 1
ATOM 2568 C CA . TRP A 1 341 ? 5.194 6.894 -1.016 1.00 94.25 341 TRP A CA 1
ATOM 2569 C C . TRP A 1 341 ? 5.480 5.520 -1.657 1.00 94.25 341 TRP A C 1
ATOM 2571 O O . TRP A 1 341 ? 4.551 4.770 -1.966 1.00 94.25 341 TRP A O 1
ATOM 2581 N N . GLY A 1 342 ? 6.753 5.163 -1.854 1.00 92.25 342 GLY A N 1
ATOM 2582 C CA . GLY A 1 342 ? 7.142 3.873 -2.425 1.00 92.25 342 GLY A CA 1
ATOM 2583 C C . GLY A 1 342 ? 7.195 2.728 -1.409 1.00 92.25 342 GLY A C 1
ATOM 2584 O O . GLY A 1 342 ? 7.371 1.586 -1.816 1.00 92.25 342 GLY A O 1
ATOM 2585 N N . ALA A 1 343 ? 7.005 2.999 -0.112 1.00 90.06 343 ALA A N 1
ATOM 2586 C CA . ALA A 1 343 ? 7.073 1.986 0.941 1.00 90.06 343 ALA A CA 1
ATOM 2587 C C . ALA A 1 343 ? 5.887 1.008 0.924 1.00 90.06 343 ALA A C 1
ATOM 2589 O O . ALA A 1 343 ? 5.955 -0.044 1.546 1.00 90.06 343 ALA A O 1
ATOM 2590 N N . LEU A 1 344 ? 4.789 1.320 0.232 1.00 90.12 344 LEU A N 1
ATOM 2591 C CA . LEU A 1 344 ? 3.623 0.440 0.140 1.00 90.12 344 LEU A CA 1
ATOM 2592 C C . LEU A 1 344 ? 3.670 -0.402 -1.132 1.00 90.12 344 LEU A C 1
ATOM 2594 O O . LEU A 1 344 ? 3.630 0.154 -2.230 1.00 90.12 344 LEU A O 1
ATOM 2598 N N . ALA A 1 345 ? 3.648 -1.727 -1.001 1.00 93.56 345 ALA A N 1
ATOM 2599 C CA . ALA A 1 345 ? 3.469 -2.654 -2.115 1.00 93.56 345 ALA A CA 1
ATOM 2600 C C . ALA A 1 345 ? 2.034 -3.178 -2.182 1.00 93.56 345 ALA A C 1
ATOM 2602 O O . ALA A 1 345 ? 1.484 -3.652 -1.188 1.00 93.56 345 ALA A O 1
ATOM 2603 N N . LEU A 1 346 ? 1.446 -3.150 -3.378 1.00 96.56 346 LEU A N 1
ATOM 2604 C CA . LEU A 1 346 ? 0.130 -3.727 -3.637 1.00 96.56 346 LEU A CA 1
ATOM 2605 C C . LEU A 1 346 ? 0.276 -5.119 -4.250 1.00 96.56 346 LEU A C 1
ATOM 2607 O O . LEU A 1 346 ? 0.737 -5.257 -5.385 1.00 96.56 346 LEU A O 1
ATOM 2611 N N . TYR A 1 347 ? -0.166 -6.128 -3.506 1.00 95.62 347 TYR A N 1
ATOM 2612 C CA . TYR A 1 347 ? -0.327 -7.502 -3.958 1.00 95.62 347 TYR A CA 1
ATOM 2613 C C . TYR A 1 347 ? -1.760 -7.704 -4.432 1.00 95.62 347 TYR A C 1
ATOM 2615 O O . TYR A 1 347 ? -2.710 -7.408 -3.708 1.00 95.62 347 TYR A O 1
ATOM 2623 N N . LEU A 1 348 ? -1.921 -8.197 -5.654 1.00 93.81 348 LEU A N 1
ATOM 2624 C CA . LEU A 1 348 ? -3.214 -8.242 -6.322 1.00 93.81 348 LEU A CA 1
ATOM 2625 C C . LEU A 1 348 ? -3.427 -9.588 -7.010 1.00 93.81 348 LEU A C 1
ATOM 2627 O O . LEU A 1 348 ? -2.535 -10.087 -7.694 1.00 93.81 348 LEU A O 1
ATOM 2631 N N . ARG A 1 349 ? -4.640 -10.133 -6.895 1.00 90.81 349 ARG A N 1
ATOM 2632 C CA . ARG A 1 349 ? -5.130 -11.207 -7.781 1.00 90.81 349 ARG A CA 1
ATOM 2633 C C . ARG A 1 349 ? -6.340 -10.793 -8.620 1.00 90.81 349 ARG A C 1
ATOM 2635 O O . ARG A 1 349 ? -6.589 -11.394 -9.666 1.00 90.81 349 ARG A O 1
ATOM 2642 N N . ALA A 1 350 ? -7.076 -9.757 -8.203 1.00 85.38 350 ALA A N 1
ATOM 2643 C CA . ALA A 1 350 ? -8.175 -9.196 -8.989 1.00 85.38 350 ALA A CA 1
ATOM 2644 C C . ALA A 1 350 ? -7.647 -8.627 -10.319 1.00 85.38 350 ALA A C 1
ATOM 2646 O O . ALA A 1 350 ? -6.719 -7.821 -10.336 1.00 85.38 350 ALA A O 1
ATOM 2647 N N . ALA A 1 351 ? -8.205 -9.068 -11.448 1.00 82.69 351 ALA A N 1
ATOM 2648 C CA . ALA A 1 351 ? -7.624 -8.806 -12.768 1.00 82.69 351 ALA A CA 1
ATOM 2649 C C . ALA A 1 351 ? -7.691 -7.328 -13.195 1.00 82.69 351 ALA A C 1
ATOM 2651 O O . ALA A 1 351 ? -6.801 -6.851 -13.899 1.00 82.69 351 ALA A O 1
ATOM 2652 N N . ASP A 1 352 ? -8.730 -6.610 -12.770 1.00 86.94 352 ASP A N 1
ATOM 2653 C CA . ASP A 1 352 ? -8.985 -5.208 -13.108 1.00 86.94 352 ASP A CA 1
ATOM 2654 C C . ASP A 1 352 ? -8.718 -4.241 -11.938 1.00 86.94 352 ASP A C 1
ATOM 2656 O O . ASP A 1 352 ? -8.883 -3.031 -12.099 1.00 86.94 352 ASP A O 1
ATOM 2660 N N . ALA A 1 353 ? -8.272 -4.769 -10.791 1.00 92.56 353 ALA A N 1
ATOM 2661 C CA . ALA A 1 353 ? -8.099 -4.063 -9.520 1.00 92.56 353 ALA A CA 1
ATOM 2662 C C . ALA A 1 353 ? -9.376 -3.404 -8.957 1.00 92.56 353 ALA A C 1
ATOM 2664 O O . ALA A 1 353 ? -9.298 -2.606 -8.019 1.00 92.56 353 ALA A O 1
ATOM 2665 N N . ARG A 1 354 ? -10.563 -3.731 -9.482 1.00 92.69 354 ARG A N 1
ATOM 2666 C CA . ARG A 1 354 ? -11.833 -3.238 -8.942 1.00 92.69 354 ARG A CA 1
ATOM 2667 C C . ARG A 1 354 ? -12.281 -4.162 -7.821 1.00 92.69 354 ARG A C 1
ATOM 2669 O O . ARG A 1 354 ? -12.639 -5.313 -8.043 1.00 92.69 354 ARG A O 1
ATOM 2676 N N . LEU A 1 355 ? -12.234 -3.649 -6.597 1.00 93.69 355 LEU A N 1
ATOM 2677 C CA . LEU A 1 355 ? -12.609 -4.411 -5.406 1.00 93.69 355 LEU A CA 1
ATOM 2678 C C . LEU A 1 355 ? -14.098 -4.302 -5.089 1.00 93.69 355 LEU A C 1
ATOM 2680 O O . LEU A 1 355 ? -14.705 -5.278 -4.651 1.00 93.69 355 LEU A O 1
ATOM 2684 N N . PHE A 1 356 ? -14.675 -3.133 -5.353 1.00 94.56 356 PHE A N 1
ATOM 2685 C CA . PHE A 1 356 ? -16.054 -2.800 -5.031 1.00 94.56 356 PHE A CA 1
ATOM 2686 C C . PHE A 1 356 ? -16.765 -2.244 -6.263 1.00 94.56 356 PHE A C 1
ATOM 2688 O O . PHE A 1 356 ? -16.181 -1.511 -7.066 1.00 94.56 356 PHE A O 1
ATOM 2695 N N . ASP A 1 357 ? -18.033 -2.600 -6.394 1.00 91.94 357 ASP A N 1
ATOM 2696 C CA . ASP A 1 357 ? -18.978 -2.028 -7.334 1.00 91.94 357 ASP A CA 1
ATOM 2697 C C . ASP A 1 357 ? -20.129 -1.430 -6.528 1.00 91.94 357 ASP A C 1
ATOM 2699 O O . ASP A 1 357 ? -20.887 -2.150 -5.882 1.00 91.94 357 ASP A O 1
ATOM 2703 N N . PHE A 1 358 ? -20.241 -0.104 -6.536 1.00 86.88 358 PHE A N 1
ATOM 2704 C CA . PHE A 1 358 ? -21.262 0.594 -5.758 1.00 86.88 358 PHE A CA 1
ATOM 2705 C C . PHE A 1 358 ? -22.639 0.613 -6.433 1.00 86.88 358 PHE A C 1
ATOM 2707 O O . PHE A 1 358 ? -23.582 1.183 -5.888 1.00 86.88 358 PHE A O 1
ATOM 2714 N N . GLY A 1 359 ? -22.759 -0.021 -7.608 1.00 69.50 359 GLY A N 1
ATOM 2715 C CA . GLY A 1 359 ? -23.924 0.088 -8.469 1.00 69.50 359 GLY A CA 1
ATOM 2716 C C . GLY A 1 359 ? -24.035 1.498 -9.050 1.00 69.50 359 GLY A C 1
ATOM 2717 O O . GLY A 1 359 ? -23.872 2.508 -8.366 1.00 69.50 359 GLY A O 1
ATOM 2718 N N . ALA A 1 360 ? -24.344 1.607 -10.340 1.00 48.38 360 ALA A N 1
ATOM 2719 C CA . ALA A 1 360 ? -24.922 2.851 -10.821 1.00 48.38 360 ALA A CA 1
ATOM 2720 C C . ALA A 1 360 ? -26.285 2.974 -10.131 1.00 48.38 360 ALA A C 1
ATOM 2722 O O . ALA A 1 360 ? -27.198 2.209 -10.444 1.00 48.38 360 ALA A O 1
ATOM 2723 N N . GLY A 1 361 ? -26.428 3.895 -9.174 1.00 40.56 361 GLY A N 1
ATOM 2724 C CA . GLY A 1 361 ? -27.756 4.342 -8.764 1.00 40.56 361 GLY A CA 1
ATOM 2725 C C . GLY A 1 361 ? -28.571 4.605 -10.030 1.00 40.56 361 GLY A C 1
ATOM 2726 O O . GLY A 1 361 ? -28.030 5.140 -10.997 1.00 40.56 361 GLY A O 1
ATOM 2727 N N . SER A 1 362 ? -29.819 4.144 -10.044 1.00 35.19 362 SER A N 1
ATOM 2728 C CA . SER A 1 362 ? -30.784 4.263 -11.135 1.00 35.19 362 SER A CA 1
ATOM 2729 C C . SER A 1 362 ? -30.762 5.650 -11.795 1.00 35.19 362 SER A C 1
ATOM 2731 O O . SER A 1 362 ? -31.522 6.543 -11.435 1.00 35.19 362 SER A O 1
ATOM 2733 N N . ALA A 1 363 ? -29.903 5.821 -12.793 1.00 35.47 363 ALA A N 1
ATOM 2734 C CA . ALA A 1 363 ? -29.978 6.877 -13.786 1.00 35.47 363 ALA A CA 1
ATOM 2735 C C . ALA A 1 363 ? -30.696 6.292 -15.009 1.00 35.47 363 ALA A C 1
ATOM 2737 O O . ALA A 1 363 ? -30.143 6.186 -16.099 1.00 35.47 363 ALA A O 1
ATOM 2738 N N . THR A 1 364 ? -31.930 5.844 -14.792 1.00 36.84 364 THR A N 1
ATOM 2739 C CA . THR A 1 364 ? -32.900 5.541 -15.845 1.00 36.84 364 THR A CA 1
ATOM 2740 C C . THR A 1 364 ? -34.236 6.091 -15.398 1.00 36.84 364 THR A C 1
ATOM 2742 O O . THR A 1 364 ? -34.828 5.607 -14.437 1.00 36.84 364 THR A O 1
ATOM 2745 N N . GLY A 1 365 ? -34.662 7.121 -16.109 1.00 28.48 365 GLY A N 1
ATOM 2746 C CA . GLY A 1 365 ? -35.884 7.870 -15.892 1.00 28.48 365 GLY A CA 1
ATOM 2747 C C . GLY A 1 365 ? -35.954 8.961 -16.948 1.00 28.48 365 GLY A C 1
ATOM 2748 O O . GLY A 1 365 ? -35.941 10.141 -16.624 1.00 28.48 365 GLY A O 1
ATOM 2749 N N . ASN A 1 366 ? -35.924 8.557 -18.223 1.00 40.94 366 ASN A N 1
ATOM 2750 C CA . ASN A 1 366 ? -36.487 9.379 -19.286 1.00 40.94 366 ASN A CA 1
ATOM 2751 C C . ASN A 1 366 ? -37.993 9.437 -19.031 1.00 40.94 366 ASN A C 1
ATOM 2753 O O . ASN A 1 366 ? -38.715 8.572 -19.513 1.00 40.94 366 ASN A O 1
ATOM 2757 N N . GLU A 1 367 ? -38.438 10.440 -18.288 1.00 32.53 367 GLU A N 1
ATOM 2758 C CA . GLU A 1 367 ? -39.799 10.954 -18.374 1.00 32.53 367 GLU A CA 1
ATOM 2759 C C . GLU A 1 367 ? -39.693 12.478 -18.438 1.00 32.53 367 GLU A C 1
ATOM 2761 O O . GLU A 1 367 ? -39.575 13.184 -17.438 1.00 32.53 367 GLU A O 1
ATOM 2766 N N . GLU A 1 368 ? -39.671 12.982 -19.674 1.00 39.22 368 GLU A N 1
ATOM 2767 C CA . GLU A 1 368 ? -40.144 14.325 -19.978 1.00 39.22 368 GLU A CA 1
ATOM 2768 C C . GLU A 1 368 ? -41.636 14.384 -19.613 1.00 39.22 368 GLU A C 1
ATOM 2770 O O . GLU A 1 368 ? -42.501 14.211 -20.468 1.00 39.22 368 GLU A O 1
ATOM 2775 N N . GLU A 1 369 ? -41.955 14.624 -18.342 1.00 32.72 369 GLU A N 1
ATOM 2776 C CA . GLU A 1 369 ? -43.283 15.092 -17.956 1.00 32.72 369 GLU A CA 1
ATOM 2777 C C . GLU A 1 369 ? -43.242 16.583 -17.624 1.00 32.72 369 GLU A C 1
ATOM 2779 O O . GLU A 1 369 ? -42.764 17.058 -16.595 1.00 32.72 369 GLU A O 1
ATOM 2784 N N . ASN A 1 370 ? -43.768 17.321 -18.594 1.00 40.91 370 ASN A N 1
ATOM 2785 C CA . ASN A 1 370 ? -44.233 18.688 -18.521 1.00 40.91 370 ASN A CA 1
ATOM 2786 C C . ASN A 1 370 ? -45.146 18.889 -17.295 1.00 40.91 370 ASN A C 1
ATOM 2788 O O . ASN A 1 370 ? -46.344 18.617 -17.360 1.00 40.91 370 ASN A O 1
ATOM 2792 N N . MET A 1 371 ? -44.598 19.408 -16.195 1.00 29.73 371 MET A N 1
ATOM 2793 C CA . MET A 1 371 ? -45.385 19.937 -15.084 1.00 29.73 371 MET A CA 1
ATOM 2794 C C . MET A 1 371 ? -45.021 21.396 -14.803 1.00 29.73 371 MET A C 1
ATOM 2796 O O . MET A 1 371 ? -43.908 21.756 -14.426 1.00 29.73 371 MET A O 1
ATOM 2800 N N . SER A 1 372 ? -46.030 22.234 -15.023 1.00 36.25 372 SER A N 1
ATOM 2801 C CA . SER A 1 372 ? -46.158 23.634 -14.639 1.00 36.25 372 SER A CA 1
ATOM 2802 C C . SER A 1 372 ? -45.654 23.923 -13.222 1.00 36.25 372 SER A C 1
ATOM 2804 O O . SER A 1 372 ? -45.955 23.172 -12.295 1.00 36.25 372 SER A O 1
ATOM 2806 N N . LYS A 1 373 ? -44.968 25.064 -13.063 1.00 39.03 373 LYS A N 1
ATOM 2807 C CA . LYS A 1 373 ? -44.609 25.676 -11.771 1.00 39.03 373 LYS A CA 1
ATOM 2808 C C . LYS A 1 373 ? -45.753 25.534 -10.752 1.00 39.03 373 LYS A C 1
ATOM 2810 O O . LYS A 1 373 ? -46.827 26.066 -11.033 1.00 39.03 373 LYS A O 1
ATOM 2815 N N . PRO A 1 374 ? -45.543 24.917 -9.577 1.00 38.22 374 PRO A N 1
ATOM 2816 C CA . PRO A 1 374 ? -46.422 25.153 -8.454 1.00 38.22 374 PRO A CA 1
ATOM 2817 C C . PRO A 1 374 ? -45.988 26.422 -7.722 1.00 38.22 374 PRO A C 1
ATOM 2819 O O . PRO A 1 374 ? -44.804 26.671 -7.474 1.00 38.22 374 PRO A O 1
ATOM 2822 N N . ASP A 1 375 ? -47.005 27.221 -7.428 1.00 47.16 375 ASP A N 1
ATOM 2823 C CA . ASP A 1 375 ? -46.966 28.420 -6.618 1.00 47.16 375 ASP A CA 1
ATOM 2824 C C . ASP A 1 375 ? -46.565 28.128 -5.165 1.00 47.16 375 ASP A C 1
ATOM 2826 O O . ASP A 1 375 ? -46.716 27.029 -4.633 1.00 47.16 375 ASP A O 1
ATOM 2830 N N . GLN A 1 376 ? -46.035 29.182 -4.557 1.00 45.06 376 GLN A N 1
ATOM 2831 C CA . GLN A 1 376 ? -45.695 29.394 -3.154 1.00 45.06 376 GLN A CA 1
ATOM 2832 C C . GLN A 1 376 ? -46.480 28.522 -2.146 1.00 45.06 376 GLN A C 1
ATOM 2834 O O . GLN A 1 376 ? -47.708 28.559 -2.098 1.00 45.06 376 GLN A O 1
ATOM 2839 N N . ALA A 1 377 ? -45.763 27.799 -1.279 1.00 46.03 377 ALA A N 1
ATOM 2840 C CA . ALA A 1 377 ? -46.350 27.064 -0.158 1.00 46.03 377 ALA A CA 1
ATOM 2841 C C . ALA A 1 377 ? -46.437 27.962 1.091 1.00 46.03 377 ALA A C 1
ATOM 2843 O O . ALA A 1 377 ? -45.411 28.320 1.674 1.00 46.03 377 ALA A O 1
ATOM 2844 N N . ASP A 1 378 ? -47.654 28.322 1.503 1.00 47.44 378 ASP A N 1
ATOM 2845 C CA . ASP A 1 378 ? -47.920 28.985 2.785 1.00 47.44 378 ASP A CA 1
ATOM 2846 C C . ASP A 1 378 ? -48.175 27.927 3.869 1.00 47.44 378 ASP A C 1
ATOM 2848 O O . ASP A 1 378 ? -49.051 27.073 3.731 1.00 47.44 378 ASP A O 1
ATOM 2852 N N . THR A 1 379 ? -47.383 27.964 4.940 1.00 48.84 379 THR A N 1
ATOM 2853 C CA . THR A 1 379 ? -47.440 26.991 6.043 1.00 48.84 379 THR A CA 1
ATOM 2854 C C . THR A 1 379 ? -48.263 27.481 7.235 1.00 48.84 379 THR A C 1
ATOM 2856 O O . THR A 1 379 ? -48.351 26.779 8.236 1.00 48.84 379 THR A O 1
ATOM 2859 N N . GLY A 1 380 ? -48.899 28.658 7.153 1.00 40.38 380 GLY A N 1
ATOM 2860 C CA . GLY A 1 380 ? -49.924 29.087 8.114 1.00 40.38 380 GLY A CA 1
ATOM 2861 C C . GLY A 1 380 ? -49.455 29.290 9.564 1.00 40.38 380 GLY A C 1
ATOM 2862 O O . GLY A 1 380 ? -50.293 29.462 10.447 1.00 40.38 380 GLY A O 1
ATOM 2863 N N . GLY A 1 381 ? -48.142 29.304 9.815 1.00 44.97 381 GLY A N 1
ATOM 2864 C CA . GLY A 1 381 ? -47.554 29.465 11.146 1.00 44.97 381 GLY A CA 1
ATOM 2865 C C . GLY A 1 381 ? -46.691 28.272 11.552 1.00 44.97 381 GLY A C 1
ATOM 2866 O O . GLY A 1 381 ? -47.140 27.398 12.283 1.00 44.97 381 GLY A O 1
ATOM 2867 N N . GLY A 1 382 ? -45.427 28.296 11.118 1.00 44.09 382 GLY A N 1
ATOM 2868 C CA . GLY A 1 382 ? -44.375 27.365 11.536 1.00 44.09 382 GLY A CA 1
ATOM 2869 C C . GLY A 1 382 ? -44.171 26.182 10.585 1.00 44.09 382 GLY A C 1
ATOM 2870 O O . GLY A 1 382 ? -45.070 25.375 10.374 1.00 44.09 382 GLY A O 1
ATOM 2871 N N . ALA A 1 383 ? -42.952 26.051 10.055 1.00 45.66 383 ALA A N 1
ATOM 2872 C CA . ALA A 1 383 ? -42.512 24.910 9.255 1.00 45.66 383 ALA A CA 1
ATOM 2873 C C . ALA A 1 383 ? -41.334 24.219 9.956 1.00 45.66 383 ALA A C 1
ATOM 2875 O O . ALA A 1 383 ? -40.364 24.879 10.327 1.00 45.66 383 ALA A O 1
ATOM 2876 N N . PHE A 1 384 ? -41.407 22.897 10.126 1.00 45.62 384 PHE A N 1
ATOM 2877 C CA . PHE A 1 384 ? -40.303 22.078 10.630 1.00 45.62 384 PHE A CA 1
ATOM 2878 C C . PHE A 1 384 ? -39.804 21.161 9.512 1.00 45.62 384 PHE A C 1
ATOM 2880 O O . PHE A 1 384 ? -40.590 20.405 8.941 1.00 45.62 384 PHE A O 1
ATOM 2887 N N . VAL A 1 385 ? -38.506 21.224 9.202 1.00 53.81 385 VAL A N 1
ATOM 2888 C CA . VAL A 1 385 ? -37.875 20.410 8.155 1.00 53.81 385 VAL A CA 1
ATOM 2889 C C . VAL A 1 385 ? -36.756 19.577 8.772 1.00 53.81 385 VAL A C 1
ATOM 2891 O O . VAL A 1 385 ? -35.758 20.109 9.242 1.00 53.81 385 VAL A O 1
ATOM 2894 N N . GLY A 1 386 ? -36.941 18.256 8.789 1.00 32.31 386 GLY A N 1
ATOM 2895 C CA . GLY A 1 386 ? -36.038 17.288 9.423 1.00 32.31 386 GLY A CA 1
ATOM 2896 C C . GLY A 1 386 ? -34.870 16.832 8.542 1.00 32.31 386 GLY A C 1
ATOM 2897 O O . GLY A 1 386 ? -34.535 15.651 8.557 1.00 32.31 386 GLY A O 1
ATOM 2898 N N . GLY A 1 387 ? -34.286 17.728 7.742 1.00 42.78 387 GLY A N 1
ATOM 2899 C CA . GLY A 1 387 ? -33.191 17.405 6.822 1.00 42.78 387 GLY A CA 1
ATOM 2900 C C . GLY A 1 387 ? -32.609 18.632 6.111 1.00 42.78 387 GLY A C 1
ATOM 2901 O O . GLY A 1 387 ? -33.098 19.746 6.290 1.00 42.78 387 GLY A O 1
ATOM 2902 N N . ASN A 1 388 ? -31.559 18.425 5.305 1.00 38.28 388 ASN A N 1
ATOM 2903 C CA . ASN A 1 388 ? -30.913 19.497 4.539 1.00 38.28 388 ASN A CA 1
ATOM 2904 C C . ASN A 1 388 ? -31.866 20.064 3.478 1.00 38.28 388 ASN A C 1
ATOM 2906 O O . ASN A 1 388 ? -32.463 19.312 2.709 1.00 38.28 388 ASN A O 1
ATOM 2910 N N . VAL A 1 389 ? -31.960 21.391 3.409 1.00 45.78 389 VAL A N 1
ATOM 2911 C CA . VAL A 1 389 ? -32.741 22.112 2.399 1.00 45.78 389 VAL A CA 1
ATOM 2912 C C . VAL A 1 389 ? -31.778 22.820 1.456 1.00 45.78 389 VAL A C 1
ATOM 2914 O O . VAL A 1 389 ? -31.015 23.680 1.888 1.00 45.78 389 VAL A O 1
ATOM 2917 N N . ASP A 1 390 ? -31.830 22.476 0.172 1.00 45.81 390 ASP A N 1
ATOM 2918 C CA . ASP A 1 390 ? -31.143 23.203 -0.896 1.00 45.81 390 ASP A CA 1
ATOM 2919 C C . ASP A 1 390 ? -32.174 24.042 -1.656 1.00 45.81 390 ASP A C 1
ATOM 2921 O O . ASP A 1 390 ? -33.144 23.514 -2.202 1.00 45.81 390 ASP A O 1
ATOM 2925 N N . THR A 1 391 ? -32.009 25.362 -1.649 1.00 52.41 391 THR A N 1
ATOM 2926 C CA . THR A 1 391 ? -32.964 26.298 -2.260 1.00 52.41 391 THR A CA 1
ATOM 2927 C C . THR A 1 391 ? -32.542 26.795 -3.636 1.00 52.41 391 THR A C 1
ATOM 2929 O O . THR A 1 391 ? -33.145 27.736 -4.159 1.00 52.41 391 THR A O 1
ATOM 2932 N N . GLY A 1 392 ? -31.515 26.189 -4.242 1.00 37.50 392 GLY A N 1
ATOM 2933 C CA . GLY A 1 392 ? -31.127 26.480 -5.624 1.00 37.50 392 GLY A CA 1
ATOM 2934 C C . GLY A 1 392 ? -30.716 27.938 -5.871 1.00 37.50 392 GLY A C 1
ATOM 2935 O O . GLY A 1 392 ? -30.792 28.413 -7.002 1.00 37.50 392 GLY A O 1
ATOM 2936 N N . GLY A 1 393 ? -30.302 28.667 -4.825 1.00 42.72 393 GLY A N 1
ATOM 2937 C CA . GLY A 1 393 ? -29.796 30.042 -4.927 1.00 42.72 393 GLY A CA 1
ATOM 2938 C C . GLY A 1 393 ? -30.854 31.156 -4.982 1.00 42.72 393 GLY A C 1
ATOM 2939 O O . GLY A 1 393 ? -30.531 32.277 -5.374 1.00 42.72 393 GLY A O 1
ATOM 2940 N N . GLY A 1 394 ? -32.108 30.887 -4.600 1.00 42.38 394 GLY A N 1
ATOM 2941 C CA . GLY A 1 394 ? -33.161 31.908 -4.487 1.00 42.38 394 GLY A CA 1
ATOM 2942 C C . GLY A 1 394 ? -33.051 32.810 -3.242 1.00 42.38 394 GLY A C 1
ATOM 2943 O O . GLY A 1 394 ? -32.396 32.473 -2.257 1.00 42.38 394 GLY A O 1
ATOM 2944 N N . LYS A 1 395 ? -33.723 33.972 -3.262 1.00 40.81 395 LYS A N 1
ATOM 2945 C CA . LYS A 1 395 ? -33.746 34.935 -2.142 1.00 40.81 395 LYS A CA 1
ATOM 2946 C C . LYS A 1 395 ? -34.772 34.516 -1.077 1.00 40.81 395 LYS A C 1
ATOM 2948 O O . LYS A 1 395 ? -35.952 34.391 -1.392 1.00 40.81 395 LYS A O 1
ATOM 2953 N N . PHE A 1 396 ? -34.344 34.375 0.178 1.00 41.88 396 PHE A N 1
ATOM 2954 C CA . PHE A 1 396 ? -35.242 34.252 1.334 1.00 41.88 396 PHE A CA 1
ATOM 2955 C C . PHE A 1 396 ? -35.685 35.637 1.818 1.00 41.88 396 PHE A C 1
ATOM 2957 O O . PHE A 1 396 ? -34.856 36.536 1.964 1.00 41.88 396 PHE A O 1
ATOM 2964 N N . VAL A 1 397 ? -36.981 35.811 2.088 1.00 46.81 397 VAL A N 1
ATOM 2965 C CA . VAL A 1 397 ? -37.517 37.007 2.754 1.00 46.81 397 VAL A CA 1
ATOM 2966 C C . VAL A 1 397 ? -38.388 36.542 3.917 1.00 46.81 397 VAL A C 1
ATOM 2968 O O . VAL A 1 397 ? -39.518 36.099 3.720 1.00 46.81 397 VAL A O 1
ATOM 2971 N N . GLY A 1 398 ? -37.822 36.587 5.124 1.00 42.69 398 GLY A N 1
ATOM 2972 C CA . GLY A 1 398 ? -38.573 36.495 6.376 1.00 42.69 398 GLY A CA 1
ATOM 2973 C C . GLY A 1 398 ? -39.268 37.824 6.660 1.00 42.69 398 GLY A C 1
ATOM 2974 O O . GLY A 1 398 ? -38.853 38.864 6.151 1.00 42.69 398 GLY A O 1
ATOM 2975 N N . ARG A 1 399 ? -40.366 37.790 7.415 1.00 38.34 399 ARG A N 1
ATOM 2976 C CA . ARG A 1 399 ? -41.327 38.896 7.464 1.00 38.34 399 ARG A CA 1
ATOM 2977 C C . ARG A 1 399 ? -40.883 40.156 8.209 1.00 38.34 399 ARG A C 1
ATOM 2979 O O . ARG A 1 399 ? -41.661 41.091 8.159 1.00 38.34 399 ARG A O 1
ATOM 2986 N N . ASP A 1 400 ? -39.678 40.237 8.774 1.00 37.41 400 ASP A N 1
ATOM 2987 C CA . ASP A 1 400 ? -39.168 41.472 9.381 1.00 37.41 400 ASP A CA 1
ATOM 2988 C C . ASP A 1 400 ? -37.654 41.665 9.119 1.00 37.41 400 ASP A C 1
ATOM 2990 O O . ASP A 1 400 ? -36.832 40.830 9.483 1.00 37.41 400 ASP A O 1
ATOM 2994 N N . GLU A 1 401 ? -37.363 42.782 8.440 1.00 35.66 401 GLU A N 1
ATOM 2995 C CA . GLU A 1 401 ? -36.111 43.531 8.187 1.00 35.66 401 GLU A CA 1
ATOM 2996 C C . GLU A 1 401 ? -34.839 42.884 7.575 1.00 35.66 401 GLU A C 1
ATOM 2998 O O . GLU A 1 401 ? -34.363 41.809 7.918 1.00 35.66 401 GLU A O 1
ATOM 3003 N N . ILE A 1 402 ? -34.252 43.642 6.632 1.00 36.22 402 ILE A N 1
ATOM 3004 C CA . ILE A 1 402 ? -33.034 43.373 5.845 1.00 36.22 402 ILE A CA 1
ATOM 3005 C C . ILE A 1 402 ? -31.894 44.260 6.364 1.00 36.22 402 ILE A C 1
ATOM 3007 O O . ILE A 1 402 ? -32.113 45.465 6.444 1.00 36.22 402 ILE A O 1
ATOM 3011 N N . ILE A 1 403 ? -30.655 43.751 6.497 1.00 34.91 403 ILE A N 1
ATOM 3012 C CA . ILE A 1 403 ? -29.432 44.545 6.225 1.00 34.91 403 ILE A CA 1
ATOM 3013 C C . ILE A 1 403 ? -28.440 43.728 5.364 1.00 34.91 403 ILE A C 1
ATOM 3015 O O . ILE A 1 403 ? -28.445 42.503 5.350 1.00 34.91 403 ILE A O 1
ATOM 3019 N N . SER A 1 404 ? -27.682 44.447 4.539 1.00 33.50 404 SER A N 1
ATOM 3020 C CA . SER A 1 404 ? -27.219 44.137 3.186 1.00 33.50 404 SER A CA 1
ATOM 3021 C C . SER A 1 404 ? -25.916 43.337 3.002 1.00 33.50 404 SER A C 1
ATOM 3023 O O . SER A 1 404 ? -24.975 43.445 3.775 1.00 33.50 404 SER A O 1
ATOM 3025 N N . ILE A 1 405 ? -25.860 42.689 1.831 1.00 45.91 405 ILE A N 1
ATOM 3026 C CA . ILE A 1 405 ? -24.726 42.285 0.971 1.00 45.91 405 ILE A CA 1
ATOM 3027 C C . ILE A 1 405 ? -23.352 42.955 1.201 1.00 45.91 405 ILE A C 1
ATOM 3029 O O . ILE A 1 405 ? -23.186 44.157 1.010 1.00 45.91 405 ILE A O 1
ATOM 3033 N N . GLY A 1 406 ? -22.339 42.105 1.412 1.00 31.28 406 GLY A N 1
ATOM 3034 C CA . GLY A 1 406 ? -20.902 42.363 1.267 1.00 31.28 406 GLY A CA 1
ATOM 3035 C C . GLY A 1 406 ? -20.135 41.034 1.350 1.00 31.28 406 GLY A C 1
ATOM 3036 O O . GLY A 1 406 ? -20.541 40.156 2.097 1.00 31.28 406 GLY A O 1
ATOM 3037 N N . ARG A 1 407 ? -19.109 40.842 0.512 1.00 36.47 407 ARG A N 1
ATOM 3038 C CA . ARG A 1 407 ? -18.428 39.561 0.204 1.00 36.47 407 ARG A CA 1
ATOM 3039 C C . ARG A 1 407 ? -18.284 38.568 1.378 1.00 36.47 407 ARG A C 1
ATOM 3041 O O . ARG A 1 407 ? -17.545 38.833 2.312 1.00 36.47 407 ARG A O 1
ATOM 3048 N N . GLY A 1 408 ? -18.877 37.382 1.197 1.00 40.25 408 GLY A N 1
ATOM 3049 C CA . GLY A 1 408 ? -18.417 36.107 1.762 1.00 40.25 408 GLY A CA 1
ATOM 3050 C C . GLY A 1 408 ? -18.483 35.962 3.282 1.00 40.25 408 GLY A C 1
ATOM 3051 O O . GLY A 1 408 ? -17.445 35.899 3.924 1.00 40.25 408 GLY A O 1
ATOM 3052 N N . GLY A 1 409 ? -19.686 35.827 3.838 1.00 43.50 409 GLY A N 1
ATOM 3053 C CA . GLY A 1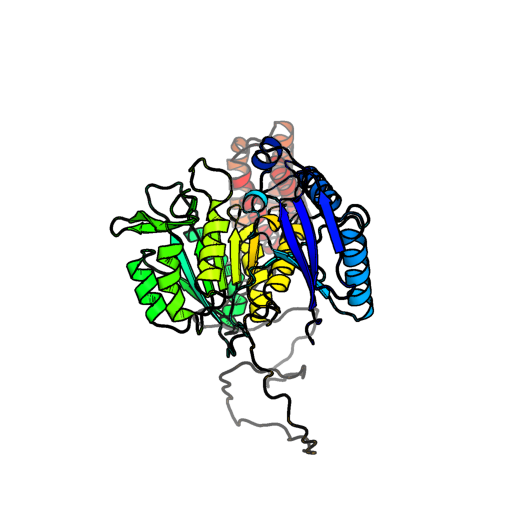 409 ? -19.891 35.366 5.212 1.00 43.50 409 GLY A CA 1
ATOM 3054 C C . GLY A 1 409 ? -21.353 34.999 5.462 1.00 43.50 409 GLY A C 1
ATOM 3055 O O . GLY A 1 409 ? -22.253 35.675 4.962 1.00 43.50 409 GLY A O 1
ATOM 3056 N N . VAL A 1 410 ? -21.592 33.916 6.207 1.00 41.88 410 VAL A N 1
ATOM 3057 C CA . VAL A 1 410 ? -22.914 33.566 6.752 1.00 41.88 410 VAL A CA 1
ATOM 3058 C C . VAL A 1 410 ? -23.014 34.199 8.136 1.00 41.88 410 VAL A C 1
ATOM 3060 O O . VAL A 1 410 ? -22.177 33.927 8.991 1.00 41.88 410 VAL A O 1
ATOM 3063 N N . TYR A 1 411 ? -24.030 35.029 8.363 1.00 40.03 411 TYR A N 1
ATOM 3064 C CA . TYR A 1 411 ? -24.317 35.612 9.673 1.00 40.03 411 TYR A CA 1
ATOM 3065 C C . TYR A 1 411 ? -25.637 35.051 10.202 1.00 40.03 411 TYR A C 1
ATOM 3067 O O . TYR A 1 411 ? -26.663 35.151 9.531 1.00 40.03 411 TYR A O 1
ATOM 3075 N N . ALA A 1 412 ? -25.608 34.479 11.405 1.00 50.44 412 ALA A N 1
ATOM 3076 C CA . ALA A 1 412 ? -26.793 34.062 12.145 1.00 50.44 412 ALA A CA 1
ATOM 3077 C C . ALA A 1 412 ? -26.961 34.977 13.366 1.00 50.44 412 ALA A C 1
ATOM 3079 O O . ALA A 1 412 ? -26.061 35.070 14.197 1.00 50.44 412 ALA A O 1
ATOM 3080 N N . GLY A 1 413 ? -28.089 35.682 13.455 1.00 35.16 413 GLY A N 1
ATOM 3081 C CA . GLY A 1 413 ? -28.444 36.487 14.624 1.00 35.16 413 GLY A CA 1
ATOM 3082 C C . GLY A 1 413 ? -29.359 35.699 15.557 1.00 35.16 413 GLY A C 1
ATOM 3083 O O . GLY A 1 413 ? -30.496 35.421 15.182 1.00 35.16 413 GLY A O 1
ATOM 3084 N N . GLY A 1 414 ? -28.870 35.343 16.748 1.00 46.28 414 GLY A N 1
ATOM 3085 C CA . GLY A 1 414 ? -29.621 34.624 17.788 1.00 46.28 414 GLY A CA 1
ATOM 3086 C C . GLY A 1 414 ? -28.837 33.468 18.423 1.00 46.28 414 GLY A C 1
ATOM 3087 O O . GLY A 1 414 ? -27.702 33.196 18.033 1.00 46.28 414 GLY A O 1
ATOM 3088 N N . ASP A 1 415 ? -29.448 32.786 19.398 1.00 43.34 415 ASP A N 1
ATOM 3089 C CA . ASP A 1 415 ? -28.848 31.632 20.080 1.00 43.34 415 ASP A CA 1
ATOM 3090 C C . ASP A 1 415 ? -28.884 30.380 19.193 1.00 43.34 415 ASP A C 1
ATOM 3092 O O . ASP A 1 415 ? -29.945 29.945 18.739 1.00 43.34 415 ASP A O 1
ATOM 3096 N N . ILE A 1 416 ? -27.724 29.754 18.991 1.00 48.50 416 ILE A N 1
ATOM 3097 C CA . ILE A 1 416 ? -27.614 28.444 18.343 1.00 48.50 416 ILE A CA 1
ATOM 3098 C C . ILE A 1 416 ? -27.436 27.395 19.441 1.00 48.50 416 ILE A C 1
ATOM 3100 O O . ILE A 1 416 ? -26.459 27.436 20.185 1.00 48.50 416 ILE A O 1
ATOM 3104 N N . SER A 1 417 ? -28.366 26.444 19.546 1.00 43.22 417 SER A N 1
ATOM 3105 C CA . SER A 1 417 ? -28.292 25.355 20.529 1.00 43.22 417 SER A CA 1
ATOM 3106 C C . SER A 1 417 ? -28.409 23.979 19.867 1.00 43.22 417 SER A C 1
ATOM 3108 O O . SER A 1 417 ? -29.217 23.760 18.968 1.00 43.22 417 SER A O 1
ATOM 3110 N N . GLY A 1 418 ? -27.554 23.054 20.308 1.00 42.84 418 GLY A N 1
ATOM 3111 C CA . GLY A 1 418 ? -27.410 21.688 19.802 1.00 42.84 418 GLY A CA 1
ATOM 3112 C C . GLY A 1 418 ? -26.216 21.001 20.475 1.00 42.84 418 GLY A C 1
ATOM 3113 O O . GLY A 1 418 ? -25.357 21.675 21.039 1.00 42.84 418 GLY A O 1
ATOM 3114 N N . SER A 1 419 ? -26.146 19.668 20.459 1.00 34.75 419 SER A N 1
ATOM 3115 C CA . SER A 1 419 ? -25.109 18.921 21.197 1.00 34.75 419 SER A CA 1
ATOM 3116 C C . SER A 1 419 ? -23.715 18.975 20.560 1.00 34.75 419 SER A C 1
ATOM 3118 O O . SER A 1 419 ? -22.738 18.591 21.200 1.00 34.75 419 SER A O 1
ATOM 3120 N N . THR A 1 420 ? -23.594 19.418 19.304 1.00 35.66 420 THR A N 1
ATOM 3121 C CA . THR A 1 420 ? -22.306 19.587 18.616 1.00 35.66 420 THR A CA 1
ATOM 3122 C C . THR A 1 420 ? -22.439 20.634 17.510 1.00 35.66 420 THR A C 1
ATOM 3124 O O . THR A 1 420 ? -23.260 20.480 16.609 1.00 35.66 420 THR A O 1
ATOM 3127 N N . ILE A 1 421 ? -21.626 21.689 17.575 1.00 47.09 421 ILE A N 1
ATOM 3128 C CA . ILE A 1 421 ? -21.494 22.726 16.543 1.00 47.09 421 ILE A CA 1
ATOM 3129 C C . ILE A 1 421 ? -20.030 22.696 16.095 1.00 47.09 421 ILE A C 1
ATOM 3131 O O . ILE A 1 421 ? -19.143 22.830 16.934 1.00 47.09 421 ILE A O 1
ATOM 3135 N N . VAL A 1 422 ? -19.768 22.487 14.801 1.00 46.03 422 VAL A N 1
ATOM 3136 C CA . VAL A 1 422 ? -18.405 22.437 14.242 1.00 46.03 422 VAL A CA 1
ATOM 3137 C C . VAL A 1 422 ? -18.256 23.530 13.191 1.00 46.03 422 VAL A C 1
ATOM 3139 O O . VAL A 1 422 ? -18.991 23.551 12.206 1.00 46.03 422 VAL A O 1
ATOM 3142 N N . THR A 1 423 ? -17.299 24.429 13.401 1.00 50.47 423 THR A N 1
ATOM 3143 C CA . THR A 1 423 ? -16.917 25.499 12.470 1.00 50.47 423 THR A CA 1
ATOM 3144 C C . THR A 1 423 ? -15.496 25.229 11.965 1.00 50.47 423 THR A C 1
ATOM 3146 O O . THR A 1 423 ? -14.658 24.809 12.756 1.00 50.47 423 THR A O 1
ATOM 3149 N N . GLY A 1 424 ? -15.223 25.431 10.671 1.00 40.47 424 GLY A N 1
ATOM 3150 C CA . GLY A 1 424 ? -13.884 25.247 10.078 1.00 40.47 424 GLY A CA 1
ATOM 3151 C C . GLY A 1 424 ? -12.877 26.355 10.427 1.00 40.47 424 GLY A C 1
ATOM 3152 O O . GLY A 1 424 ? -13.205 27.293 11.157 1.00 40.47 424 GLY A O 1
ATOM 3153 N N . ASP A 1 425 ? -11.674 26.266 9.867 1.00 37.97 425 ASP A N 1
ATOM 3154 C CA . ASP A 1 425 ? -10.604 27.250 10.070 1.00 37.97 425 ASP A CA 1
ATOM 3155 C C . ASP A 1 425 ? -10.880 28.538 9.262 1.00 37.97 425 ASP A C 1
ATOM 3157 O O . ASP A 1 425 ? -11.506 28.484 8.204 1.00 37.97 425 ASP A O 1
ATOM 3161 N N . ASP A 1 426 ? -10.476 29.694 9.800 1.00 37.88 426 ASP A N 1
ATOM 3162 C CA . ASP A 1 426 ? -10.844 31.068 9.382 1.00 37.88 426 ASP A CA 1
ATOM 3163 C C . ASP A 1 426 ? -12.272 31.547 9.726 1.00 37.88 426 ASP A C 1
ATOM 3165 O O . ASP A 1 426 ? -12.743 32.569 9.217 1.00 37.88 426 ASP A O 1
ATOM 3169 N N . ASN A 1 427 ? -12.961 30.888 10.663 1.00 44.50 427 ASN A N 1
ATOM 3170 C CA . ASN A 1 427 ? -14.175 31.448 11.263 1.00 44.50 427 ASN A CA 1
ATOM 3171 C C . ASN A 1 427 ? -13.839 32.420 12.404 1.00 44.50 427 ASN A C 1
ATOM 3173 O O . ASN A 1 427 ? -13.203 32.052 13.390 1.00 44.50 427 ASN A O 1
ATOM 3177 N N . VAL A 1 428 ? -14.340 33.655 12.323 1.00 41.44 428 VAL A N 1
ATOM 3178 C CA . VAL A 1 428 ? -14.325 34.578 13.466 1.00 41.44 428 VAL A CA 1
ATOM 3179 C C . VAL A 1 428 ? -15.504 34.232 14.373 1.00 41.44 428 VAL A C 1
ATOM 3181 O O . VAL A 1 428 ? -16.609 34.744 14.198 1.00 41.44 428 VAL A O 1
ATOM 3184 N N . VAL A 1 429 ? -15.279 33.364 15.361 1.00 42.56 429 VAL A N 1
ATOM 3185 C CA . VAL A 1 429 ? -16.209 33.218 16.489 1.00 42.56 429 VAL A CA 1
ATOM 3186 C C . VAL A 1 429 ? -15.981 34.406 17.415 1.00 42.56 429 VAL A C 1
ATOM 3188 O O . VAL A 1 429 ? -15.159 34.376 18.328 1.00 42.56 429 VAL A O 1
ATOM 3191 N N . GLY A 1 430 ? -16.684 35.499 17.145 1.00 37.88 430 GLY A N 1
ATOM 3192 C CA . GLY A 1 430 ? -16.851 36.537 18.144 1.00 37.88 430 GLY A CA 1
ATOM 3193 C C . GLY A 1 430 ? -17.803 36.011 19.207 1.00 37.88 430 GLY A C 1
ATOM 3194 O O . GLY A 1 430 ? -19.005 35.950 18.963 1.00 37.88 430 GLY A O 1
ATOM 3195 N N . SER A 1 431 ? -17.299 35.658 20.390 1.00 37.47 431 SER A N 1
ATOM 3196 C CA . SER A 1 431 ? -18.156 35.759 21.572 1.00 37.47 431 SER A CA 1
ATOM 3197 C C . SER A 1 431 ? -18.680 37.198 21.628 1.00 37.47 431 SER A C 1
ATOM 3199 O O . SER A 1 431 ? -17.897 38.118 21.349 1.00 37.47 431 SER A O 1
ATOM 3201 N N . PRO A 1 432 ? -19.943 37.456 22.017 1.00 35.00 432 PRO A N 1
ATOM 3202 C CA . PRO A 1 432 ? -20.220 38.743 22.627 1.00 35.00 432 PRO A CA 1
ATOM 3203 C C . PRO A 1 432 ? -19.208 38.862 23.765 1.00 35.00 432 PRO A C 1
ATOM 3205 O O . PRO A 1 432 ? -19.050 37.950 24.580 1.00 35.00 432 PRO A O 1
ATOM 3208 N N . ALA A 1 433 ? -18.404 39.908 23.670 1.00 39.34 433 ALA A N 1
ATOM 3209 C CA . ALA A 1 433 ? -17.233 40.103 24.479 1.00 39.34 433 ALA A CA 1
ATOM 3210 C C . ALA A 1 433 ? -17.558 39.867 25.966 1.00 39.34 433 ALA A C 1
ATOM 3212 O O . ALA A 1 433 ? -18.519 40.415 26.502 1.00 39.34 433 ALA A O 1
ATOM 3213 N N . ALA A 1 434 ? -16.709 39.111 26.662 1.00 45.28 434 ALA A N 1
ATOM 3214 C CA . ALA A 1 434 ? -16.186 39.734 27.865 1.00 45.28 434 ALA A CA 1
ATOM 3215 C C . ALA A 1 434 ? -15.324 40.868 27.311 1.00 45.28 434 ALA A C 1
ATOM 3217 O O . ALA A 1 434 ? -14.356 40.573 26.610 1.00 45.28 434 ALA A O 1
ATOM 3218 N N . ASP A 1 435 ? -15.785 42.113 27.455 1.00 50.88 435 ASP A N 1
ATOM 3219 C CA . ASP A 1 435 ? -15.118 43.298 26.917 1.00 50.88 435 ASP A CA 1
ATOM 3220 C C . ASP A 1 435 ? -13.641 43.243 27.301 1.00 50.88 435 ASP A C 1
ATOM 3222 O O . ASP A 1 435 ? -13.283 43.511 28.448 1.00 50.88 435 ASP A O 1
ATOM 3226 N N . ALA A 1 436 ? -12.789 42.843 26.351 1.00 60.97 436 ALA A N 1
ATOM 3227 C CA . ALA A 1 436 ? -11.357 42.928 26.536 1.00 60.97 436 ALA A CA 1
ATOM 3228 C C . ALA A 1 436 ? -11.064 44.393 26.859 1.00 60.97 436 ALA A C 1
ATOM 3230 O O . ALA A 1 436 ? -11.549 45.311 26.192 1.00 60.97 436 ALA A O 1
ATOM 3231 N N . SER A 1 437 ? -10.347 44.615 27.943 1.00 77.94 437 SER A N 1
ATOM 3232 C CA . SER A 1 437 ? -10.100 45.937 28.486 1.00 77.94 437 SER A CA 1
ATOM 3233 C C . SER A 1 437 ? -8.655 46.349 28.238 1.00 77.94 437 SER A C 1
ATOM 3235 O O . SER A 1 437 ? -7.777 45.535 27.940 1.00 77.94 437 SER A O 1
ATOM 3237 N N . LEU A 1 438 ? -8.372 47.642 28.398 1.00 78.88 438 LEU A N 1
ATOM 3238 C CA . LEU A 1 438 ? -6.993 48.133 28.343 1.00 78.88 438 LEU A CA 1
ATOM 3239 C C . LEU A 1 438 ? -6.136 47.511 29.460 1.00 78.88 438 LEU A C 1
ATOM 3241 O O . LEU A 1 438 ? -4.925 47.368 29.295 1.00 78.88 438 LEU A O 1
ATOM 3245 N N . ALA A 1 439 ? -6.766 47.091 30.565 1.00 79.12 439 ALA A N 1
ATOM 3246 C CA . ALA A 1 439 ? -6.105 46.372 31.648 1.00 79.12 439 ALA A CA 1
ATOM 3247 C C . ALA A 1 439 ? -5.639 44.980 31.196 1.00 79.12 439 ALA A C 1
ATOM 3249 O O . ALA A 1 439 ? -4.495 44.630 31.455 1.00 79.12 439 ALA A O 1
ATOM 3250 N N . ASP A 1 440 ? -6.446 44.247 30.422 1.00 79.88 440 ASP A N 1
ATOM 3251 C CA . ASP A 1 440 ? -6.056 42.930 29.895 1.00 79.88 440 ASP A CA 1
ATOM 3252 C C . ASP A 1 440 ? -4.855 43.024 28.946 1.00 79.88 440 ASP A C 1
ATOM 3254 O O . ASP A 1 440 ? -3.955 42.183 28.980 1.00 79.88 440 ASP A O 1
ATOM 3258 N N . LEU A 1 441 ? -4.808 44.075 28.114 1.00 83.88 441 LEU A N 1
ATOM 3259 C CA . LEU A 1 441 ? -3.641 44.343 27.271 1.00 83.88 441 LEU A CA 1
ATOM 3260 C C . LEU A 1 441 ? -2.407 44.657 28.124 1.00 83.88 441 LEU A C 1
ATOM 3262 O O . LEU A 1 441 ? -1.322 44.156 27.845 1.00 83.88 441 LEU A O 1
ATOM 3266 N N . THR A 1 442 ? -2.576 45.454 29.177 1.00 86.44 442 THR A N 1
ATOM 3267 C CA . THR A 1 442 ? -1.484 45.837 30.084 1.00 86.44 442 THR A CA 1
ATOM 3268 C C . THR A 1 442 ? -0.929 44.624 30.842 1.00 86.44 442 THR A C 1
ATOM 3270 O O . THR A 1 442 ? 0.287 44.451 30.916 1.00 86.44 442 THR A O 1
ATOM 3273 N N . ASP A 1 443 ? -1.798 43.731 31.319 1.00 85.19 443 ASP A N 1
ATOM 3274 C CA . ASP A 1 443 ? -1.413 42.499 32.015 1.00 85.19 443 ASP A CA 1
ATOM 3275 C C . ASP A 1 443 ? -0.669 41.520 31.097 1.00 85.19 443 ASP A C 1
ATOM 3277 O O . ASP A 1 443 ? 0.257 40.829 31.533 1.00 85.19 443 ASP A O 1
ATOM 3281 N N . LEU A 1 444 ? -1.043 41.458 29.815 1.00 85.62 444 LEU A N 1
ATOM 3282 C CA . LEU A 1 444 ? -0.333 40.656 28.817 1.00 85.62 444 LEU A CA 1
ATOM 3283 C C . LEU A 1 444 ? 1.067 41.207 28.535 1.00 85.62 444 LEU A C 1
ATOM 3285 O O . LEU A 1 444 ? 2.023 40.433 28.495 1.00 85.62 444 LEU A O 1
ATOM 3289 N N . LEU A 1 445 ? 1.210 42.528 28.390 1.00 90.56 445 LEU A N 1
ATOM 3290 C CA . LEU A 1 445 ? 2.518 43.164 28.193 1.00 90.56 445 LEU A CA 1
ATOM 3291 C C . LEU A 1 445 ? 3.443 42.920 29.394 1.00 90.56 445 LEU A C 1
ATOM 3293 O O . LEU A 1 445 ? 4.598 42.535 29.209 1.00 90.56 445 LEU A O 1
ATOM 3297 N N . ALA A 1 446 ? 2.916 43.012 30.619 1.00 87.25 446 ALA A N 1
ATOM 3298 C CA . ALA A 1 446 ? 3.666 42.703 31.835 1.00 87.25 446 ALA A CA 1
ATOM 3299 C C . ALA A 1 446 ? 4.139 41.236 31.889 1.00 87.25 446 ALA A C 1
ATOM 3301 O O . ALA A 1 446 ? 5.269 40.962 32.299 1.00 87.25 446 ALA A O 1
ATOM 3302 N N . GLN A 1 447 ? 3.312 40.284 31.441 1.00 86.38 447 GLN A N 1
ATOM 3303 C CA . GLN A 1 447 ? 3.693 38.868 31.350 1.00 86.38 447 GLN A CA 1
ATOM 3304 C C . GLN A 1 447 ? 4.787 38.623 30.305 1.00 86.38 447 GLN A C 1
ATOM 3306 O O . GLN A 1 447 ? 5.736 37.885 30.577 1.00 86.38 447 GLN A O 1
ATOM 3311 N N . ILE A 1 448 ? 4.684 39.260 29.134 1.00 87.06 448 ILE A N 1
ATOM 3312 C CA . ILE A 1 448 ? 5.715 39.200 28.087 1.00 87.06 448 ILE A CA 1
ATOM 3313 C C . ILE A 1 448 ? 7.041 39.736 28.641 1.00 87.06 448 ILE A C 1
ATOM 3315 O O . ILE A 1 448 ? 8.071 39.074 28.532 1.00 87.06 448 ILE A O 1
ATOM 3319 N N . ARG A 1 449 ? 7.008 40.889 29.317 1.00 90.88 449 ARG A N 1
ATOM 3320 C CA . ARG A 1 449 ? 8.180 41.509 29.944 1.00 90.88 449 ARG A CA 1
ATOM 3321 C C . ARG A 1 449 ? 8.826 40.624 31.009 1.00 90.88 449 ARG A C 1
ATOM 3323 O O . ARG A 1 449 ? 10.048 40.530 31.051 1.00 90.88 449 ARG A O 1
ATOM 3330 N N . ALA A 1 450 ? 8.029 39.967 31.849 1.00 87.25 450 ALA A N 1
ATOM 3331 C CA . ALA A 1 450 ? 8.539 39.098 32.908 1.00 87.25 450 ALA A CA 1
ATOM 3332 C C . ALA A 1 450 ? 9.269 37.859 32.366 1.00 87.25 450 ALA A C 1
ATOM 3334 O O . ALA A 1 450 ? 10.219 37.390 32.986 1.00 87.25 450 ALA A O 1
ATOM 3335 N N . LEU A 1 451 ? 8.837 37.338 31.215 1.00 85.69 451 LEU A N 1
ATOM 3336 C CA . LEU A 1 451 ? 9.407 36.137 30.601 1.00 85.69 451 LEU A CA 1
ATOM 3337 C C . LEU A 1 451 ? 10.548 36.436 29.617 1.00 85.69 451 LEU A C 1
ATOM 3339 O O . LEU A 1 451 ? 11.277 35.520 29.241 1.00 85.69 451 LEU A O 1
ATOM 3343 N N . LEU A 1 452 ? 10.716 37.696 29.204 1.00 84.69 452 LEU A N 1
ATOM 3344 C CA . LEU A 1 452 ? 11.714 38.103 28.214 1.00 84.69 452 LEU A CA 1
ATOM 3345 C C . LEU A 1 452 ? 13.176 37.797 28.620 1.00 84.69 452 LEU A C 1
ATOM 3347 O O . LEU A 1 452 ? 13.911 37.297 27.771 1.00 84.69 452 LEU A O 1
ATOM 3351 N N . PRO A 1 453 ? 13.624 37.997 29.879 1.00 82.75 453 PRO A N 1
ATOM 3352 C CA . PRO A 1 453 ? 14.998 37.671 30.281 1.00 82.75 453 PRO A CA 1
ATOM 3353 C C . PRO A 1 453 ? 15.338 36.180 30.158 1.00 82.75 453 PRO A C 1
ATOM 3355 O O . PRO A 1 453 ? 16.474 35.827 29.850 1.00 82.75 453 PRO A O 1
ATOM 3358 N N . ASP A 1 454 ? 14.342 35.312 30.350 1.00 78.81 454 ASP A N 1
ATOM 3359 C CA . ASP A 1 454 ? 14.498 33.857 30.290 1.00 78.81 454 ASP A CA 1
ATOM 3360 C C . ASP A 1 454 ? 14.293 33.304 28.868 1.00 78.81 454 ASP A C 1
ATOM 3362 O O . ASP A 1 454 ? 14.401 32.097 28.655 1.00 78.81 454 ASP A O 1
ATOM 3366 N N . ALA A 1 455 ? 14.013 34.167 27.881 1.00 73.50 455 ALA A N 1
ATOM 3367 C CA . ALA A 1 455 ? 13.655 33.789 26.513 1.00 73.50 455 ALA A CA 1
ATOM 3368 C C . ALA A 1 455 ? 14.786 33.104 25.727 1.00 73.50 455 ALA A C 1
ATOM 3370 O O . ALA A 1 455 ? 14.518 32.461 24.712 1.00 73.50 455 ALA A O 1
ATOM 3371 N N . GLY A 1 456 ? 16.035 33.229 26.190 1.00 74.06 456 GLY A N 1
ATOM 3372 C CA . GLY A 1 456 ? 17.214 32.676 25.518 1.00 74.06 456 GLY A CA 1
ATOM 3373 C C . GLY A 1 456 ? 17.594 33.404 24.224 1.00 74.06 456 GLY A C 1
ATOM 3374 O O . GLY A 1 456 ? 18.230 32.800 23.364 1.00 74.06 456 GLY A O 1
ATOM 3375 N N . LEU A 1 457 ? 17.187 34.670 24.073 1.00 77.69 457 LEU A N 1
ATOM 3376 C CA . LEU A 1 457 ? 17.588 35.537 22.960 1.00 77.69 457 LEU A CA 1
ATOM 3377 C C . LEU A 1 457 ? 19.046 35.991 23.131 1.00 77.69 457 LEU A C 1
ATOM 3379 O O . LEU A 1 457 ? 19.508 36.185 24.258 1.00 77.69 457 LEU A O 1
ATOM 3383 N N . ASP A 1 458 ? 19.759 36.189 22.020 1.00 81.75 458 ASP A N 1
ATOM 3384 C CA . ASP A 1 458 ? 21.053 36.877 22.039 1.00 81.75 458 ASP A CA 1
ATOM 3385 C C . ASP A 1 458 ? 20.900 38.346 22.482 1.00 81.75 458 ASP A C 1
ATOM 3387 O O . ASP A 1 458 ? 19.796 38.896 22.503 1.00 81.75 458 ASP A O 1
ATOM 3391 N N . GLU A 1 459 ? 22.008 38.976 22.878 1.00 81.44 459 GLU A N 1
ATOM 3392 C CA . GLU A 1 459 ? 22.014 40.315 23.486 1.00 81.44 459 GLU A CA 1
ATOM 3393 C C . GLU A 1 459 ? 21.399 41.389 22.569 1.00 81.44 459 GLU A C 1
ATOM 3395 O O . GLU A 1 459 ? 20.622 42.222 23.045 1.00 81.44 459 GLU A O 1
ATOM 3400 N N . ASP A 1 460 ? 21.655 41.316 21.258 1.00 80.69 460 ASP A N 1
ATOM 3401 C CA . ASP A 1 460 ? 21.141 42.268 20.269 1.00 80.69 460 ASP A CA 1
ATOM 3402 C C . ASP A 1 460 ? 19.632 42.075 20.039 1.00 80.69 460 ASP A C 1
ATOM 3404 O O . ASP A 1 460 ? 18.860 43.039 20.074 1.00 80.69 460 ASP A O 1
ATOM 3408 N N . SER A 1 461 ? 19.184 40.826 19.869 1.00 81.12 461 SER A N 1
ATOM 3409 C CA . SER A 1 461 ? 17.761 40.490 19.714 1.00 81.12 461 SER A CA 1
ATOM 3410 C C . SER A 1 461 ? 16.948 40.832 20.965 1.00 81.12 461 SER A C 1
ATOM 3412 O O . SER A 1 461 ? 15.835 41.356 20.866 1.00 81.12 461 SER A O 1
ATOM 3414 N N . ASN A 1 462 ? 17.500 40.585 22.155 1.00 84.56 462 ASN A N 1
ATOM 3415 C CA . ASN A 1 462 ? 16.848 40.927 23.414 1.00 84.56 462 ASN A CA 1
ATOM 3416 C C . ASN A 1 462 ? 16.713 42.449 23.578 1.00 84.56 462 ASN A C 1
ATOM 3418 O O . ASN A 1 462 ? 15.646 42.940 23.955 1.00 84.56 462 ASN A O 1
ATOM 3422 N N . ALA A 1 463 ? 17.756 43.213 23.235 1.00 85.94 463 ALA A N 1
ATOM 3423 C CA . ALA A 1 463 ? 17.708 44.673 23.245 1.00 85.94 463 ALA A CA 1
ATOM 3424 C C . ALA A 1 463 ? 16.665 45.224 22.254 1.00 85.94 463 ALA A C 1
ATOM 3426 O O . ALA A 1 463 ? 15.914 46.139 22.602 1.00 85.94 463 ALA A O 1
ATOM 3427 N N . ALA A 1 464 ? 16.560 44.638 21.056 1.00 85.75 464 ALA A N 1
ATOM 3428 C CA . ALA A 1 464 ? 15.571 45.026 20.050 1.00 85.75 464 ALA A CA 1
ATOM 3429 C C . ALA A 1 464 ? 14.126 44.759 20.510 1.00 85.75 464 ALA A C 1
ATOM 3431 O O . ALA A 1 464 ? 13.290 45.664 20.472 1.00 85.75 464 ALA A O 1
ATOM 3432 N N . VAL A 1 465 ? 13.834 43.552 21.011 1.00 87.88 465 VAL A N 1
ATOM 3433 C CA . VAL A 1 465 ? 12.499 43.197 21.526 1.00 87.88 465 VAL A CA 1
ATOM 3434 C C . VAL A 1 465 ? 12.130 44.048 22.743 1.00 87.88 465 VAL A C 1
ATOM 3436 O O . VAL A 1 465 ? 11.000 44.522 22.845 1.00 87.88 465 VAL A O 1
ATOM 3439 N N . THR A 1 466 ? 13.089 44.303 23.636 1.00 90.81 466 THR A N 1
ATOM 3440 C CA . THR A 1 466 ? 12.912 45.192 24.795 1.00 90.81 466 THR A CA 1
ATOM 3441 C C . THR A 1 466 ? 12.533 46.609 24.357 1.00 90.81 466 THR A C 1
ATOM 3443 O O . THR A 1 466 ? 11.603 47.187 24.919 1.00 90.81 466 THR A O 1
ATOM 3446 N N . GLY A 1 467 ? 13.207 47.158 23.340 1.00 91.06 467 GLY A N 1
ATOM 3447 C CA . GLY A 1 467 ? 12.921 48.496 22.816 1.00 91.06 467 GLY A CA 1
ATOM 3448 C C . GLY A 1 467 ? 11.543 48.611 22.159 1.00 91.06 467 GLY A C 1
ATOM 3449 O O . GLY A 1 467 ? 10.821 49.578 22.398 1.00 91.06 467 GLY A O 1
ATOM 3450 N N . GLU A 1 468 ? 11.134 47.608 21.380 1.00 91.94 468 GLU A N 1
ATOM 3451 C CA . GLU A 1 468 ? 9.791 47.583 20.787 1.00 91.94 468 GLU A CA 1
ATOM 3452 C C . GLU A 1 468 ? 8.695 47.432 21.852 1.00 91.94 468 GLU A C 1
ATOM 3454 O O . GLU A 1 468 ? 7.652 48.085 21.762 1.00 91.94 468 GLU A O 1
ATOM 3459 N N . LEU A 1 469 ? 8.942 46.633 22.895 1.00 92.44 469 LEU A N 1
ATOM 3460 C CA . LEU A 1 469 ? 8.010 46.460 24.008 1.00 92.44 469 LEU A CA 1
ATOM 3461 C C . LEU A 1 469 ? 7.849 47.753 24.825 1.00 92.44 469 LEU A C 1
ATOM 3463 O O . LEU A 1 469 ? 6.719 48.133 25.133 1.00 92.44 469 LEU A O 1
ATOM 3467 N N . ASP A 1 470 ? 8.942 48.480 25.090 1.00 93.31 470 ASP A N 1
ATOM 3468 C CA . ASP A 1 470 ? 8.906 49.807 25.729 1.00 93.31 470 ASP A CA 1
ATOM 3469 C C . ASP A 1 470 ? 8.024 50.791 24.952 1.00 93.31 470 ASP A C 1
ATOM 3471 O O . ASP A 1 470 ? 7.277 51.584 25.531 1.00 93.31 470 ASP A O 1
ATOM 3475 N N . ASP A 1 471 ? 8.132 50.776 23.625 1.00 90.31 471 ASP A N 1
ATOM 3476 C CA . ASP A 1 471 ? 7.360 51.662 22.765 1.00 90.31 471 ASP A CA 1
ATOM 3477 C C . ASP A 1 471 ? 5.875 51.291 22.738 1.00 90.31 471 ASP A C 1
ATOM 3479 O O . ASP A 1 471 ? 5.023 52.186 22.724 1.00 90.31 471 ASP A O 1
ATOM 3483 N N . VAL A 1 472 ? 5.552 49.994 22.767 1.00 90.81 472 VAL A N 1
ATOM 3484 C CA . VAL A 1 472 ? 4.172 49.513 22.899 1.00 90.81 472 VAL A CA 1
ATOM 3485 C C . VAL A 1 472 ? 3.578 49.961 24.233 1.00 90.81 472 VAL A C 1
ATOM 3487 O O . VAL A 1 472 ? 2.514 50.580 24.238 1.00 90.81 472 VAL A O 1
ATOM 3490 N N . GLU A 1 473 ? 4.273 49.736 25.349 1.00 91.75 473 GLU A N 1
ATOM 3491 C CA . GLU A 1 473 ? 3.822 50.140 26.687 1.00 91.75 473 GLU A CA 1
ATOM 3492 C C . GLU A 1 473 ? 3.612 51.661 26.777 1.00 91.75 473 GLU A C 1
ATOM 3494 O O . GLU A 1 473 ? 2.565 52.125 27.238 1.00 91.75 473 GLU A O 1
ATOM 3499 N N . LYS A 1 474 ? 4.543 52.463 26.237 1.00 90.69 474 LYS A N 1
ATOM 3500 C CA . LYS A 1 474 ? 4.391 53.928 26.150 1.00 90.69 474 LYS A CA 1
ATOM 3501 C C . LYS A 1 474 ? 3.205 54.350 25.295 1.00 90.69 474 LYS A C 1
ATOM 3503 O O . LYS A 1 474 ? 2.604 55.383 25.583 1.00 90.69 474 LYS A O 1
ATOM 3508 N N . GLN A 1 475 ? 2.904 53.628 24.216 1.00 89.94 475 GLN A N 1
ATOM 3509 C CA . GLN A 1 475 ? 1.789 53.958 23.331 1.00 89.94 475 GLN A CA 1
ATOM 3510 C C . GLN A 1 475 ? 0.443 53.591 23.961 1.00 89.94 475 GLN A C 1
ATOM 3512 O O . GLN A 1 475 ? -0.509 54.357 23.814 1.00 89.94 475 GLN A O 1
ATOM 3517 N N . VAL A 1 476 ? 0.380 52.467 24.681 1.00 88.00 476 VAL A N 1
ATOM 3518 C CA . VAL A 1 476 ? -0.794 52.002 25.438 1.00 88.00 476 VAL A CA 1
ATOM 3519 C C . VAL A 1 476 ? -1.091 52.915 26.632 1.00 88.00 476 VAL A C 1
ATOM 3521 O O . VAL A 1 476 ? -2.256 53.155 26.930 1.00 88.00 476 VAL A O 1
ATOM 3524 N N . ALA A 1 477 ? -0.067 53.505 27.256 1.00 87.75 477 ALA A N 1
ATOM 3525 C CA . ALA A 1 477 ? -0.217 54.433 28.381 1.00 87.75 477 ALA A CA 1
ATOM 3526 C C . ALA A 1 477 ? -0.678 55.858 27.999 1.00 87.75 477 ALA A C 1
ATOM 3528 O O . ALA A 1 477 ? -0.824 56.710 28.876 1.00 87.75 477 ALA A O 1
ATOM 3529 N N . ARG A 1 478 ? -0.878 56.169 26.709 1.00 85.06 478 ARG A N 1
ATOM 3530 C CA . ARG A 1 478 ? -1.365 57.493 26.275 1.00 85.06 478 ARG A CA 1
ATOM 3531 C C . ARG A 1 478 ? -2.874 57.611 26.471 1.00 85.06 478 ARG A C 1
ATOM 3533 O O . ARG A 1 478 ? -3.592 56.642 26.272 1.00 85.06 478 ARG A O 1
ATOM 3540 N N . ASP A 1 479 ? -3.363 58.837 26.671 1.00 78.62 479 ASP A N 1
ATOM 3541 C CA . ASP A 1 479 ? -4.808 59.144 26.714 1.00 78.62 479 ASP A CA 1
ATOM 3542 C C . ASP A 1 479 ? -5.568 58.664 25.464 1.00 78.62 479 ASP A C 1
ATOM 3544 O O . ASP A 1 479 ? -6.764 58.380 25.515 1.00 78.62 479 ASP A O 1
ATOM 3548 N N . LYS A 1 480 ? -4.874 58.601 24.318 1.00 80.75 480 LYS A N 1
ATOM 3549 C CA . LYS A 1 480 ? -5.370 58.039 23.056 1.00 80.75 480 LYS A CA 1
ATOM 3550 C C . LYS A 1 480 ? -4.279 57.186 22.408 1.00 80.75 480 LYS A C 1
ATOM 3552 O O . LYS A 1 480 ? -3.453 57.722 21.656 1.00 80.75 480 LYS A O 1
ATOM 3557 N N . PRO A 1 481 ? -4.232 55.880 22.706 1.00 85.00 481 PRO A N 1
ATOM 3558 C CA . PRO A 1 481 ? -3.290 54.974 22.070 1.00 85.00 481 PRO A CA 1
ATOM 3559 C C . PRO A 1 481 ? -3.526 54.912 20.560 1.00 85.00 481 PRO A C 1
ATOM 3561 O O . PRO A 1 481 ? -4.646 55.059 20.080 1.00 85.00 481 PRO A O 1
ATOM 3564 N N . ASN A 1 482 ? -2.460 54.684 19.795 1.00 83.75 482 ASN A N 1
ATOM 3565 C CA . ASN A 1 482 ? -2.564 54.536 18.343 1.00 83.75 482 ASN A CA 1
ATOM 3566 C C . ASN A 1 482 ? -2.463 53.051 18.025 1.00 83.75 482 ASN A C 1
ATOM 3568 O O . ASN A 1 482 ? -1.379 52.472 18.122 1.00 83.75 482 ASN A O 1
ATOM 3572 N N . GLN A 1 483 ? -3.594 52.464 17.649 1.00 83.06 483 GLN A N 1
ATOM 3573 C CA . GLN A 1 483 ? -3.709 51.042 17.357 1.00 83.06 483 GLN A CA 1
ATOM 3574 C C . GLN A 1 483 ? -2.715 50.585 16.285 1.00 83.06 483 GLN A C 1
ATOM 3576 O O . GLN A 1 483 ? -2.051 49.569 16.464 1.00 83.06 483 GLN A O 1
ATOM 3581 N N . ALA A 1 484 ? -2.566 51.342 15.195 1.00 78.81 484 ALA A N 1
ATOM 3582 C CA . ALA A 1 484 ? -1.695 50.956 14.089 1.00 78.81 484 ALA A CA 1
ATOM 3583 C C . ALA A 1 484 ? -0.226 50.857 14.525 1.00 78.81 484 ALA A C 1
ATOM 3585 O O . ALA A 1 484 ? 0.478 49.945 14.101 1.00 78.81 484 ALA A O 1
ATOM 3586 N N . ILE A 1 485 ? 0.218 51.756 15.412 1.00 83.69 485 ILE A N 1
ATOM 3587 C CA . ILE A 1 485 ? 1.577 51.725 15.970 1.00 83.69 485 ILE A CA 1
ATOM 3588 C C . ILE A 1 485 ? 1.745 50.520 16.901 1.00 83.69 485 ILE A C 1
ATOM 3590 O O . ILE A 1 485 ? 2.722 49.791 16.770 1.00 83.69 485 ILE A O 1
ATOM 3594 N N . VAL A 1 486 ? 0.789 50.281 17.804 1.00 85.38 486 VAL A N 1
ATOM 3595 C CA . VAL A 1 486 ? 0.845 49.149 18.747 1.00 85.38 486 VAL A CA 1
ATOM 3596 C C . VAL A 1 486 ? 0.868 47.811 18.006 1.00 85.38 486 VAL A C 1
ATOM 3598 O O . VAL A 1 486 ? 1.727 46.975 18.268 1.00 85.38 486 VAL A O 1
ATOM 3601 N N . VAL A 1 487 ? -0.030 47.627 17.036 1.00 85.12 487 VAL A N 1
ATOM 3602 C CA . VAL A 1 487 ? -0.114 46.396 16.239 1.00 85.12 487 VAL A CA 1
ATOM 3603 C C . VAL A 1 487 ? 1.144 46.196 15.396 1.00 85.12 487 VAL A C 1
ATOM 3605 O O . VAL A 1 487 ? 1.646 45.078 15.326 1.00 85.12 487 VAL A O 1
ATOM 3608 N N . ALA A 1 488 ? 1.677 47.252 14.774 1.00 85.62 488 ALA A N 1
ATOM 3609 C CA . ALA A 1 488 ? 2.898 47.141 13.979 1.00 85.62 488 ALA A CA 1
ATOM 3610 C C . ALA A 1 488 ? 4.085 46.665 14.828 1.00 85.62 488 ALA A C 1
ATOM 3612 O O . ALA A 1 488 ? 4.773 45.729 14.438 1.00 85.62 488 ALA A O 1
ATOM 3613 N N . LYS A 1 489 ? 4.281 47.250 16.014 1.00 89.56 489 LYS A N 1
ATOM 3614 C CA . LYS A 1 489 ? 5.393 46.898 16.906 1.00 89.56 489 LYS A CA 1
ATOM 3615 C C . LYS A 1 489 ? 5.252 45.501 17.513 1.00 89.56 489 LYS A C 1
ATOM 3617 O O . LYS A 1 489 ? 6.224 44.754 17.563 1.00 89.56 489 LYS A O 1
ATOM 3622 N N . LEU A 1 490 ? 4.038 45.101 17.900 1.00 87.00 490 LEU A N 1
ATOM 3623 C CA . LEU A 1 490 ? 3.781 43.738 18.376 1.00 87.00 490 LEU A CA 1
ATOM 3624 C C . LEU A 1 490 ? 4.020 42.679 17.284 1.00 87.00 490 LEU A C 1
ATOM 3626 O O . LEU A 1 490 ? 4.506 41.594 17.597 1.00 87.00 490 LEU A O 1
ATOM 3630 N N . LYS A 1 491 ? 3.748 42.991 16.008 1.00 86.38 491 LYS A N 1
ATOM 3631 C CA . LYS A 1 491 ? 4.108 42.109 14.883 1.00 86.38 491 LYS A CA 1
ATOM 3632 C C . LYS A 1 491 ? 5.617 41.980 14.727 1.00 86.38 491 LYS A C 1
ATOM 3634 O O . LYS A 1 491 ? 6.102 40.865 14.584 1.00 86.38 491 LYS A O 1
ATOM 3639 N N . THR A 1 492 ? 6.353 43.085 14.838 1.00 86.56 492 THR A N 1
ATOM 3640 C CA . THR A 1 492 ? 7.821 43.055 14.835 1.00 86.56 492 THR A CA 1
ATOM 3641 C C . THR A 1 492 ? 8.358 42.149 15.947 1.00 86.56 492 THR A C 1
ATOM 3643 O O . THR A 1 492 ? 9.234 41.323 15.704 1.00 86.56 492 THR A O 1
ATOM 3646 N N . ILE A 1 493 ? 7.798 42.237 17.160 1.00 85.69 493 ILE A N 1
ATOM 3647 C CA . ILE A 1 493 ? 8.159 41.339 18.268 1.00 85.69 493 ILE A CA 1
ATOM 3648 C C . ILE A 1 493 ? 7.853 39.877 17.903 1.00 85.69 493 ILE A C 1
ATOM 3650 O O . ILE A 1 493 ? 8.708 39.017 18.098 1.00 85.69 493 ILE A O 1
ATOM 3654 N N . ALA A 1 494 ? 6.679 39.582 17.336 1.00 83.00 494 ALA A N 1
ATOM 3655 C CA . ALA A 1 494 ? 6.319 38.225 16.914 1.00 83.00 494 ALA A CA 1
ATOM 3656 C C . ALA A 1 494 ? 7.295 37.653 15.866 1.00 83.00 494 ALA A C 1
ATOM 3658 O O . ALA A 1 494 ? 7.690 36.491 15.960 1.00 83.00 494 ALA A O 1
ATOM 3659 N N . GLU A 1 495 ? 7.740 38.477 14.915 1.00 82.94 495 GLU A N 1
ATOM 3660 C CA . GLU A 1 495 ? 8.731 38.100 13.900 1.00 82.94 495 GLU A CA 1
ATOM 3661 C C . GLU A 1 495 ? 10.095 37.764 14.523 1.00 82.94 495 GLU A C 1
ATOM 3663 O O . GLU A 1 495 ? 10.685 36.735 14.181 1.00 82.94 495 GLU A O 1
ATOM 3668 N N . PHE A 1 496 ? 10.568 38.560 15.490 1.00 77.75 496 PHE A N 1
ATOM 3669 C CA . PHE A 1 496 ? 11.794 38.251 16.238 1.00 77.75 496 PHE A CA 1
ATOM 3670 C C . PHE A 1 496 ? 11.684 36.925 17.003 1.00 77.75 496 PHE A C 1
ATOM 3672 O O . PHE A 1 496 ? 12.606 36.108 16.969 1.00 77.75 496 PHE A O 1
ATOM 3679 N N . MET A 1 497 ? 10.539 36.668 17.642 1.00 74.56 497 MET A N 1
ATOM 3680 C CA . MET A 1 497 ? 10.301 35.416 18.368 1.00 74.56 497 MET A CA 1
ATOM 3681 C C . MET A 1 497 ? 10.265 34.200 17.432 1.00 74.56 497 MET A C 1
ATOM 3683 O O . MET A 1 497 ? 10.783 33.139 17.784 1.00 74.56 497 MET A O 1
ATOM 3687 N N . ALA A 1 498 ? 9.698 34.349 16.232 1.00 72.31 498 ALA A N 1
ATOM 3688 C CA . ALA A 1 498 ? 9.673 33.300 15.217 1.00 72.31 498 ALA A CA 1
ATOM 3689 C C . ALA A 1 498 ? 11.078 32.993 14.668 1.00 72.31 498 ALA A C 1
ATOM 3691 O O . ALA A 1 498 ? 11.425 31.826 14.486 1.00 72.31 498 ALA A O 1
ATOM 3692 N N . ALA A 1 499 ? 11.911 34.019 14.465 1.00 69.44 499 ALA A N 1
ATOM 3693 C CA . ALA A 1 499 ? 13.294 33.858 14.014 1.00 69.44 499 ALA A CA 1
ATOM 3694 C C . ALA A 1 499 ? 14.194 33.189 15.072 1.00 69.44 499 ALA A C 1
ATOM 3696 O O . ALA A 1 499 ? 15.079 32.406 14.727 1.00 69.44 499 ALA A O 1
ATOM 3697 N N . ALA A 1 500 ? 13.940 33.439 16.361 1.00 62.72 500 ALA A N 1
ATOM 3698 C CA . ALA A 1 500 ? 14.672 32.840 17.479 1.00 62.72 500 ALA A CA 1
ATOM 3699 C C . ALA A 1 500 ? 14.243 31.396 17.826 1.00 62.72 500 ALA A C 1
ATOM 3701 O O . ALA A 1 500 ? 14.916 30.712 18.604 1.00 62.72 500 ALA A O 1
ATOM 3702 N N . GLY A 1 501 ? 13.146 30.901 17.237 1.00 54.16 501 GLY A N 1
ATOM 3703 C CA . GLY A 1 501 ? 12.496 29.619 17.550 1.00 54.16 501 GLY A CA 1
ATOM 3704 C C . GLY A 1 501 ? 13.322 28.344 17.311 1.00 54.16 501 GLY A C 1
ATOM 3705 O O . GLY A 1 501 ? 12.812 27.247 17.526 1.00 54.16 501 GLY A O 1
ATOM 3706 N N . GLY A 1 502 ? 14.587 28.461 16.897 1.00 51.12 502 GLY A N 1
ATOM 3707 C CA . GLY A 1 502 ? 15.515 27.339 16.740 1.00 51.12 502 GLY A CA 1
ATOM 3708 C C . GLY A 1 502 ? 16.398 27.019 17.956 1.00 51.12 502 GLY A C 1
ATOM 3709 O O . GLY A 1 502 ? 17.044 25.974 17.935 1.00 51.12 502 GLY A O 1
ATOM 3710 N N . LEU A 1 503 ? 16.472 27.874 18.991 1.00 50.81 503 LEU A N 1
ATOM 3711 C CA . LEU A 1 503 ? 17.563 27.790 19.987 1.00 50.81 503 LEU A CA 1
ATOM 3712 C C . LEU A 1 503 ? 17.184 27.766 21.483 1.00 50.81 503 LEU A C 1
ATOM 3714 O O . LEU A 1 503 ? 18.050 27.417 22.283 1.00 50.81 503 LEU A O 1
ATOM 3718 N N . ALA A 1 504 ? 15.939 28.024 21.911 1.00 51.97 504 ALA A N 1
ATOM 3719 C CA . ALA A 1 504 ? 15.588 27.905 23.338 1.00 51.97 504 ALA A CA 1
ATOM 3720 C C . ALA A 1 504 ? 14.102 27.609 23.622 1.00 51.97 504 ALA A C 1
ATOM 3722 O O . ALA A 1 504 ? 13.198 28.224 23.060 1.00 51.97 504 ALA A O 1
ATOM 3723 N N . ALA A 1 505 ? 13.846 26.713 24.586 1.00 51.88 505 ALA A N 1
ATOM 3724 C CA . ALA A 1 505 ? 12.514 26.265 25.022 1.00 51.88 505 ALA A CA 1
ATOM 3725 C C . ALA A 1 505 ? 11.605 27.375 25.606 1.00 51.88 505 ALA A C 1
ATOM 3727 O O . ALA A 1 505 ? 10.407 27.158 25.795 1.00 51.88 505 ALA A O 1
ATOM 3728 N N . ALA A 1 506 ? 12.151 28.557 25.903 1.00 53.03 506 ALA A N 1
ATOM 3729 C CA . ALA A 1 506 ? 11.403 29.689 26.446 1.00 53.03 506 ALA A CA 1
ATOM 3730 C C . ALA A 1 506 ? 10.764 30.583 25.363 1.00 53.03 506 ALA A C 1
ATOM 3732 O O . ALA A 1 506 ? 9.684 31.125 25.599 1.00 53.03 506 ALA A O 1
ATOM 3733 N N . ALA A 1 507 ? 11.327 30.650 24.148 1.00 56.72 507 ALA A N 1
ATOM 3734 C CA . ALA A 1 507 ? 10.736 31.391 23.026 1.00 56.72 507 ALA A CA 1
ATOM 3735 C C . ALA A 1 507 ? 9.337 30.861 22.642 1.00 56.72 507 ALA A C 1
ATOM 3737 O O . ALA A 1 507 ? 8.428 31.635 22.336 1.00 56.72 507 ALA A O 1
ATOM 3738 N N . GLY A 1 508 ? 9.121 29.547 22.784 1.00 60.44 508 GLY A N 1
ATOM 3739 C CA . GLY A 1 508 ? 7.821 28.902 22.565 1.00 60.44 508 GLY A CA 1
ATOM 3740 C C . GLY A 1 508 ? 6.732 29.282 23.579 1.00 60.44 508 GLY A C 1
ATOM 3741 O O . GLY A 1 508 ? 5.552 29.137 23.273 1.00 60.44 508 GLY A O 1
ATOM 3742 N N . LYS A 1 509 ? 7.089 29.798 24.768 1.00 66.81 509 LYS A N 1
ATOM 3743 C CA . LYS A 1 509 ? 6.115 30.286 25.770 1.00 66.81 509 LYS A CA 1
ATOM 3744 C C . LYS A 1 509 ? 5.712 31.743 25.546 1.00 66.81 509 LYS A C 1
ATOM 3746 O O . LYS A 1 509 ? 4.618 32.138 25.936 1.00 66.81 509 LYS A O 1
ATOM 3751 N N . LEU A 1 510 ? 6.584 32.528 24.921 1.00 73.50 510 LEU A N 1
ATOM 3752 C CA . LEU A 1 510 ? 6.366 33.947 24.643 1.00 73.50 510 LEU A CA 1
ATOM 3753 C C . LEU A 1 510 ? 5.540 34.174 23.372 1.00 73.50 510 LEU A C 1
ATOM 3755 O O . LEU A 1 510 ? 4.658 35.029 23.377 1.00 73.50 510 LEU A O 1
ATOM 3759 N N . ALA A 1 511 ? 5.754 33.375 22.322 1.00 76.56 511 ALA A N 1
ATOM 3760 C CA . ALA A 1 511 ? 4.989 33.453 21.073 1.00 76.56 511 ALA A CA 1
ATOM 3761 C C . ALA A 1 511 ? 3.451 33.488 21.264 1.00 76.56 511 ALA A C 1
ATOM 3763 O O . ALA A 1 511 ? 2.818 34.414 20.751 1.00 76.56 511 ALA A O 1
ATOM 3764 N N . PRO A 1 512 ? 2.822 32.586 22.049 1.00 76.69 512 PRO A N 1
ATOM 3765 C CA . PRO A 1 512 ? 1.372 32.635 22.257 1.00 76.69 512 PRO A CA 1
ATOM 3766 C C . PRO A 1 512 ? 0.907 33.868 23.051 1.00 76.69 512 PRO A C 1
ATOM 3768 O O . PRO A 1 512 ? -0.222 34.319 22.865 1.00 76.69 512 PRO A O 1
ATOM 3771 N N . LEU A 1 513 ? 1.751 34.440 23.920 1.00 81.56 513 LEU A N 1
ATOM 3772 C CA . LEU A 1 513 ? 1.418 35.667 24.656 1.00 81.56 513 LEU A CA 1
ATOM 3773 C C . LEU A 1 513 ? 1.446 36.897 23.743 1.00 81.56 513 LEU A C 1
ATOM 3775 O O . LEU A 1 513 ? 0.565 37.749 23.851 1.00 81.56 513 LEU A O 1
ATOM 3779 N N . VAL A 1 514 ? 2.412 36.969 22.822 1.00 83.50 514 VAL A N 1
ATOM 3780 C CA . VAL A 1 514 ? 2.524 38.060 21.839 1.00 83.50 514 VAL A CA 1
ATOM 3781 C C . VAL A 1 514 ? 1.354 38.030 20.851 1.00 83.50 514 VAL A C 1
ATOM 3783 O O . VAL A 1 514 ? 0.744 39.069 20.602 1.00 83.50 514 VAL A O 1
ATOM 3786 N N . GLU A 1 515 ? 0.966 36.849 20.361 1.00 81.25 515 GLU A N 1
ATOM 3787 C CA . GLU A 1 515 ? -0.222 36.690 19.503 1.00 81.25 515 GLU A CA 1
ATOM 3788 C C . GLU A 1 515 ? -1.514 37.091 20.226 1.00 81.25 515 GLU A C 1
ATOM 3790 O O . GLU A 1 515 ? -2.364 37.806 19.688 1.00 81.25 515 GLU A O 1
ATOM 3795 N N . LYS A 1 516 ? -1.642 36.720 21.505 1.00 80.69 516 LYS A N 1
ATOM 3796 C CA . LYS A 1 516 ? -2.782 37.144 22.320 1.00 80.69 516 LYS A CA 1
ATOM 3797 C C . LYS A 1 516 ? -2.800 38.662 22.534 1.00 80.69 516 LYS A C 1
ATOM 3799 O O . LYS A 1 516 ? -3.865 39.272 22.460 1.00 80.69 516 LYS A O 1
ATOM 3804 N N . ALA A 1 517 ? -1.643 39.291 22.749 1.00 81.88 517 ALA A N 1
ATOM 3805 C CA . ALA A 1 517 ? -1.539 40.746 22.855 1.00 81.88 517 ALA A CA 1
ATOM 3806 C C . ALA A 1 517 ? -1.919 41.452 21.539 1.00 81.88 517 ALA A C 1
ATOM 3808 O O . ALA A 1 517 ? -2.612 42.468 21.580 1.00 81.88 517 ALA A O 1
ATOM 3809 N N . LEU A 1 518 ? -1.545 40.896 20.378 1.00 80.69 518 LEU A N 1
ATOM 3810 C CA . LEU A 1 518 ? -1.958 41.392 19.056 1.00 80.69 518 LEU A CA 1
ATOM 3811 C C . LEU A 1 518 ? -3.479 41.376 18.890 1.00 80.69 518 LEU A C 1
ATOM 3813 O O . LEU A 1 518 ? -4.069 42.368 18.454 1.00 80.69 518 LEU A O 1
ATOM 3817 N N . GLN A 1 519 ? -4.115 40.270 19.280 1.00 78.06 519 GLN A N 1
ATOM 3818 C CA . GLN A 1 519 ? -5.564 40.121 19.213 1.00 78.06 519 GLN A CA 1
ATOM 3819 C C . GLN A 1 519 ? -6.281 41.130 20.122 1.00 78.06 519 GLN A C 1
ATOM 3821 O O . GLN A 1 519 ? -7.200 41.817 19.671 1.00 78.06 519 GLN A O 1
ATOM 3826 N N . VAL A 1 520 ? -5.839 41.265 21.377 1.00 79.06 520 VAL A N 1
ATOM 3827 C CA . VAL A 1 520 ? -6.437 42.197 22.347 1.00 79.06 520 VAL A CA 1
ATOM 3828 C C . VAL A 1 520 ? -6.219 43.653 21.916 1.00 79.06 520 VAL A C 1
ATOM 3830 O O . VAL A 1 520 ? -7.162 44.442 21.926 1.00 79.06 520 VAL A O 1
ATOM 3833 N N . ALA A 1 521 ? -5.027 44.022 21.439 1.00 80.31 521 ALA A N 1
ATOM 3834 C CA . ALA A 1 521 ? -4.772 45.365 20.911 1.00 80.31 521 ALA A CA 1
ATOM 3835 C C . ALA A 1 521 ? -5.692 45.712 19.724 1.00 80.31 521 ALA A C 1
ATOM 3837 O O . ALA A 1 521 ? -6.155 46.848 19.608 1.00 80.31 521 ALA A O 1
ATOM 3838 N N . GLY A 1 522 ? -6.009 44.725 18.877 1.00 76.62 522 GLY A N 1
ATOM 3839 C CA . GLY A 1 522 ? -6.974 44.845 17.780 1.00 76.62 522 GLY A CA 1
ATOM 3840 C C . GLY A 1 522 ? -8.410 45.147 18.234 1.00 76.62 522 GLY A C 1
ATOM 3841 O O . GLY A 1 522 ? -9.168 45.800 17.518 1.00 76.62 522 GLY A O 1
ATOM 3842 N N . GLN A 1 523 ? -8.784 44.685 19.427 1.00 75.50 523 GLN A N 1
ATOM 3843 C CA . GLN A 1 523 ? -10.138 44.809 19.965 1.00 75.50 523 GLN A CA 1
ATOM 3844 C C . GLN A 1 523 ? -10.336 46.087 20.787 1.00 75.50 523 GLN A C 1
ATOM 3846 O O . GLN A 1 523 ? -11.379 46.732 20.663 1.00 75.50 523 GLN A O 1
ATOM 3851 N N . VAL A 1 524 ? -9.340 46.444 21.603 1.00 77.88 524 VAL A N 1
ATOM 3852 C CA . VAL A 1 524 ? -9.457 47.476 22.648 1.00 77.88 524 VAL A CA 1
ATOM 3853 C C . VAL A 1 524 ? -9.034 48.864 22.174 1.00 77.88 524 VAL A C 1
ATOM 3855 O O . VAL A 1 524 ? -9.603 49.867 22.602 1.00 77.88 524 VAL A O 1
ATOM 3858 N N . LEU A 1 525 ? -8.042 48.947 21.288 1.00 77.12 525 LEU A N 1
ATOM 3859 C CA . LEU A 1 525 ? -7.558 50.217 20.752 1.00 77.12 525 LEU A CA 1
ATOM 3860 C C . LEU A 1 525 ? -8.302 50.474 19.438 1.00 77.12 525 LEU A C 1
ATOM 3862 O O . LEU A 1 525 ? -7.968 49.839 18.450 1.00 77.12 525 LEU A O 1
ATOM 3866 N N . ARG A 1 526 ? -9.325 51.333 19.411 1.00 61.34 526 ARG A N 1
ATOM 3867 C CA . ARG A 1 526 ? -10.045 51.715 18.178 1.00 61.34 526 ARG A CA 1
ATOM 3868 C C . ARG A 1 526 ? -9.770 53.155 17.777 1.00 61.34 526 ARG A C 1
ATOM 3870 O O . ARG A 1 526 ? -9.718 54.012 18.688 1.00 61.34 526 ARG A O 1
#

pLDDT: mean 80.9, std 19.97, range [28.48, 98.44]

Foldseek 3Di:
DDAFFEWEFEWEKACDDDPPPQKIKIWRPDFPQDIDIDIFHPLDDPVLLVPQPLQFGDPVSLQVLLASVQPRRLDDRNVVRVVVRLVVQVVVVHAYEYEYACVNPLVCPSRLPQSNADPVVRDGQLLDLRYFYAHEDADPDADDAAADAFAAEEEEEEAAQPPFDGDPRVQLVVLLCVLCVVCVVVRNYDYDYQPAFDPVSLLVVCVVAQHAEYEYHEAKAQDPVLGAWDWHADPVRHTDIDRLLRVLVSCLVNLNRHAEYEAQYEHGPDPDPQRHFVRNQVSNVVSRHFKYKHFSHHDDDPLSSLLSNQLVVCLSVQHQNSSSLSRSLNSSVVVDDGPSSSRIHMYGHHPRSGHHDNDDDPPDDPDPDDDDDDDDDDPPDDDDDPDDDDPPPDDDDDPDDDDDDDPDDDDDPDDDDDPDDDDDPPDPPDDVDPQLELVNLVVLLVVLVVLLVVQPDDPVLSVLLVVLSVVLNVQSPDPARDLVSNLVSLVVNLVSLVVCVPPDPSSVVNNVSSVVSNVSSVRHRD

Secondary structure (DSSP, 8-state):
-PPPPEEEEEEEEEEPPSS-TT-EEEEEEE-TT--EEEEE--SS-HHHHHT--TTS--HHHHHHHHHHHHHHHS-HHHHHHHHH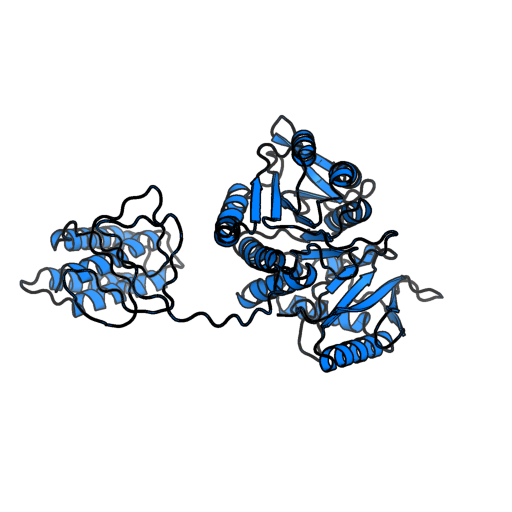HHHHHHHTT-EEEEEEE-TT-GGGTTS-GGG-EETTTTEEGGG-TTS-EEEE---SS--PPEE-PSPEEEEEEE---TTS----HHHHHHHHHHHHHHHHHTTSEEEEE-SS--HHHHHHHHHT----EEEEEEEEEEETTTEEEEEEE-TTSSEEEEEHHHHHHHHHTTTTT--EEEEEEEE-S--S-S-HHHHHHHHHHHTT-SEEEEESS---HHHHHHHHHHHHHHHHTT--HHHHHHHHHHHHHHTSS--GGGGEEEEE-STT---EE----------------------SS-----S----TTPPP--SS------SS-----S----S-----TT----PSP----HHHHHHHHHHHHHHGGGS---HHHHHHHHHHHHHHHHHHTSSS--HHHHHHHHHHHHHHHHHHTTT-TTHHHHHHHHHHHHHHHHHH--

Radius of gyration: 30.01 Å; chains: 1; bounding box: 75×81×61 Å